Protein AF-A0A9P7AQS9-F1 (afdb_monomer_lite)

Secondary structure (DSSP, 8-state):
-GGGTEEESSSSS-S-EEEHHHHHHHHHHHHHHSTHHHHHHHHHHHHHHTTT------THHHHHHHHHHHHHHHHHHHHHHHHHHTSPPPPSEEEEEETTEEEEEEE----HHHHHH-HHHHS--EE---GGGT-SEEEEEEEESS--EEGGG-PPP--S--SSBPPHHHHHHHHHHHHHHHTSPPPP---SS-HHHHHHHHHHHHHHHHHHHTTTTTTEEE-EEEEEEETTS-EEEEEEE-SSS--HHHHHHHHHHHHHTS-TT--EEEEETTHHHHHHHHHHS--S-HHHHHTEEEE--TTGGGGS-HHHHHHH-TTTSTT-TT---THHHHHHHHHGGGGGT---TTHHHHHHHHHHHTHHHHHHHIIIIIIIHHHHHHHHHHHT-SS-HHHHHHHHHHHHHHHHHHHHHHHHHHTTTTTSS-S--

Radius of gyration: 25.95 Å; chains: 1; bounding box: 73×74×76 Å

Structure (mmCIF, N/CA/C/O backbone):
data_AF-A0A9P7AQS9-F1
#
_entry.id   AF-A0A9P7AQS9-F1
#
loop_
_atom_site.group_PDB
_atom_site.id
_atom_site.type_symbol
_atom_site.label_atom_id
_atom_site.label_alt_id
_atom_site.label_comp_id
_atom_site.label_asym_id
_atom_site.label_entity_id
_atom_site.label_seq_id
_atom_site.pdbx_PDB_ins_code
_atom_site.Cartn_x
_atom_site.Cartn_y
_atom_site.Cartn_z
_atom_site.occupancy
_atom_site.B_iso_or_equiv
_atom_site.auth_seq_id
_atom_site.auth_comp_id
_atom_site.auth_asym_id
_atom_site.auth_atom_id
_atom_site.pdbx_PDB_model_num
ATOM 1 N N . LEU A 1 1 ? 33.368 -12.845 -25.639 1.00 80.81 1 LEU A N 1
ATOM 2 C CA . LEU A 1 1 ? 33.152 -11.453 -25.174 1.00 80.81 1 LEU A CA 1
ATOM 3 C C . LEU A 1 1 ? 32.695 -11.432 -23.718 1.00 80.81 1 LEU A C 1
ATOM 5 O O . LEU A 1 1 ? 33.463 -10.954 -22.897 1.00 80.81 1 LEU A O 1
ATOM 9 N N . LEU A 1 2 ? 31.552 -12.043 -23.376 1.00 81.88 2 LEU A N 1
ATOM 10 C CA . LEU A 1 2 ? 31.029 -12.060 -21.997 1.00 81.88 2 LEU A CA 1
ATOM 11 C C . LEU A 1 2 ? 32.007 -12.631 -20.957 1.00 81.88 2 LEU A C 1
ATOM 13 O O . LEU A 1 2 ? 32.232 -11.998 -19.935 1.00 81.88 2 LEU A O 1
ATOM 17 N N . HIS A 1 3 ? 32.678 -13.754 -21.252 1.00 84.88 3 HIS A N 1
ATOM 18 C CA . HIS A 1 3 ? 33.722 -14.325 -20.377 1.00 84.88 3 HIS A CA 1
ATOM 19 C C . HIS A 1 3 ? 34.890 -13.354 -20.094 1.00 84.88 3 HIS A C 1
ATOM 21 O O . HIS A 1 3 ? 35.622 -13.512 -19.126 1.00 84.88 3 HIS A O 1
ATOM 27 N N . HIS A 1 4 ? 35.074 -12.336 -20.936 1.00 87.31 4 HIS A N 1
ATOM 28 C CA . HIS A 1 4 ? 36.093 -11.299 -20.772 1.00 87.31 4 HIS A CA 1
ATOM 29 C C . HIS A 1 4 ? 35.507 -9.973 -20.255 1.00 87.31 4 HIS A C 1
ATOM 31 O O . HIS A 1 4 ? 36.151 -8.939 -20.393 1.00 87.31 4 HIS A O 1
ATOM 37 N N . GLY A 1 5 ? 34.283 -9.977 -19.711 1.00 85.31 5 GLY A N 1
ATOM 38 C CA . GLY A 1 5 ? 33.628 -8.781 -19.172 1.00 85.31 5 GLY A CA 1
ATOM 39 C C . GLY A 1 5 ? 33.131 -7.799 -20.236 1.00 85.31 5 GLY A C 1
ATOM 40 O O . GLY A 1 5 ? 32.951 -6.622 -19.942 1.00 85.31 5 GLY A O 1
ATOM 41 N N . LEU A 1 6 ? 32.921 -8.250 -21.479 1.00 87.75 6 LEU A N 1
ATOM 42 C CA . LEU A 1 6 ? 32.457 -7.408 -22.586 1.00 87.75 6 LEU A CA 1
ATOM 43 C C . LEU A 1 6 ? 31.077 -7.856 -23.087 1.00 87.75 6 LEU A C 1
ATOM 45 O O . LEU A 1 6 ? 30.892 -9.013 -23.471 1.00 87.75 6 LEU A O 1
ATOM 49 N N . PHE A 1 7 ? 30.133 -6.922 -23.142 1.00 83.81 7 PHE A N 1
ATOM 50 C CA . PHE A 1 7 ? 28.778 -7.104 -23.640 1.00 83.81 7 PHE A CA 1
ATOM 51 C C . PHE A 1 7 ? 28.674 -6.722 -25.127 1.00 83.81 7 PHE A C 1
ATOM 53 O O . PHE A 1 7 ? 28.985 -5.582 -25.481 1.00 83.81 7 PHE A O 1
ATOM 60 N N . PRO A 1 8 ? 28.277 -7.642 -26.020 1.00 83.50 8 PRO A N 1
ATOM 61 C CA . PRO A 1 8 ? 28.173 -7.368 -27.452 1.00 83.50 8 PRO A CA 1
ATOM 62 C C . PRO A 1 8 ? 27.000 -6.433 -27.781 1.00 83.50 8 PRO A C 1
ATOM 64 O O . PRO A 1 8 ? 25.920 -6.577 -27.223 1.00 83.50 8 PRO A O 1
ATOM 67 N N . THR A 1 9 ? 27.161 -5.534 -28.758 1.00 77.06 9 THR A N 1
ATOM 68 C CA . THR A 1 9 ? 26.055 -4.669 -29.227 1.00 77.06 9 THR A CA 1
ATOM 69 C C . THR A 1 9 ? 25.083 -5.362 -30.190 1.00 77.06 9 THR A C 1
ATOM 71 O O . THR A 1 9 ? 24.118 -4.747 -30.629 1.00 77.06 9 THR A O 1
ATOM 74 N N . ALA A 1 10 ? 25.353 -6.614 -30.575 1.00 72.00 10 ALA A N 1
ATOM 75 C CA . ALA A 1 10 ? 24.460 -7.443 -31.382 1.00 72.00 10 ALA A CA 1
ATOM 76 C C . ALA A 1 10 ? 24.680 -8.934 -31.061 1.00 72.00 10 ALA A C 1
ATOM 78 O O . ALA A 1 10 ? 25.831 -9.342 -30.878 1.00 72.00 10 ALA A O 1
ATOM 79 N N . PRO A 1 11 ? 23.621 -9.763 -31.046 1.00 69.00 11 PRO A N 1
ATOM 80 C CA . PRO A 1 11 ? 23.710 -11.154 -30.596 1.00 69.00 11 PRO A CA 1
ATOM 81 C C . PRO A 1 11 ? 24.479 -12.070 -31.559 1.00 69.00 11 PRO A C 1
ATOM 83 O O . PRO A 1 11 ? 25.179 -12.974 -31.115 1.00 69.00 11 PRO A O 1
ATOM 86 N N . LEU A 1 12 ? 24.374 -11.838 -32.873 1.00 73.81 12 LEU A N 1
ATOM 87 C CA . LEU A 1 12 ? 24.945 -12.730 -33.894 1.00 73.81 12 LEU A CA 1
ATOM 88 C C . LEU A 1 12 ? 26.248 -12.206 -34.508 1.00 73.81 12 LEU A C 1
ATOM 90 O O . LEU A 1 12 ? 27.138 -12.987 -34.833 1.00 73.81 12 LEU A O 1
ATOM 94 N N . GLN A 1 13 ? 26.366 -10.889 -34.693 1.00 80.50 13 GLN A N 1
ATOM 95 C CA . GLN A 1 13 ? 27.515 -10.259 -35.354 1.00 80.50 13 GLN A CA 1
ATOM 96 C C . GLN A 1 13 ? 27.882 -8.935 -34.666 1.00 80.50 13 GLN A C 1
ATOM 98 O O . GLN A 1 13 ? 27.595 -7.856 -35.194 1.00 80.50 13 GLN A O 1
ATOM 103 N N . PRO A 1 14 ? 28.485 -8.986 -33.465 1.00 77.81 14 PRO A N 1
ATOM 104 C CA . PRO A 1 14 ? 28.843 -7.781 -32.733 1.00 77.81 14 PRO A CA 1
ATOM 105 C C . PRO A 1 14 ? 29.944 -7.007 -33.455 1.00 77.81 14 PRO A C 1
ATOM 107 O O . PRO A 1 14 ? 31.048 -7.505 -33.657 1.00 77.81 14 PRO A O 1
ATOM 110 N N . ARG A 1 15 ? 29.644 -5.758 -33.818 1.00 78.69 15 ARG A N 1
ATOM 111 C CA . ARG A 1 15 ? 30.630 -4.803 -34.358 1.00 78.69 15 ARG A CA 1
ATOM 112 C C . ARG A 1 15 ? 31.297 -3.974 -33.263 1.00 78.69 15 ARG A C 1
ATOM 114 O O . ARG A 1 15 ? 32.342 -3.378 -33.495 1.00 78.69 15 ARG A O 1
ATOM 121 N N . MET A 1 16 ? 30.688 -3.944 -32.081 1.00 78.38 16 MET A N 1
ATOM 122 C CA . MET A 1 16 ? 31.195 -3.301 -30.878 1.00 78.38 16 MET A CA 1
ATOM 123 C C . MET A 1 16 ? 30.870 -4.165 -29.660 1.00 78.38 16 MET A C 1
ATOM 125 O O . MET A 1 16 ? 29.950 -4.989 -29.682 1.00 78.38 16 MET A O 1
ATOM 129 N N . ALA A 1 17 ? 31.630 -3.960 -28.590 1.00 83.56 17 ALA A N 1
ATOM 130 C CA . ALA A 1 17 ? 31.313 -4.495 -27.279 1.00 83.56 17 ALA A CA 1
ATOM 131 C C . ALA A 1 17 ? 31.601 -3.437 -26.209 1.00 83.56 17 ALA A C 1
ATOM 133 O O . ALA A 1 17 ? 32.558 -2.672 -26.329 1.00 83.56 17 ALA A O 1
ATOM 134 N N . VAL A 1 18 ? 30.761 -3.392 -25.181 1.00 83.69 18 VAL A N 1
ATOM 135 C CA . VAL A 1 18 ? 30.841 -2.443 -24.065 1.00 83.69 18 VAL A CA 1
ATOM 136 C C . VAL A 1 18 ? 31.262 -3.207 -22.816 1.00 83.69 18 VAL A C 1
ATOM 138 O O . VAL A 1 18 ? 30.854 -4.348 -22.637 1.00 83.69 18 VAL A O 1
ATOM 141 N N . SER A 1 19 ? 32.086 -2.620 -21.948 1.00 85.81 19 SER A N 1
ATOM 142 C CA . SER A 1 19 ? 32.407 -3.265 -20.669 1.00 85.81 19 SER A CA 1
ATOM 143 C C . SER A 1 19 ? 31.135 -3.492 -19.842 1.00 85.81 19 SER A C 1
ATOM 145 O O . SER A 1 19 ? 30.326 -2.578 -19.687 1.00 85.81 19 SER A O 1
ATOM 147 N N . VAL A 1 20 ? 30.972 -4.699 -19.299 1.00 83.69 20 VAL A N 1
ATOM 148 C CA . VAL A 1 20 ? 29.884 -5.041 -18.370 1.00 83.69 20 VAL A CA 1
ATOM 149 C C . VAL A 1 20 ? 29.975 -4.187 -17.103 1.00 83.69 20 VAL A C 1
ATOM 151 O O . VAL A 1 20 ? 28.947 -3.738 -16.602 1.00 83.69 20 VAL A O 1
ATOM 154 N N . ASP A 1 21 ? 31.185 -3.869 -16.634 1.00 84.12 21 ASP A N 1
ATOM 155 C CA . ASP A 1 21 ? 31.382 -2.957 -15.501 1.00 84.12 21 ASP A CA 1
ATOM 156 C C . ASP A 1 21 ? 30.931 -1.535 -15.845 1.00 84.12 21 ASP A C 1
ATOM 158 O O . ASP A 1 21 ? 30.333 -0.854 -15.016 1.00 84.12 21 ASP A O 1
ATOM 162 N N . LEU A 1 22 ? 31.161 -1.090 -17.088 1.00 83.75 22 LEU A N 1
ATOM 163 C CA . LEU A 1 22 ? 30.683 0.213 -17.554 1.00 83.75 22 LEU A CA 1
ATOM 164 C C . LEU A 1 22 ? 29.154 0.243 -17.657 1.00 83.75 22 LEU A C 1
ATOM 166 O O . LEU A 1 22 ? 28.555 1.246 -17.284 1.00 83.75 22 LEU A O 1
ATOM 170 N N . LEU A 1 23 ? 28.522 -0.838 -18.124 1.00 80.12 23 LEU A N 1
ATOM 171 C CA . LEU A 1 23 ? 27.060 -0.961 -18.151 1.00 80.12 23 LEU A CA 1
ATOM 172 C C . LEU A 1 23 ? 26.469 -1.019 -16.736 1.00 80.12 23 LEU A C 1
ATOM 174 O O . LEU A 1 23 ? 25.468 -0.363 -16.463 1.00 80.12 23 LEU A O 1
ATOM 178 N N . SER A 1 24 ? 27.128 -1.721 -15.815 1.00 79.12 24 SER A N 1
ATOM 179 C CA . SER A 1 24 ? 26.737 -1.778 -14.403 1.00 79.12 24 SER A CA 1
ATOM 180 C C . SER A 1 24 ? 26.872 -0.411 -13.729 1.00 79.12 24 SER A C 1
ATOM 182 O O . SER A 1 24 ? 25.964 0.028 -13.028 1.00 79.12 24 SER A O 1
ATOM 184 N N . PHE A 1 25 ? 27.970 0.306 -13.989 1.00 80.25 25 PHE A N 1
ATOM 185 C CA . PHE A 1 25 ? 28.166 1.676 -13.517 1.00 80.25 25 PHE A CA 1
ATOM 186 C C . PHE A 1 25 ? 27.143 2.639 -14.124 1.00 80.25 25 PHE A C 1
ATOM 188 O O . PHE A 1 25 ? 26.569 3.448 -13.402 1.00 80.25 25 PHE A O 1
ATOM 195 N N . TYR A 1 26 ? 26.881 2.532 -15.429 1.00 76.94 26 TYR A N 1
ATOM 196 C CA . TYR A 1 26 ? 25.845 3.300 -16.115 1.00 76.94 26 TYR A CA 1
ATOM 197 C C . TYR A 1 26 ? 24.478 3.082 -15.463 1.00 76.94 26 TYR A C 1
ATOM 199 O O . TYR A 1 26 ? 23.782 4.053 -15.177 1.00 76.94 26 TYR A O 1
ATOM 207 N N . ARG A 1 27 ? 24.118 1.830 -15.164 1.00 72.88 27 ARG A N 1
ATOM 208 C CA . ARG A 1 27 ? 22.852 1.491 -14.512 1.00 72.88 27 ARG A CA 1
ATOM 209 C C . ARG A 1 27 ? 22.780 2.047 -13.095 1.00 72.88 27 ARG A C 1
ATOM 211 O O . ARG A 1 27 ? 21.821 2.737 -12.778 1.00 72.88 27 ARG A O 1
ATOM 218 N N . ALA A 1 28 ? 23.822 1.869 -12.286 1.00 74.50 28 ALA A N 1
ATOM 219 C CA . ALA A 1 28 ? 23.890 2.471 -10.955 1.00 74.50 28 ALA A CA 1
ATOM 220 C C . ALA A 1 28 ? 23.786 4.008 -11.016 1.00 74.50 28 ALA A C 1
ATOM 222 O O . ALA A 1 28 ? 23.113 4.632 -10.198 1.00 74.50 28 ALA A O 1
ATOM 223 N N . LEU A 1 29 ? 24.416 4.640 -12.010 1.00 73.62 29 LEU A N 1
ATOM 224 C CA . LEU A 1 29 ? 24.328 6.081 -12.227 1.00 73.62 29 LEU A CA 1
ATOM 225 C C . LEU A 1 29 ? 22.916 6.501 -12.656 1.00 73.62 29 LEU A C 1
ATOM 227 O O . LEU A 1 29 ? 22.421 7.528 -12.184 1.00 73.62 29 LEU A O 1
ATOM 231 N N . PHE A 1 30 ? 22.251 5.710 -13.499 1.00 69.94 30 PHE A N 1
ATOM 232 C CA . PHE A 1 30 ? 20.860 5.924 -13.876 1.00 69.94 30 PHE A CA 1
ATOM 233 C C . PHE A 1 30 ? 19.934 5.828 -12.660 1.00 69.94 30 PHE A C 1
ATOM 235 O O . PHE A 1 30 ? 19.206 6.780 -12.384 1.00 69.94 30 PHE A O 1
ATOM 242 N N . GLU A 1 31 ? 20.029 4.744 -11.893 1.00 66.88 31 GLU A N 1
ATOM 243 C CA . GLU A 1 31 ? 19.246 4.501 -10.675 1.00 66.88 31 GLU A CA 1
ATOM 244 C C . GLU A 1 31 ? 19.431 5.629 -9.646 1.00 66.88 31 GLU A C 1
ATOM 246 O O . GLU A 1 31 ? 18.503 6.005 -8.930 1.00 66.88 31 GLU A O 1
ATOM 251 N N . ARG A 1 32 ? 20.636 6.210 -9.580 1.00 67.69 32 ARG A N 1
ATOM 252 C CA . ARG A 1 32 ? 20.963 7.276 -8.630 1.00 67.69 32 ARG A CA 1
ATOM 253 C C . ARG A 1 32 ? 20.655 8.674 -9.139 1.00 67.69 32 ARG A C 1
ATOM 255 O O . ARG A 1 32 ? 20.404 9.526 -8.301 1.00 67.69 32 ARG A O 1
ATOM 262 N N . SER A 1 33 ? 20.702 8.969 -10.432 1.00 65.31 33 SER A N 1
ATOM 263 C CA . SER A 1 33 ? 20.617 10.362 -10.903 1.00 65.31 33 SER A CA 1
ATOM 264 C C . SER A 1 33 ? 19.530 10.629 -11.930 1.00 65.31 33 SER A C 1
ATOM 266 O O . SER A 1 33 ? 19.052 11.754 -11.953 1.00 65.31 33 SER A O 1
ATOM 268 N N . CYS A 1 34 ? 19.117 9.634 -12.721 1.00 58.53 34 CYS A N 1
ATOM 269 C CA . CYS A 1 34 ? 18.185 9.714 -13.859 1.00 58.53 34 CYS A CA 1
ATOM 270 C C . CYS A 1 34 ? 18.550 10.725 -14.972 1.00 58.53 34 CYS A C 1
ATOM 272 O O . CYS A 1 34 ? 18.363 10.427 -16.147 1.00 58.53 34 CYS A O 1
ATOM 274 N N . ASP A 1 35 ? 19.187 11.845 -14.637 1.00 58.25 35 ASP A N 1
ATOM 275 C CA . ASP A 1 35 ? 19.696 12.886 -15.529 1.00 58.25 35 ASP A CA 1
ATOM 276 C C . ASP A 1 35 ? 20.937 12.444 -16.318 1.00 58.25 35 ASP A C 1
ATOM 278 O O . ASP A 1 35 ? 21.220 12.953 -17.407 1.00 58.25 35 ASP A O 1
ATOM 282 N N . ALA A 1 36 ? 21.699 11.478 -15.795 1.00 60.38 36 ALA A N 1
ATOM 283 C CA . ALA A 1 36 ? 22.953 11.071 -16.413 1.00 60.38 36 ALA A CA 1
ATOM 284 C C . ALA A 1 36 ? 22.784 10.217 -17.675 1.00 60.38 36 ALA A C 1
ATOM 286 O O . ALA A 1 36 ? 23.752 10.109 -18.425 1.00 60.38 36 ALA A O 1
ATOM 287 N N . ILE A 1 37 ? 21.603 9.639 -17.950 1.00 63.16 37 ILE A N 1
ATOM 288 C CA . ILE A 1 37 ? 21.417 8.790 -19.140 1.00 63.16 37 ILE A CA 1
ATOM 289 C C . ILE A 1 37 ? 21.683 9.590 -20.402 1.00 63.16 37 ILE A C 1
ATOM 291 O O . ILE A 1 37 ? 22.558 9.229 -21.180 1.00 63.16 37 ILE A O 1
ATOM 295 N N . ASN A 1 38 ? 20.947 10.683 -20.604 1.00 63.72 38 ASN A N 1
ATOM 296 C CA . ASN A 1 38 ? 21.000 11.412 -21.864 1.00 63.72 38 ASN A CA 1
ATOM 297 C C . ASN A 1 38 ? 22.378 12.037 -22.068 1.00 63.72 38 ASN A C 1
ATOM 299 O O . ASN A 1 38 ? 22.912 12.004 -23.173 1.00 63.72 38 ASN A O 1
ATOM 303 N N . ALA A 1 39 ? 22.993 12.541 -20.997 1.00 66.69 39 ALA A N 1
ATOM 304 C CA . ALA A 1 39 ? 24.336 13.099 -21.050 1.00 66.69 39 ALA A CA 1
ATOM 305 C C . ALA A 1 39 ? 25.398 12.026 -21.340 1.00 66.69 39 ALA A C 1
ATOM 307 O O . ALA A 1 39 ? 26.227 12.223 -22.227 1.00 66.69 39 ALA A O 1
ATOM 308 N N . LEU A 1 40 ? 25.369 10.884 -20.645 1.00 72.56 40 LEU A N 1
ATOM 309 C CA . LEU A 1 40 ? 26.344 9.806 -20.822 1.00 72.56 40 LEU A CA 1
ATOM 310 C C . LEU A 1 40 ? 26.143 9.081 -22.155 1.00 72.56 40 LEU A C 1
ATOM 312 O O . LEU A 1 40 ? 27.105 8.910 -22.897 1.00 72.56 40 LEU A O 1
ATOM 316 N N . ALA A 1 41 ? 24.909 8.728 -22.512 1.00 70.56 41 ALA A N 1
ATOM 317 C CA . ALA A 1 41 ? 24.573 8.126 -23.798 1.00 70.56 41 ALA A CA 1
ATOM 318 C C . ALA A 1 41 ? 24.922 9.067 -24.960 1.00 70.56 41 ALA A C 1
ATOM 320 O O . ALA A 1 41 ? 25.554 8.635 -25.923 1.00 70.56 41 ALA A O 1
ATOM 321 N N . SER A 1 42 ? 24.611 10.366 -24.860 1.00 70.06 42 SER A N 1
ATOM 322 C CA . SER A 1 42 ? 24.992 11.358 -25.877 1.00 70.06 42 SER A CA 1
ATOM 323 C C . SER A 1 42 ? 26.507 11.565 -25.947 1.00 70.06 42 SER A C 1
ATOM 325 O O . SER A 1 42 ? 27.070 11.642 -27.043 1.00 70.06 42 SER A O 1
ATOM 327 N N . ALA A 1 43 ? 27.204 11.583 -24.806 1.00 74.50 43 ALA A N 1
ATOM 328 C CA . ALA A 1 43 ? 28.661 11.667 -24.761 1.00 74.50 43 ALA A CA 1
ATOM 329 C C . ALA A 1 43 ? 29.317 10.431 -25.390 1.00 74.50 43 ALA A C 1
ATOM 331 O O . ALA A 1 43 ? 30.220 10.586 -26.211 1.00 74.50 43 ALA A O 1
ATOM 332 N N . LEU A 1 44 ? 28.835 9.223 -25.078 1.00 75.50 44 LEU A N 1
ATOM 333 C CA . LEU A 1 44 ? 29.299 7.968 -25.675 1.00 75.50 44 LEU A CA 1
ATOM 334 C C . LEU A 1 44 ? 29.013 7.950 -27.178 1.00 75.50 44 LEU A C 1
ATOM 336 O O . LEU A 1 44 ? 29.931 7.742 -27.972 1.00 75.50 44 LEU A O 1
ATOM 340 N N . LYS A 1 45 ? 27.782 8.269 -27.593 1.00 75.12 45 LYS A N 1
ATOM 341 C CA . LYS A 1 45 ? 27.394 8.371 -29.006 1.00 75.12 45 LYS A CA 1
ATOM 342 C C . LYS A 1 45 ? 28.287 9.354 -29.754 1.00 75.12 45 LYS A C 1
ATOM 344 O O . LYS A 1 45 ? 28.816 9.010 -30.808 1.00 75.12 45 LYS A O 1
ATOM 349 N N . THR A 1 46 ? 28.528 10.538 -29.193 1.00 76.12 46 THR A N 1
ATOM 350 C CA . THR A 1 46 ? 29.424 11.553 -29.768 1.00 76.12 46 THR A CA 1
ATOM 351 C C . THR A 1 46 ? 30.866 11.048 -29.846 1.00 76.12 46 THR A C 1
ATOM 353 O O . THR A 1 46 ? 31.521 11.185 -30.880 1.00 76.12 46 THR A O 1
ATOM 356 N N . HIS A 1 47 ? 31.373 10.439 -28.774 1.00 77.44 47 HIS A N 1
ATOM 357 C CA . HIS A 1 47 ? 32.737 9.923 -28.673 1.00 77.44 47 HIS A CA 1
ATOM 358 C C . HIS A 1 47 ? 33.025 8.813 -29.695 1.00 77.44 47 HIS A C 1
ATOM 360 O O . HIS A 1 47 ? 34.097 8.808 -30.308 1.00 77.44 47 HIS A O 1
ATOM 366 N N . TYR A 1 48 ? 32.077 7.897 -29.898 1.00 76.75 48 TYR A N 1
ATOM 367 C CA . TYR A 1 48 ? 32.194 6.793 -30.852 1.00 76.75 48 TYR A CA 1
ATOM 368 C C . TYR A 1 48 ? 31.926 7.233 -32.293 1.00 76.75 48 TYR A C 1
ATOM 370 O O . TYR A 1 48 ? 32.694 6.865 -33.184 1.00 76.75 48 TYR A O 1
ATOM 378 N N . SER A 1 49 ? 30.949 8.119 -32.514 1.00 77.81 49 SER A N 1
ATOM 379 C CA . SER A 1 49 ? 30.677 8.685 -33.844 1.00 77.81 49 SER A CA 1
ATOM 380 C C . SER A 1 49 ? 31.894 9.434 -34.393 1.00 77.81 49 SER A C 1
ATOM 382 O O . SER A 1 49 ? 32.255 9.255 -35.553 1.00 77.81 49 SER A O 1
ATOM 384 N N . ARG A 1 50 ? 32.608 10.194 -33.545 1.00 79.88 50 ARG A N 1
ATOM 385 C CA . ARG A 1 50 ? 33.876 10.863 -33.912 1.00 79.88 50 ARG A CA 1
ATOM 386 C C . ARG A 1 50 ? 34.985 9.901 -34.352 1.00 79.88 50 ARG A C 1
ATOM 388 O O . ARG A 1 50 ? 35.943 10.338 -34.976 1.00 79.88 50 ARG A O 1
ATOM 395 N N . ARG A 1 51 ? 34.878 8.613 -34.022 1.00 79.25 51 ARG A N 1
ATOM 396 C CA . ARG A 1 51 ? 35.839 7.561 -34.386 1.00 79.25 51 ARG A CA 1
ATOM 397 C C . ARG A 1 51 ? 35.333 6.651 -35.511 1.00 79.25 51 ARG A C 1
ATOM 399 O O . ARG A 1 51 ? 35.953 5.630 -35.776 1.00 79.25 51 ARG A O 1
ATOM 406 N N . GLY A 1 52 ? 34.227 7.014 -36.165 1.00 78.50 52 GLY A N 1
ATOM 407 C CA . GLY A 1 52 ? 33.649 6.255 -37.276 1.00 78.50 52 GLY A CA 1
ATOM 408 C C . GLY A 1 52 ? 32.769 5.076 -36.854 1.00 78.50 52 GLY A C 1
ATOM 409 O O . GLY A 1 52 ? 32.345 4.302 -37.709 1.00 78.50 52 GLY A O 1
ATOM 410 N N . PHE A 1 53 ? 32.466 4.935 -35.561 1.00 72.88 53 PHE A N 1
ATOM 411 C CA . PHE A 1 53 ? 31.588 3.882 -35.058 1.00 72.88 53 PHE A CA 1
ATOM 412 C C . PHE A 1 53 ? 30.158 4.406 -34.899 1.00 72.88 53 PHE A C 1
ATOM 414 O O . PHE A 1 53 ? 29.917 5.356 -34.153 1.00 72.88 53 PHE A O 1
ATOM 421 N N . GLN A 1 54 ? 29.201 3.773 -35.580 1.00 67.06 54 GLN A N 1
ATOM 422 C CA . GLN A 1 54 ? 27.777 4.051 -35.392 1.00 67.06 54 GLN A CA 1
ATOM 423 C C . GLN A 1 54 ? 27.222 3.184 -34.260 1.00 67.06 54 GLN A C 1
ATOM 425 O O . GLN A 1 54 ? 27.267 1.957 -34.327 1.00 67.06 54 GLN A O 1
ATOM 430 N N . VAL A 1 55 ? 26.702 3.837 -33.221 1.00 61.62 55 VAL A N 1
ATOM 431 C CA . VAL A 1 55 ? 25.998 3.182 -32.115 1.00 61.62 55 VAL A CA 1
ATOM 432 C C . VAL A 1 55 ? 24.529 3.058 -32.499 1.00 61.62 55 VAL A C 1
ATOM 434 O O . VAL A 1 55 ? 23.862 4.070 -32.705 1.00 61.62 55 VAL A O 1
ATOM 437 N N . THR A 1 56 ? 24.055 1.822 -32.640 1.00 58.16 56 THR A N 1
ATOM 438 C CA . THR A 1 56 ? 22.632 1.493 -32.771 1.00 58.16 56 THR A CA 1
ATOM 439 C C . THR A 1 56 ? 22.028 1.318 -31.386 1.00 58.16 56 THR A C 1
ATOM 441 O O . THR A 1 56 ? 22.660 0.699 -30.525 1.00 58.16 56 THR A O 1
ATOM 444 N N . ASP A 1 57 ? 20.818 1.832 -31.183 1.00 54.44 57 ASP A N 1
ATOM 445 C CA . ASP A 1 57 ? 20.085 1.651 -29.932 1.00 54.44 57 ASP A CA 1
ATOM 446 C C . ASP A 1 57 ? 19.797 0.154 -29.721 1.00 54.44 57 ASP A C 1
ATOM 448 O O . ASP A 1 57 ? 19.398 -0.558 -30.645 1.00 54.44 57 ASP A O 1
ATOM 452 N N . SER A 1 58 ? 20.096 -0.353 -28.526 1.00 52.88 58 SER A N 1
ATOM 453 C CA . SER A 1 58 ? 19.974 -1.773 -28.193 1.00 52.88 58 SER A CA 1
ATOM 454 C C . SER A 1 58 ? 19.568 -1.927 -26.730 1.00 52.88 58 SER A C 1
ATOM 456 O O . SER A 1 58 ? 20.402 -1.791 -25.838 1.00 52.88 58 SER A O 1
ATOM 458 N N . GLU A 1 59 ? 18.313 -2.308 -26.505 1.00 58.44 59 GLU A N 1
ATOM 459 C CA . GLU A 1 59 ? 17.714 -2.585 -25.185 1.00 58.44 59 GLU A CA 1
ATOM 460 C C . GLU A 1 59 ? 18.072 -3.988 -24.637 1.00 58.44 59 GLU A C 1
ATOM 462 O O . GLU A 1 59 ? 17.603 -4.416 -23.587 1.00 58.44 59 GLU A O 1
ATOM 467 N N . TRP A 1 60 ? 18.948 -4.731 -25.324 1.00 62.84 60 TRP A N 1
ATOM 468 C CA . TRP A 1 60 ? 19.247 -6.142 -25.039 1.00 62.84 60 TRP A CA 1
ATOM 469 C C . TRP A 1 60 ? 19.919 -6.406 -23.684 1.00 62.84 60 TRP A C 1
ATOM 471 O O . TRP A 1 60 ? 19.847 -7.528 -23.182 1.00 62.84 60 TRP A O 1
ATOM 481 N N . TYR A 1 61 ? 20.585 -5.409 -23.093 1.00 67.19 61 TYR A N 1
ATOM 482 C CA . TYR A 1 61 ? 21.203 -5.563 -21.772 1.00 67.19 61 TYR A CA 1
ATOM 483 C C . TYR A 1 61 ? 20.149 -5.655 -20.662 1.00 67.19 61 TYR A C 1
ATOM 485 O O . TYR A 1 61 ? 20.245 -6.535 -19.808 1.00 67.19 61 TYR A O 1
ATOM 493 N N . ASP A 1 62 ? 19.113 -4.813 -20.719 1.00 65.31 62 ASP A N 1
ATOM 494 C CA . ASP A 1 62 ? 18.015 -4.841 -19.750 1.00 65.31 62 ASP A CA 1
ATOM 495 C C . ASP A 1 62 ? 17.212 -6.143 -19.871 1.00 65.31 62 ASP A C 1
ATOM 497 O O . ASP A 1 62 ? 16.882 -6.753 -18.856 1.00 65.31 62 ASP A O 1
ATOM 501 N N . ILE A 1 63 ? 16.993 -6.628 -21.102 1.00 67.81 63 ILE A N 1
ATOM 502 C CA . ILE A 1 63 ? 16.365 -7.934 -21.365 1.00 67.81 63 ILE A CA 1
ATOM 503 C C . ILE A 1 63 ? 17.170 -9.068 -20.719 1.00 67.81 63 ILE A C 1
ATOM 505 O O . ILE A 1 63 ? 16.605 -9.895 -20.005 1.00 67.81 63 ILE A O 1
ATOM 509 N N . LEU A 1 64 ? 18.493 -9.108 -20.938 1.00 71.94 64 LEU A N 1
ATOM 510 C CA . LEU A 1 64 ? 19.335 -10.153 -20.350 1.00 71.94 64 LEU A CA 1
ATOM 511 C C . LEU A 1 64 ? 19.296 -10.103 -18.823 1.00 71.94 64 LEU A C 1
ATOM 513 O O . LEU A 1 64 ? 19.279 -11.147 -18.176 1.00 71.94 64 LEU A O 1
ATOM 517 N N . GLN A 1 65 ? 19.301 -8.908 -18.242 1.00 71.19 65 GLN A N 1
ATOM 518 C CA . GLN A 1 65 ? 19.262 -8.780 -16.798 1.00 71.19 65 GLN A CA 1
ATOM 519 C C . GLN A 1 65 ? 17.946 -9.306 -16.214 1.00 71.19 65 GLN A C 1
ATOM 521 O O . GLN A 1 65 ? 17.985 -10.064 -15.246 1.00 71.19 65 GLN A O 1
ATOM 526 N N . VAL A 1 66 ? 16.807 -8.958 -16.821 1.00 70.31 66 VAL A N 1
ATOM 527 C CA . VAL A 1 66 ? 15.496 -9.492 -16.421 1.00 70.31 66 VAL A CA 1
ATOM 528 C C . VAL A 1 66 ? 15.487 -11.022 -16.513 1.00 70.31 66 VAL A C 1
ATOM 530 O O . VAL A 1 66 ? 15.038 -11.685 -15.582 1.00 70.31 66 VAL A O 1
ATOM 533 N N . GLU A 1 67 ? 16.039 -11.591 -17.586 1.00 75.69 67 GLU A N 1
ATOM 534 C CA . GLU A 1 67 ? 16.136 -13.044 -17.769 1.00 75.69 67 GLU A CA 1
ATOM 535 C C . GLU A 1 67 ? 17.022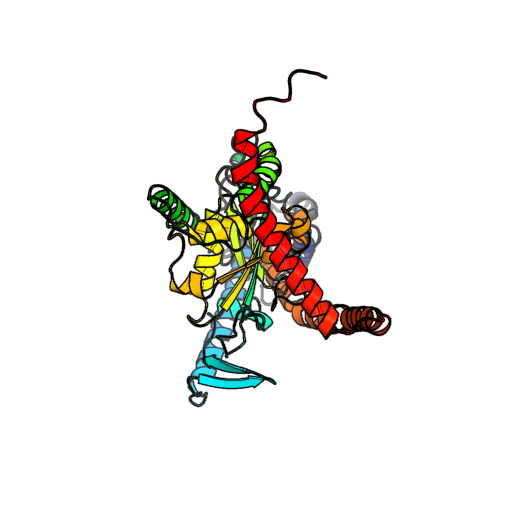 -13.711 -16.699 1.00 75.69 67 GLU A C 1
ATOM 537 O O . GLU A 1 67 ? 16.651 -14.734 -16.125 1.00 75.69 67 GLU A O 1
ATOM 542 N N . ILE A 1 68 ? 18.177 -13.119 -16.369 1.00 78.06 68 ILE A N 1
ATOM 543 C CA . ILE A 1 68 ? 19.058 -13.621 -15.302 1.00 78.06 68 ILE A CA 1
ATOM 544 C C . ILE A 1 68 ? 18.337 -13.590 -13.951 1.00 78.06 68 ILE A C 1
ATOM 546 O O . ILE A 1 68 ? 18.390 -14.571 -13.206 1.00 78.06 68 ILE A O 1
ATOM 550 N N . GLU A 1 69 ? 17.661 -12.487 -13.629 1.00 74.69 69 GLU A N 1
ATOM 551 C CA . GLU A 1 69 ? 16.894 -12.344 -12.389 1.00 74.69 69 GLU A CA 1
ATOM 552 C C . GLU A 1 69 ? 15.792 -13.416 -12.301 1.00 74.69 69 GLU A C 1
ATOM 554 O O . GLU A 1 69 ? 15.694 -14.111 -11.286 1.00 74.69 69 GLU A O 1
ATOM 559 N N . GLN A 1 70 ? 15.050 -13.652 -13.390 1.00 75.31 70 GLN A N 1
ATOM 560 C CA . GLN A 1 70 ? 14.037 -14.712 -13.468 1.00 75.31 70 GLN A CA 1
ATOM 561 C C . GLN A 1 70 ? 14.626 -16.116 -13.275 1.00 75.31 70 GLN A C 1
ATOM 563 O O . GLN A 1 70 ? 14.044 -16.943 -12.562 1.00 75.31 70 GLN A O 1
ATOM 568 N N . GLN A 1 71 ? 15.785 -16.406 -13.869 1.00 81.00 71 GLN A N 1
ATOM 569 C CA . GLN A 1 71 ? 16.451 -17.700 -13.698 1.00 81.00 71 GLN A CA 1
ATOM 570 C C . GLN A 1 71 ? 16.919 -17.912 -12.256 1.00 81.00 71 GLN A C 1
ATOM 572 O O . GLN A 1 71 ? 16.701 -18.988 -11.691 1.00 81.00 71 GLN A O 1
ATOM 577 N N . VAL A 1 72 ? 17.505 -16.889 -11.626 1.00 80.50 72 VAL A N 1
ATOM 578 C CA . VAL A 1 72 ? 17.906 -16.945 -10.212 1.00 80.50 72 VAL A CA 1
ATOM 579 C C . VAL A 1 72 ? 16.691 -17.188 -9.319 1.00 80.50 72 VAL A C 1
ATOM 581 O O . VAL A 1 72 ? 16.729 -18.073 -8.460 1.00 80.50 72 VAL A O 1
ATOM 584 N N . ASP A 1 73 ? 15.593 -16.466 -9.543 1.00 75.56 73 ASP A N 1
ATOM 585 C CA . ASP A 1 73 ? 14.360 -16.651 -8.779 1.00 75.56 73 ASP A CA 1
ATOM 586 C C . ASP A 1 73 ? 13.759 -18.047 -8.963 1.00 75.56 73 ASP A C 1
ATOM 588 O O . ASP A 1 73 ? 13.316 -18.657 -7.985 1.00 75.56 73 ASP A O 1
ATOM 592 N N . THR A 1 74 ? 13.815 -18.597 -10.177 1.00 81.00 74 THR A N 1
ATOM 593 C CA . THR A 1 74 ? 13.368 -19.966 -10.473 1.00 81.00 74 THR A CA 1
ATOM 594 C C . THR A 1 74 ? 14.186 -21.000 -9.695 1.00 81.00 74 THR A C 1
ATOM 596 O O . THR A 1 74 ? 13.622 -21.903 -9.072 1.00 81.00 74 THR A O 1
ATOM 599 N N . VAL A 1 75 ? 15.514 -20.850 -9.653 1.00 84.06 75 VAL A N 1
ATOM 600 C CA . VAL A 1 75 ? 16.411 -21.747 -8.900 1.00 84.06 75 VAL A CA 1
ATOM 601 C C . VAL A 1 75 ? 16.174 -21.643 -7.391 1.00 84.06 75 VAL A C 1
ATOM 603 O O . VAL A 1 75 ? 16.123 -22.661 -6.688 1.00 84.06 75 VAL A O 1
ATOM 606 N N . LEU A 1 76 ? 15.996 -20.425 -6.871 1.00 79.31 76 LEU A N 1
ATOM 607 C CA . LEU A 1 76 ? 15.667 -20.205 -5.463 1.00 79.31 76 LEU A CA 1
ATOM 608 C C . LEU A 1 76 ? 14.319 -20.830 -5.103 1.00 79.31 76 LEU A C 1
ATOM 610 O O . LEU A 1 76 ? 14.194 -21.437 -4.037 1.00 79.31 76 LEU A O 1
ATOM 614 N N . GLN A 1 77 ? 13.325 -20.712 -5.982 1.00 78.25 77 GLN A N 1
ATOM 615 C CA . GLN A 1 77 ? 12.012 -21.300 -5.763 1.00 78.25 77 GLN A CA 1
ATOM 616 C C . GLN A 1 77 ? 12.072 -22.827 -5.752 1.00 78.25 77 GLN A C 1
ATOM 618 O O . GLN A 1 77 ? 11.616 -23.441 -4.790 1.00 78.25 77 GLN A O 1
ATOM 623 N N . HIS A 1 78 ? 12.745 -23.427 -6.734 1.00 82.75 78 HIS A N 1
ATOM 624 C CA . HIS A 1 78 ? 12.964 -24.870 -6.774 1.00 82.75 78 HIS A CA 1
ATOM 625 C C . HIS A 1 78 ? 13.638 -25.382 -5.490 1.00 82.75 78 HIS A C 1
ATOM 627 O O . HIS A 1 78 ? 13.216 -26.374 -4.897 1.00 82.75 78 HIS A O 1
ATOM 633 N N . SER A 1 79 ? 14.645 -24.655 -4.998 1.00 82.31 79 SER A N 1
ATOM 634 C CA . SER A 1 79 ? 15.332 -24.994 -3.748 1.00 82.31 79 SER A CA 1
ATOM 635 C C . SER A 1 79 ? 14.391 -24.947 -2.536 1.00 82.31 79 SER A C 1
ATOM 637 O O . SER A 1 79 ? 14.438 -25.829 -1.677 1.00 82.31 79 SER A O 1
ATOM 639 N N . ARG A 1 80 ? 13.502 -23.945 -2.461 1.00 77.38 80 ARG A N 1
ATOM 640 C CA . ARG A 1 80 ? 12.492 -23.837 -1.392 1.00 77.38 80 ARG A CA 1
ATOM 641 C C . ARG A 1 80 ? 11.488 -24.984 -1.437 1.00 77.38 80 ARG A C 1
ATOM 643 O O . ARG A 1 80 ? 11.134 -25.496 -0.374 1.00 77.38 80 ARG A O 1
ATOM 650 N N . ASP A 1 81 ? 11.060 -25.385 -2.628 1.00 79.62 81 ASP A N 1
ATOM 651 C CA . ASP A 1 81 ? 10.109 -26.480 -2.820 1.00 79.62 81 ASP A CA 1
ATOM 652 C C . ASP A 1 81 ? 10.729 -27.818 -2.389 1.00 79.62 81 ASP A C 1
ATOM 654 O O . ASP A 1 81 ? 10.129 -28.562 -1.611 1.00 79.62 81 ASP A O 1
ATOM 658 N N . CYS A 1 82 ? 11.989 -28.068 -2.761 1.00 83.94 82 CYS A N 1
ATOM 659 C CA . CYS A 1 82 ? 12.757 -29.230 -2.303 1.00 83.94 82 CYS A CA 1
ATOM 660 C C . CYS A 1 82 ? 12.878 -29.293 -0.771 1.00 83.94 82 CYS A C 1
ATOM 662 O O . CYS A 1 82 ? 12.678 -30.351 -0.170 1.00 83.94 82 CYS A O 1
ATOM 664 N N . VAL A 1 83 ? 13.159 -28.162 -0.114 1.00 80.38 83 VAL A N 1
ATOM 665 C CA . VAL A 1 83 ? 13.219 -28.086 1.357 1.00 80.38 83 VAL A CA 1
ATOM 666 C C . VAL A 1 83 ? 11.840 -28.295 1.988 1.00 80.38 83 VAL A C 1
ATOM 668 O O . VAL A 1 83 ? 11.736 -28.909 3.050 1.00 80.38 83 VAL A O 1
ATOM 671 N N . ALA A 1 84 ? 10.770 -27.809 1.353 1.00 74.31 84 ALA A N 1
ATOM 672 C CA . ALA A 1 84 ? 9.412 -27.969 1.860 1.00 74.31 84 ALA A CA 1
ATOM 673 C C . ALA A 1 84 ? 8.979 -29.443 1.913 1.00 74.31 84 ALA A C 1
ATOM 675 O O . ALA A 1 84 ? 8.352 -29.832 2.895 1.00 74.31 84 ALA A O 1
ATOM 676 N N . ILE A 1 85 ? 9.372 -30.255 0.924 1.00 76.12 85 ILE A N 1
ATOM 677 C CA . ILE A 1 85 ? 9.080 -31.701 0.865 1.00 76.12 85 ILE A CA 1
ATOM 678 C C . ILE A 1 85 ? 9.690 -32.460 2.053 1.00 76.12 85 ILE A C 1
ATOM 680 O O . ILE A 1 85 ? 9.084 -33.390 2.576 1.00 76.12 85 ILE A O 1
ATOM 684 N N . HIS A 1 86 ? 10.872 -32.047 2.510 1.00 76.50 86 HIS A N 1
ATOM 685 C CA . HIS A 1 86 ? 11.592 -32.708 3.604 1.00 76.50 86 HIS A CA 1
ATOM 686 C C . HIS A 1 86 ? 11.209 -32.169 4.990 1.00 76.50 86 HIS A C 1
ATOM 688 O O . HIS A 1 86 ? 11.780 -32.582 6.002 1.00 76.50 86 HIS A O 1
ATOM 694 N N . ARG A 1 87 ? 10.263 -31.224 5.062 1.00 70.56 87 ARG A N 1
ATOM 695 C CA . ARG A 1 87 ? 9.837 -30.629 6.326 1.00 70.56 87 ARG A CA 1
ATOM 696 C C . ARG A 1 87 ? 8.797 -31.533 6.999 1.00 70.56 87 ARG A C 1
ATOM 698 O O . ARG A 1 87 ? 7.831 -31.919 6.345 1.00 70.56 87 ARG A O 1
ATOM 705 N N . PRO A 1 88 ? 8.935 -31.837 8.302 1.00 72.38 88 PRO A N 1
ATOM 706 C CA . PRO A 1 88 ? 7.920 -32.602 9.015 1.00 72.38 88 PRO A CA 1
ATOM 707 C C . PRO A 1 88 ? 6.563 -31.879 8.981 1.00 72.38 88 PRO A C 1
ATOM 709 O O . PRO A 1 88 ? 6.538 -30.639 8.983 1.00 72.38 88 PRO A O 1
ATOM 712 N N . PRO A 1 89 ? 5.443 -32.630 8.967 1.00 68.50 89 PRO A N 1
ATOM 713 C CA . PRO A 1 89 ? 4.107 -32.052 8.980 1.00 68.50 89 PRO A CA 1
ATOM 714 C C . PRO A 1 89 ? 3.947 -31.153 10.207 1.00 68.50 89 PRO A C 1
ATOM 716 O O . PRO A 1 89 ? 4.196 -31.561 11.341 1.00 68.50 89 PRO A O 1
ATOM 719 N N . GLN A 1 90 ? 3.577 -29.900 9.959 1.00 68.50 90 GLN A N 1
ATOM 720 C CA . GLN A 1 90 ? 3.289 -28.931 11.009 1.00 68.50 90 GLN A CA 1
ATOM 721 C C . GLN A 1 90 ? 1.840 -29.120 11.469 1.00 68.50 90 GLN A C 1
ATOM 723 O O . GLN A 1 90 ? 0.984 -29.447 10.640 1.00 68.50 90 GLN A O 1
ATOM 728 N N . PRO A 1 91 ? 1.539 -28.919 12.763 1.00 75.44 91 PRO A N 1
ATOM 729 C CA . PRO A 1 91 ? 0.157 -28.888 13.209 1.00 75.44 91 PRO A CA 1
ATOM 730 C C . PRO A 1 91 ? -0.593 -27.778 12.449 1.00 75.44 91 PRO A C 1
ATOM 732 O O . PRO A 1 91 ? -0.036 -26.696 12.248 1.00 75.44 91 PRO A O 1
ATOM 735 N N . PRO A 1 92 ? -1.842 -28.023 12.012 1.00 77.06 92 PRO A N 1
ATOM 736 C CA . PRO A 1 92 ? -2.594 -27.068 11.193 1.00 77.06 92 PRO A CA 1
ATOM 737 C C . PRO A 1 92 ? -2.882 -25.758 11.937 1.00 77.06 92 PRO A C 1
ATOM 739 O O . PRO A 1 92 ? -3.051 -24.707 11.317 1.00 77.06 92 PRO A O 1
ATOM 742 N N . THR A 1 93 ? -2.907 -25.815 13.267 1.00 82.44 93 THR A N 1
ATOM 743 C CA . THR A 1 93 ? -3.164 -24.690 14.156 1.00 82.44 93 THR A CA 1
ATOM 744 C C . THR A 1 93 ? -2.223 -24.711 15.352 1.00 82.44 93 THR A C 1
ATOM 746 O O . THR A 1 93 ? -1.839 -25.768 15.855 1.00 82.44 93 THR A O 1
ATOM 749 N N . VAL A 1 94 ? -1.868 -23.519 15.820 1.00 85.19 94 VAL A N 1
ATOM 750 C CA . VAL A 1 94 ? -1.070 -23.285 17.020 1.00 85.19 94 VAL A CA 1
ATOM 751 C C . VAL A 1 94 ? -1.828 -22.312 17.906 1.00 85.19 94 VAL A C 1
ATOM 753 O O . VAL A 1 94 ? -2.241 -21.242 17.463 1.00 85.19 94 VAL A O 1
ATOM 756 N N . THR A 1 95 ? -1.991 -22.671 19.171 1.00 82.50 95 THR A N 1
ATOM 757 C CA . THR A 1 95 ? -2.591 -21.792 20.171 1.00 82.50 95 THR A CA 1
ATOM 758 C C . THR A 1 95 ? -1.496 -20.972 20.837 1.00 82.50 95 THR A C 1
ATOM 760 O O . THR A 1 95 ? -0.583 -21.532 21.447 1.00 82.50 95 THR A O 1
ATOM 763 N N . ARG A 1 96 ? -1.574 -19.643 20.726 1.00 78.31 96 ARG A N 1
ATOM 764 C CA . ARG A 1 96 ? -0.660 -18.724 21.410 1.00 78.31 96 ARG A CA 1
ATOM 765 C C . ARG A 1 96 ? -1.384 -18.062 22.576 1.00 78.31 96 ARG A C 1
ATOM 767 O O . ARG A 1 96 ? -2.388 -17.389 22.371 1.00 78.31 96 ARG A O 1
ATOM 774 N N . ASN A 1 97 ? -0.862 -18.248 23.785 1.00 74.94 97 ASN A N 1
ATOM 775 C CA . ASN A 1 97 ? -1.394 -17.616 24.990 1.00 74.94 97 ASN A CA 1
ATOM 776 C C . ASN A 1 97 ? -0.563 -16.368 25.304 1.00 74.94 97 ASN A C 1
ATOM 778 O O . ASN A 1 97 ? 0.605 -16.488 25.672 1.00 74.94 97 ASN A O 1
ATOM 782 N N . GLU A 1 98 ? -1.155 -15.183 25.165 1.00 64.81 98 GLU A N 1
ATOM 783 C CA . GLU A 1 98 ? -0.545 -13.914 25.578 1.00 64.81 98 GLU A CA 1
ATOM 784 C C . GLU A 1 98 ? -1.415 -13.269 26.653 1.00 64.81 98 GLU A C 1
ATOM 786 O O . GLU A 1 98 ? -2.545 -12.902 26.354 1.00 64.81 98 GLU A O 1
ATOM 791 N N . SER A 1 99 ? -0.873 -13.213 27.883 1.00 52.34 99 SER A N 1
ATOM 792 C CA . SER A 1 99 ? -1.239 -12.481 29.127 1.00 52.34 99 SER A CA 1
ATOM 793 C C . SER A 1 99 ? -2.711 -12.220 29.520 1.00 52.34 99 SER A C 1
ATOM 795 O O . SER A 1 99 ? -2.948 -11.771 30.635 1.00 52.34 99 SER A O 1
ATOM 797 N N . SER A 1 100 ? -3.704 -12.523 28.686 1.00 54.97 100 SER A N 1
ATOM 798 C CA . SER A 1 100 ? -5.147 -12.403 28.940 1.00 54.97 100 SER A CA 1
ATOM 799 C C . SER A 1 100 ? -6.032 -13.034 27.845 1.00 54.97 100 SER A C 1
ATOM 801 O O . SER A 1 100 ? -7.217 -13.241 28.095 1.00 54.97 100 SER A O 1
ATOM 803 N N . ALA A 1 101 ? -5.495 -13.393 26.666 1.00 62.59 101 ALA A N 1
ATOM 804 C CA . ALA A 1 101 ? -6.261 -14.004 25.574 1.00 62.59 101 ALA A CA 1
ATOM 805 C C . ALA A 1 101 ? -5.507 -15.157 24.888 1.00 62.59 101 ALA A C 1
ATOM 807 O O . ALA A 1 101 ? -4.278 -15.160 24.773 1.00 62.59 101 ALA A O 1
ATOM 808 N N . SER A 1 102 ? -6.269 -16.152 24.429 1.00 74.50 102 SER A N 1
ATOM 809 C CA . SER A 1 102 ? -5.767 -17.260 23.620 1.00 74.50 102 SER A CA 1
ATOM 810 C C . SER A 1 102 ? -6.086 -16.985 22.154 1.00 74.50 102 SER A C 1
ATOM 812 O O . SER A 1 102 ? -7.254 -16.842 21.794 1.00 74.50 102 SER A O 1
ATOM 814 N N . THR A 1 103 ? -5.055 -16.899 21.318 1.00 82.12 103 THR A N 1
ATOM 815 C CA . THR A 1 103 ? -5.200 -16.644 19.883 1.00 82.12 103 THR A CA 1
ATOM 816 C C . THR A 1 103 ? -4.871 -17.915 19.111 1.00 82.12 103 THR A C 1
ATOM 818 O O . THR A 1 103 ? -3.795 -18.498 19.272 1.00 82.12 103 THR A O 1
ATOM 821 N N . ILE A 1 104 ? -5.806 -18.351 18.266 1.00 86.06 104 ILE A N 1
ATOM 822 C CA . ILE A 1 104 ? -5.603 -19.475 17.352 1.00 86.06 104 ILE A CA 1
ATOM 823 C C . ILE A 1 104 ? -4.924 -18.936 16.097 1.00 86.06 104 ILE A C 1
ATOM 825 O O . ILE A 1 104 ? -5.462 -18.066 15.420 1.00 86.06 104 ILE A O 1
ATOM 829 N N . LEU A 1 105 ? -3.743 -19.463 15.796 1.00 90.31 105 LEU A N 1
ATOM 830 C CA . LEU A 1 105 ? -3.001 -19.158 14.582 1.00 90.31 105 LEU A CA 1
ATOM 831 C C . LEU A 1 105 ? -2.986 -20.379 13.672 1.00 90.31 105 LEU A C 1
ATOM 833 O O . LEU A 1 105 ? -2.878 -21.509 14.141 1.00 90.31 105 LEU A O 1
ATOM 837 N N . HIS A 1 106 ? -3.053 -20.149 12.371 1.00 90.06 106 HIS A N 1
ATOM 838 C CA . HIS A 1 106 ? -3.084 -21.178 11.345 1.00 90.06 106 HIS A CA 1
ATOM 839 C C . HIS A 1 106 ? -1.740 -21.273 10.641 1.00 90.06 106 HIS A C 1
ATOM 841 O O . HIS A 1 106 ? -1.159 -20.251 10.262 1.00 90.06 106 HIS A O 1
ATOM 847 N N . PHE A 1 107 ? -1.258 -22.501 10.446 1.00 89.19 107 PHE A N 1
ATOM 848 C CA . PHE A 1 107 ? -0.052 -22.725 9.667 1.00 89.19 107 PHE A CA 1
ATOM 849 C C . PHE A 1 107 ? -0.358 -22.559 8.177 1.00 89.19 107 PHE A C 1
ATOM 851 O O . PHE A 1 107 ? -1.097 -23.349 7.592 1.00 89.19 107 PHE A O 1
ATOM 858 N N . ALA A 1 108 ? 0.221 -21.539 7.554 1.00 89.94 108 ALA A N 1
ATOM 859 C CA . ALA A 1 108 ? 0.066 -21.266 6.130 1.00 89.94 108 ALA A CA 1
ATOM 860 C C . ALA A 1 108 ? 1.281 -20.498 5.595 1.00 89.94 108 ALA A C 1
ATOM 862 O O . ALA A 1 108 ? 2.210 -20.195 6.340 1.00 89.94 108 ALA A O 1
ATOM 863 N N . ARG A 1 109 ? 1.318 -20.206 4.293 1.00 91.06 109 ARG A N 1
ATOM 864 C CA . ARG A 1 109 ? 2.369 -19.384 3.677 1.00 91.06 109 ARG A CA 1
ATOM 865 C C . ARG A 1 109 ? 1.762 -18.458 2.638 1.00 91.06 109 ARG A C 1
ATOM 867 O O . ARG A 1 109 ? 0.876 -18.876 1.898 1.00 91.06 109 ARG A O 1
ATOM 874 N N . CYS A 1 110 ? 2.276 -17.236 2.557 1.00 94.44 110 CYS A N 1
ATOM 875 C CA . CYS A 1 110 ? 2.014 -16.368 1.415 1.00 94.44 110 CYS A CA 1
ATOM 876 C C . CYS A 1 110 ? 2.616 -16.944 0.128 1.00 94.44 110 CYS A C 1
ATOM 878 O O . CYS A 1 110 ? 3.550 -17.753 0.164 1.00 94.44 110 CYS A O 1
ATOM 880 N N . ALA A 1 111 ? 2.130 -16.455 -1.013 1.00 93.19 111 ALA A N 1
ATOM 881 C CA . ALA A 1 111 ? 2.747 -16.728 -2.301 1.00 93.19 111 ALA A CA 1
ATOM 882 C C . ALA A 1 111 ? 4.238 -16.321 -2.290 1.00 93.19 111 ALA A C 1
ATOM 884 O O . ALA A 1 111 ? 4.582 -15.269 -1.730 1.00 93.19 111 ALA A O 1
ATOM 885 N N . PRO A 1 112 ? 5.133 -17.097 -2.935 1.00 89.19 112 PRO A N 1
ATOM 886 C CA . PRO A 1 112 ? 6.572 -16.845 -2.884 1.00 89.19 112 PRO A CA 1
ATOM 887 C C . PRO A 1 112 ? 6.992 -15.444 -3.331 1.00 89.19 112 PRO A C 1
ATOM 889 O O . PRO A 1 112 ? 7.909 -14.874 -2.742 1.00 89.19 112 PRO A O 1
ATOM 892 N N . LEU A 1 113 ? 6.274 -14.868 -4.299 1.00 90.31 113 LEU A N 1
ATOM 893 C CA . LEU A 1 113 ? 6.487 -13.507 -4.794 1.00 90.31 113 LEU A CA 1
ATOM 894 C C . LEU A 1 113 ? 6.479 -12.467 -3.661 1.00 90.31 113 LEU A C 1
ATOM 896 O O . LEU A 1 113 ? 7.348 -11.598 -3.593 1.00 90.31 113 LEU A O 1
ATOM 900 N N . LEU A 1 114 ? 5.527 -12.563 -2.729 1.00 95.00 114 LEU A N 1
ATOM 901 C CA . LEU A 1 114 ? 5.433 -11.628 -1.607 1.00 95.00 114 LEU A CA 1
ATOM 902 C C . LEU A 1 114 ? 6.604 -11.806 -0.635 1.00 95.00 114 LEU A C 1
ATOM 904 O O . LEU A 1 114 ? 7.216 -10.823 -0.215 1.00 95.00 114 LEU A O 1
ATOM 908 N N . ALA A 1 115 ? 6.965 -13.053 -0.320 1.00 92.06 115 ALA A N 1
ATOM 909 C CA . ALA A 1 115 ? 8.112 -13.361 0.536 1.00 92.06 115 ALA A CA 1
ATOM 910 C C . ALA A 1 115 ? 9.447 -12.931 -0.096 1.00 92.06 115 ALA A C 1
ATOM 912 O O . ALA A 1 115 ? 10.352 -12.491 0.615 1.00 92.06 115 ALA A O 1
ATOM 913 N N . GLN A 1 116 ? 9.563 -13.006 -1.425 1.00 88.75 116 GLN A N 1
ATOM 914 C CA . GLN A 1 116 ? 10.703 -12.483 -2.174 1.00 88.75 116 GLN A CA 1
ATOM 915 C C . GLN A 1 116 ? 10.802 -10.965 -2.083 1.00 88.75 116 GLN A C 1
ATOM 917 O O . GLN A 1 116 ? 11.920 -10.469 -1.966 1.00 88.75 116 GLN A O 1
ATOM 922 N N . ARG A 1 117 ? 9.680 -10.239 -2.090 1.00 92.44 117 ARG A N 1
ATOM 923 C CA . ARG A 1 117 ? 9.668 -8.776 -1.945 1.00 92.44 117 ARG A CA 1
ATOM 924 C C . ARG A 1 117 ? 9.970 -8.338 -0.519 1.00 92.44 117 ARG A C 1
ATOM 926 O O . ARG A 1 117 ? 10.909 -7.586 -0.293 1.00 92.44 117 ARG A O 1
ATOM 933 N N . CYS A 1 118 ? 9.214 -8.835 0.457 1.00 95.44 118 CYS A N 1
ATOM 934 C CA . CYS A 1 118 ? 9.401 -8.485 1.862 1.00 95.44 118 CYS A CA 1
ATOM 935 C C . CYS A 1 118 ? 9.344 -9.734 2.757 1.00 95.44 118 CYS A C 1
ATOM 937 O O . CYS A 1 118 ? 8.268 -10.113 3.234 1.00 95.44 118 CYS A O 1
ATOM 939 N N . PRO A 1 119 ? 10.495 -10.359 3.063 1.00 93.44 119 PRO A N 1
ATOM 940 C CA . PRO A 1 119 ? 10.524 -11.549 3.911 1.00 93.44 119 PRO A CA 1
ATOM 941 C C . PRO A 1 119 ? 10.045 -11.266 5.343 1.00 93.44 119 PRO A C 1
ATOM 943 O O . PRO A 1 119 ? 9.489 -12.155 5.979 1.00 93.44 119 PRO A O 1
ATOM 946 N N . ALA A 1 120 ? 10.186 -10.032 5.840 1.00 94.44 120 ALA A N 1
ATOM 947 C CA . ALA A 1 120 ? 9.703 -9.655 7.171 1.00 94.44 120 ALA A CA 1
ATOM 948 C C . ALA A 1 120 ? 8.167 -9.620 7.276 1.00 94.44 120 ALA A C 1
ATOM 950 O O . ALA A 1 120 ? 7.627 -9.928 8.333 1.00 94.44 120 ALA A O 1
ATOM 951 N N . CYS A 1 121 ? 7.457 -9.261 6.201 1.00 95.31 121 CYS A N 1
ATOM 952 C CA . CYS A 1 121 ? 5.990 -9.285 6.178 1.00 95.31 121 CYS A CA 1
ATOM 953 C C . CYS A 1 121 ? 5.433 -10.666 5.831 1.00 95.31 121 CYS A C 1
ATOM 955 O O . CYS A 1 121 ? 4.429 -11.080 6.398 1.00 95.31 121 CYS A O 1
ATOM 957 N N . PHE A 1 122 ? 6.060 -11.359 4.878 1.00 96.50 122 PHE A N 1
ATOM 958 C CA . PHE A 1 122 ? 5.428 -12.489 4.190 1.00 96.50 122 PHE A CA 1
ATOM 959 C C . PHE A 1 122 ? 6.199 -13.808 4.317 1.00 96.50 122 PHE A C 1
ATOM 961 O O . PHE A 1 122 ? 5.758 -14.824 3.790 1.00 96.50 122 PHE A O 1
ATOM 968 N N . GLY A 1 123 ? 7.346 -13.812 5.005 1.00 92.12 123 GLY A N 1
ATOM 969 C CA . GLY A 1 123 ? 8.122 -15.022 5.298 1.00 92.12 123 GLY A CA 1
ATOM 970 C C . GLY A 1 123 ? 7.645 -15.787 6.538 1.00 92.12 123 GLY A C 1
ATOM 971 O O . GLY A 1 123 ? 8.176 -16.858 6.836 1.00 92.12 123 GLY A O 1
ATOM 972 N N . GLY A 1 124 ? 6.667 -15.241 7.268 1.00 90.81 124 GLY A N 1
ATOM 973 C CA . GLY A 1 124 ? 6.019 -15.906 8.395 1.00 90.81 124 GLY A CA 1
ATOM 974 C C . GLY A 1 124 ? 5.255 -17.164 7.974 1.00 90.81 124 GLY A C 1
ATOM 975 O O . GLY A 1 124 ? 4.987 -17.393 6.799 1.00 90.81 124 GLY A O 1
ATOM 976 N N . THR A 1 125 ? 4.921 -18.006 8.954 1.00 91.06 125 THR A N 1
ATOM 977 C CA . THR A 1 125 ? 4.151 -19.242 8.709 1.00 91.06 125 THR A CA 1
ATOM 978 C C . THR A 1 125 ? 2.882 -19.357 9.542 1.00 91.06 125 THR A C 1
ATOM 980 O O . THR A 1 125 ? 2.176 -20.350 9.437 1.00 91.06 125 THR A O 1
ATOM 983 N N . LEU A 1 126 ? 2.592 -18.358 10.372 1.00 92.38 126 LEU A N 1
ATOM 984 C CA . LEU A 1 126 ? 1.448 -18.335 11.273 1.00 92.38 126 LEU A CA 1
ATOM 985 C C . LEU A 1 126 ? 0.603 -17.106 10.954 1.00 92.38 126 LEU A C 1
ATOM 987 O O . LEU A 1 126 ? 1.144 -16.001 10.936 1.00 92.38 126 LEU A O 1
ATOM 991 N N . TYR A 1 127 ? -0.687 -17.322 10.716 1.00 94.75 127 TYR A N 1
ATOM 992 C CA . TYR A 1 127 ? -1.655 -16.298 10.311 1.00 94.75 127 TYR A CA 1
ATOM 993 C C . TYR A 1 127 ? -2.948 -16.417 11.119 1.00 94.75 127 TYR A C 1
ATOM 995 O O . TYR A 1 127 ? -3.193 -17.447 11.747 1.00 94.75 127 TYR A O 1
ATOM 1003 N N . GLY A 1 128 ? -3.787 -15.388 11.093 1.00 93.75 128 GLY A N 1
ATOM 1004 C CA . GLY A 1 128 ? -5.011 -15.304 11.885 1.00 93.75 128 GLY A CA 1
ATOM 1005 C C . GLY A 1 128 ? -4.867 -14.437 13.127 1.00 93.75 128 GLY A C 1
ATOM 1006 O O . GLY A 1 128 ? -5.691 -14.546 14.034 1.00 93.75 128 GLY A O 1
ATOM 1007 N N . ARG A 1 129 ? -3.840 -13.575 13.212 1.00 94.12 129 ARG A N 1
ATOM 1008 C CA . ARG A 1 129 ? -3.765 -12.628 14.327 1.00 94.12 129 ARG A CA 1
ATOM 1009 C C . ARG A 1 129 ? -4.971 -11.680 14.266 1.00 94.12 129 ARG A C 1
ATOM 1011 O O . ARG A 1 129 ? -5.190 -11.062 13.224 1.00 94.12 129 ARG A O 1
ATOM 1018 N N . PRO A 1 130 ? -5.726 -11.496 15.360 1.00 93.12 130 PRO A N 1
ATOM 1019 C CA . PRO A 1 130 ? -6.805 -10.520 15.408 1.00 93.12 130 PRO A CA 1
ATOM 1020 C C . PRO A 1 130 ? -6.323 -9.112 15.041 1.00 93.12 130 PRO A C 1
ATOM 1022 O O . PRO A 1 130 ? -5.202 -8.710 15.364 1.00 93.12 130 PRO A O 1
ATOM 1025 N N . ILE A 1 131 ? -7.169 -8.345 14.352 1.00 91.62 131 ILE A N 1
ATOM 1026 C CA . ILE A 1 131 ? -6.783 -7.024 13.836 1.00 91.62 131 ILE A CA 1
ATOM 1027 C C . ILE A 1 131 ? -6.490 -6.038 14.980 1.00 91.62 131 ILE A C 1
ATOM 1029 O O . ILE A 1 131 ? -5.572 -5.227 14.892 1.00 91.62 131 ILE A O 1
ATOM 1033 N N . ASP A 1 132 ? -7.239 -6.112 16.079 1.00 89.75 132 ASP A N 1
ATOM 1034 C CA . ASP A 1 132 ? -6.990 -5.345 17.307 1.00 89.75 132 ASP A CA 1
ATOM 1035 C C . ASP A 1 132 ? -5.703 -5.763 18.040 1.00 89.75 132 ASP A C 1
ATOM 1037 O O . ASP A 1 132 ? -5.089 -4.943 18.711 1.00 89.75 132 ASP A O 1
ATOM 1041 N N . GLN A 1 133 ? -5.214 -6.983 17.833 1.00 91.25 133 GLN A N 1
ATOM 1042 C CA . GLN A 1 133 ? -3.891 -7.426 18.291 1.00 91.25 133 GLN A CA 1
ATOM 1043 C C . GLN A 1 133 ? -2.771 -7.093 17.288 1.00 91.25 133 GLN A C 1
ATOM 1045 O O . GLN A 1 133 ? -1.633 -7.534 17.440 1.00 91.25 133 GLN A O 1
ATOM 1050 N N . GLY A 1 134 ? -3.079 -6.291 16.268 1.00 91.25 134 GLY A N 1
ATOM 1051 C CA . GLY A 1 134 ? -2.115 -5.750 15.316 1.00 91.25 134 GLY A CA 1
ATOM 1052 C C . GLY A 1 134 ? -1.948 -6.533 14.029 1.00 91.25 134 GLY A C 1
ATOM 1053 O O . GLY A 1 134 ? -0.939 -6.334 13.363 1.00 91.25 134 GLY A O 1
ATOM 1054 N N . ALA A 1 135 ? -2.924 -7.388 13.700 1.00 94.94 135 ALA A N 1
ATOM 1055 C CA . ALA A 1 135 ? -3.048 -8.098 12.429 1.00 94.94 135 ALA A CA 1
ATOM 1056 C C . ALA A 1 135 ? -1.800 -8.901 12.001 1.00 94.94 135 ALA A C 1
ATOM 1058 O O . ALA A 1 135 ? -0.753 -8.917 12.660 1.00 94.94 135 ALA A O 1
ATOM 1059 N N . ASP A 1 136 ? -1.911 -9.621 10.889 1.00 96.25 136 ASP A N 1
ATOM 1060 C CA . ASP A 1 136 ? -0.757 -10.297 10.298 1.00 96.25 136 ASP A CA 1
ATOM 1061 C C . ASP A 1 136 ? 0.042 -9.329 9.417 1.00 96.25 136 ASP A C 1
ATOM 1063 O O . ASP A 1 136 ? 1.275 -9.302 9.459 1.00 96.25 136 ASP A O 1
ATOM 1067 N N . ILE A 1 137 ? -0.658 -8.518 8.617 1.00 97.06 137 ILE A N 1
ATOM 1068 C CA . ILE A 1 137 ? -0.058 -7.735 7.534 1.00 97.06 137 ILE A CA 1
ATOM 1069 C C . ILE A 1 137 ? -0.586 -6.305 7.549 1.00 97.06 137 ILE A C 1
ATOM 1071 O O . ILE A 1 137 ? -1.786 -6.062 7.612 1.00 97.06 137 ILE A O 1
ATOM 1075 N N . HIS A 1 138 ? 0.326 -5.342 7.442 1.00 97.00 138 HIS A N 1
ATOM 1076 C CA . HIS A 1 138 ? -0.004 -3.931 7.261 1.00 97.00 138 HIS A CA 1
ATOM 1077 C C . HIS A 1 138 ? 0.512 -3.473 5.897 1.00 97.00 138 HIS A C 1
ATOM 1079 O O . HIS A 1 138 ? 1.694 -3.671 5.579 1.00 97.00 138 HIS A O 1
ATOM 1085 N N . VAL A 1 139 ? -0.366 -2.850 5.120 1.00 97.62 139 VAL A N 1
ATOM 1086 C CA . VAL A 1 139 ? -0.070 -2.273 3.807 1.00 97.62 139 VAL A CA 1
ATOM 1087 C C . VAL A 1 139 ? -0.572 -0.840 3.732 1.00 97.62 139 VAL A C 1
ATOM 1089 O O . VAL A 1 139 ? -1.467 -0.453 4.480 1.00 97.62 139 VAL A O 1
ATOM 1092 N N . ALA A 1 140 ? 0.012 -0.054 2.838 1.00 96.81 140 ALA A N 1
ATOM 1093 C CA . ALA A 1 140 ? -0.447 1.290 2.530 1.00 96.81 140 ALA A CA 1
ATOM 1094 C C . ALA A 1 140 ? -0.688 1.430 1.030 1.00 96.81 140 ALA A C 1
ATOM 1096 O O . ALA A 1 140 ? 0.041 0.830 0.238 1.00 96.81 140 ALA A O 1
ATOM 1097 N N . THR A 1 141 ? -1.703 2.202 0.656 1.00 95.56 141 THR A N 1
ATOM 1098 C CA . THR A 1 141 ? -2.017 2.523 -0.739 1.00 95.56 141 THR A CA 1
ATOM 1099 C C . THR A 1 141 ? -2.166 4.023 -0.899 1.00 95.56 141 THR A C 1
ATOM 1101 O O . THR A 1 141 ? -2.717 4.672 -0.016 1.00 95.56 141 THR A O 1
ATOM 1104 N N . ASP A 1 142 ? -1.653 4.551 -2.005 1.00 93.44 142 ASP A N 1
ATOM 1105 C CA . ASP A 1 142 ? -1.748 5.970 -2.354 1.00 93.44 142 ASP A CA 1
ATOM 1106 C C . ASP A 1 142 ? -1.434 6.180 -3.851 1.00 93.44 142 ASP A C 1
ATOM 1108 O O . ASP A 1 142 ? -0.772 5.339 -4.481 1.00 93.44 142 ASP A O 1
ATOM 1112 N N . GLY A 1 143 ? -1.972 7.260 -4.424 1.00 90.75 143 GLY A N 1
ATOM 1113 C CA . GLY A 1 143 ? -1.895 7.619 -5.835 1.00 90.75 143 GLY A CA 1
ATOM 1114 C C . GLY A 1 143 ? -0.998 8.830 -6.100 1.00 90.75 143 GLY A C 1
ATOM 1115 O O . GLY A 1 143 ? -1.163 9.902 -5.532 1.00 90.75 143 GLY A O 1
ATOM 1116 N N . ASN A 1 144 ? -0.075 8.707 -7.056 1.00 88.75 144 ASN A N 1
ATOM 1117 C CA . ASN A 1 144 ? 0.795 9.804 -7.474 1.00 88.75 144 ASN A CA 1
ATOM 1118 C C . ASN A 1 144 ? 0.535 10.240 -8.921 1.00 88.75 144 ASN A C 1
ATOM 1120 O O . ASN A 1 144 ? 0.813 9.512 -9.876 1.00 88.75 144 ASN A O 1
ATOM 1124 N N . PHE A 1 145 ? 0.081 11.485 -9.077 1.00 85.94 145 PHE A N 1
ATOM 1125 C CA . PHE A 1 145 ? -0.299 12.112 -10.352 1.00 85.94 145 PHE A CA 1
ATOM 1126 C C . PHE A 1 145 ? 0.827 12.874 -11.072 1.00 85.94 145 PHE A C 1
ATOM 1128 O O . PHE A 1 145 ? 0.585 13.548 -12.082 1.00 85.94 145 PHE A O 1
ATOM 1135 N N . HIS A 1 146 ? 2.057 12.826 -10.555 1.00 82.12 146 HIS A N 1
ATOM 1136 C CA . HIS A 1 146 ? 3.228 13.408 -11.221 1.00 82.12 146 HIS A CA 1
ATOM 1137 C C . HIS A 1 146 ? 3.866 12.433 -12.209 1.00 82.12 146 HIS A C 1
ATOM 1139 O O . HIS A 1 146 ? 4.424 12.854 -13.220 1.00 82.12 146 HIS A O 1
ATOM 1145 N N . HIS A 1 147 ? 3.740 11.130 -11.958 1.00 80.75 147 HIS A N 1
ATOM 1146 C CA . HIS A 1 147 ? 4.142 10.107 -12.911 1.00 80.75 147 HIS A CA 1
ATOM 1147 C C . HIS A 1 147 ? 3.105 10.033 -14.020 1.00 80.75 147 HIS A C 1
ATOM 1149 O O . HIS A 1 147 ? 2.070 9.409 -13.831 1.00 80.75 147 HIS A O 1
ATOM 1155 N N . ARG A 1 148 ? 3.374 10.630 -15.178 1.00 82.88 148 ARG A N 1
ATOM 1156 C CA . ARG A 1 148 ? 2.459 10.606 -16.327 1.00 82.88 148 ARG A CA 1
ATOM 1157 C C . ARG A 1 148 ? 3.121 9.953 -17.527 1.00 82.88 148 ARG A C 1
ATOM 1159 O O . ARG A 1 148 ? 4.339 10.037 -17.665 1.00 82.88 148 ARG A O 1
ATOM 1166 N N . HIS A 1 149 ? 2.325 9.331 -18.384 1.00 83.06 149 HIS A N 1
ATOM 1167 C CA . HIS A 1 149 ? 2.779 8.825 -19.674 1.00 83.06 149 HIS A CA 1
ATOM 1168 C C . HIS A 1 149 ? 2.206 9.702 -20.782 1.00 83.06 149 HIS A C 1
ATOM 1170 O O . HIS A 1 149 ? 1.013 10.007 -20.792 1.00 83.06 149 HIS A O 1
ATOM 1176 N N . ARG A 1 150 ? 3.077 10.224 -21.652 1.00 81.31 150 ARG A N 1
ATOM 1177 C CA . ARG A 1 150 ? 2.647 11.069 -22.767 1.00 81.31 150 ARG A CA 1
ATOM 1178 C C . ARG A 1 150 ? 2.140 10.173 -23.876 1.00 81.31 150 ARG A C 1
ATOM 1180 O O . ARG A 1 150 ? 2.895 9.369 -24.408 1.00 81.31 150 ARG A O 1
ATOM 1187 N N . ARG A 1 151 ? 0.925 10.439 -24.350 1.00 81.69 151 ARG A N 1
ATOM 1188 C CA . ARG A 1 151 ? 0.339 9.709 -25.481 1.00 81.69 151 ARG A CA 1
ATOM 1189 C C . ARG A 1 151 ? 1.226 9.749 -26.736 1.00 81.69 151 ARG A C 1
ATOM 1191 O O . ARG A 1 151 ? 1.218 8.820 -27.532 1.00 81.69 151 ARG A O 1
ATOM 1198 N N . SER A 1 152 ? 1.987 10.830 -26.926 1.00 80.94 152 SER A N 1
ATOM 1199 C CA . SER A 1 152 ? 2.896 10.998 -28.067 1.00 80.94 152 SER A CA 1
ATOM 1200 C C . SER A 1 152 ? 4.186 10.177 -27.983 1.00 80.94 152 SER A C 1
ATOM 1202 O O . SER A 1 152 ? 4.876 10.088 -28.993 1.00 80.94 152 SER A O 1
ATOM 1204 N N . ALA A 1 153 ? 4.545 9.646 -26.809 1.00 76.88 153 ALA A N 1
ATOM 1205 C CA . ALA A 1 153 ? 5.751 8.832 -26.637 1.00 76.88 153 ALA A CA 1
ATOM 1206 C C . ALA A 1 153 ? 5.601 7.444 -27.288 1.00 76.88 153 ALA A C 1
ATOM 1208 O O . ALA A 1 153 ? 6.587 6.877 -27.753 1.00 76.88 153 ALA A O 1
ATOM 1209 N N . GLY A 1 154 ? 4.359 6.958 -27.415 1.00 75.88 154 GLY A N 1
ATOM 1210 C CA . GLY A 1 154 ? 4.054 5.628 -27.938 1.00 75.88 154 GLY A CA 1
ATOM 1211 C C . GLY A 1 154 ? 4.374 4.519 -26.935 1.00 75.88 154 GLY A C 1
ATOM 1212 O O . GLY A 1 154 ? 4.876 4.773 -25.845 1.00 75.88 154 GLY A O 1
ATOM 1213 N N . ASP A 1 155 ? 4.070 3.280 -27.313 1.00 72.38 155 ASP A N 1
ATOM 1214 C CA . ASP A 1 155 ? 4.365 2.116 -26.481 1.00 72.38 155 ASP A CA 1
ATOM 1215 C C . ASP A 1 155 ? 5.782 1.600 -26.750 1.00 72.38 155 ASP A C 1
ATOM 1217 O O . ASP A 1 155 ? 6.222 1.487 -27.900 1.00 72.38 155 ASP A O 1
ATOM 1221 N N . CYS A 1 156 ? 6.487 1.230 -25.683 1.00 69.38 156 CYS A N 1
ATOM 1222 C CA . CYS A 1 156 ? 7.724 0.467 -25.798 1.00 69.38 156 CYS A CA 1
ATOM 1223 C C . CYS A 1 156 ? 7.417 -0.929 -26.386 1.00 69.38 156 CYS A C 1
ATOM 1225 O O . CYS A 1 156 ? 6.392 -1.524 -26.027 1.00 69.38 156 CYS A O 1
ATOM 1227 N N . PRO A 1 157 ? 8.271 -1.484 -27.271 1.00 69.69 157 PRO A N 1
ATOM 1228 C CA . PRO A 1 157 ? 8.127 -2.861 -27.731 1.00 69.69 157 PRO A CA 1
ATOM 1229 C C . PRO A 1 157 ? 7.974 -3.832 -26.558 1.00 69.69 157 PRO A C 1
ATOM 1231 O O . PRO A 1 157 ? 8.666 -3.723 -25.551 1.00 69.69 157 PRO A O 1
ATOM 1234 N N . HIS A 1 158 ? 7.080 -4.811 -26.674 1.00 71.44 158 HIS A N 1
ATOM 1235 C CA . HIS A 1 158 ? 6.931 -5.813 -25.624 1.00 71.44 158 HIS A CA 1
ATOM 1236 C C . HIS A 1 158 ? 8.190 -6.690 -25.554 1.00 71.44 158 HIS A C 1
ATOM 1238 O O . HIS A 1 158 ? 8.449 -7.476 -26.466 1.00 71.44 158 HIS A O 1
ATOM 1244 N N . PHE A 1 159 ? 8.967 -6.551 -24.477 1.00 71.06 159 PHE A N 1
ATOM 1245 C CA . PHE A 1 159 ? 10.200 -7.317 -24.266 1.00 71.06 159 PHE A CA 1
ATOM 1246 C C . PHE A 1 159 ? 10.216 -8.128 -22.963 1.00 71.06 159 PHE A C 1
ATOM 1248 O O . PHE A 1 159 ? 11.099 -8.964 -22.789 1.00 71.06 159 PHE A O 1
ATOM 1255 N N . TYR A 1 160 ? 9.261 -7.900 -22.054 1.00 72.19 160 TYR A N 1
ATOM 1256 C CA . TYR A 1 160 ? 9.081 -8.682 -20.831 1.00 72.19 160 TYR A CA 1
ATOM 1257 C C . TYR A 1 160 ? 7.708 -8.419 -20.190 1.00 72.19 160 TYR A C 1
ATOM 1259 O O . TYR A 1 160 ? 7.024 -7.453 -20.534 1.00 72.19 160 TYR A O 1
ATOM 1267 N N . GLU A 1 161 ? 7.340 -9.256 -19.219 1.00 75.12 161 GLU A N 1
ATOM 1268 C CA . GLU A 1 161 ? 6.127 -9.106 -18.411 1.00 75.12 161 GLU A CA 1
ATOM 1269 C C . GLU A 1 161 ? 6.423 -8.367 -17.090 1.00 75.12 161 GLU A C 1
ATOM 1271 O O . GLU A 1 161 ? 7.160 -8.889 -16.242 1.00 75.12 161 GLU A O 1
ATOM 1276 N N . PRO A 1 162 ? 5.861 -7.161 -16.867 1.00 79.81 162 PRO A N 1
ATOM 1277 C CA . PRO A 1 162 ? 6.045 -6.423 -15.623 1.00 79.81 162 PRO A CA 1
ATOM 1278 C C . PRO A 1 162 ? 5.445 -7.171 -14.427 1.00 79.81 162 PRO A C 1
ATOM 1280 O O . PRO A 1 162 ? 4.235 -7.328 -14.311 1.00 79.81 162 PRO A O 1
ATOM 1283 N N . THR A 1 163 ? 6.278 -7.572 -13.469 1.00 83.56 163 THR A N 1
ATOM 1284 C CA . THR A 1 163 ? 5.821 -8.337 -12.290 1.00 83.56 163 THR A CA 1
ATOM 1285 C C . THR A 1 163 ? 5.179 -7.469 -11.205 1.00 83.56 163 THR A C 1
ATOM 1287 O O . THR A 1 163 ? 4.516 -7.974 -10.296 1.00 83.56 163 THR A O 1
ATOM 1290 N N . TYR A 1 164 ? 5.408 -6.156 -11.255 1.00 90.25 164 TYR A N 1
ATOM 1291 C CA . TYR A 1 164 ? 4.942 -5.182 -10.267 1.00 90.25 164 TYR A CA 1
ATOM 1292 C C . TYR A 1 164 ? 3.635 -4.490 -10.658 1.00 90.25 164 TYR A C 1
ATOM 1294 O O . TYR A 1 164 ? 2.918 -4.043 -9.768 1.00 90.25 164 TYR A O 1
ATOM 1302 N N . PHE A 1 165 ? 3.310 -4.395 -11.947 1.00 92.94 165 PHE A N 1
ATOM 1303 C CA . PHE A 1 165 ? 2.104 -3.709 -12.408 1.00 92.94 165 PHE A CA 1
ATOM 1304 C C . PHE A 1 165 ? 0.955 -4.691 -12.611 1.00 92.94 165 PHE A C 1
ATOM 1306 O O . PHE A 1 165 ? 1.116 -5.733 -13.240 1.00 92.94 165 PHE A O 1
ATOM 1313 N N . LEU A 1 166 ? -0.227 -4.336 -12.113 1.00 95.25 166 LEU A N 1
ATOM 1314 C CA . LEU A 1 166 ? -1.453 -5.035 -12.472 1.00 95.25 166 LEU A CA 1
ATOM 1315 C C . LEU A 1 166 ? -1.846 -4.687 -13.905 1.00 95.25 166 LEU A C 1
ATOM 1317 O O . LEU A 1 166 ? -1.708 -3.543 -14.343 1.00 95.25 166 LEU A O 1
ATOM 1321 N N . SER A 1 167 ? -2.383 -5.670 -14.626 1.00 93.69 167 SER A N 1
ATOM 1322 C CA . SER A 1 167 ? -2.847 -5.439 -15.989 1.00 93.69 167 SER A CA 1
ATOM 1323 C C . SER A 1 167 ? -4.038 -4.480 -16.004 1.00 93.69 167 SER A C 1
ATOM 1325 O O . SER A 1 167 ? -4.935 -4.544 -15.155 1.00 93.69 167 SER A O 1
ATOM 1327 N N . LYS A 1 168 ? -4.095 -3.627 -17.031 1.00 92.75 168 LYS A N 1
ATOM 1328 C CA . LYS A 1 168 ? -5.233 -2.726 -17.261 1.00 92.75 168 LYS A CA 1
ATOM 1329 C C . LYS A 1 168 ? -6.559 -3.493 -17.293 1.00 92.75 168 LYS A C 1
ATOM 1331 O O . LYS A 1 168 ? -7.543 -3.068 -16.696 1.00 92.75 168 LYS A O 1
ATOM 1336 N N . GLN A 1 169 ? -6.572 -4.667 -17.930 1.00 95.69 169 GLN A N 1
ATOM 1337 C CA . GLN A 1 169 ? -7.756 -5.523 -18.017 1.00 95.69 169 GLN A CA 1
ATOM 1338 C C . GLN A 1 169 ? -8.293 -5.918 -16.635 1.00 95.69 169 GLN A C 1
ATOM 1340 O O . GLN A 1 169 ? -9.511 -5.899 -16.433 1.00 95.69 169 GLN A O 1
ATOM 1345 N N . PHE A 1 170 ? -7.404 -6.264 -15.698 1.00 97.06 170 PHE A N 1
ATOM 1346 C CA . PHE A 1 170 ? -7.777 -6.619 -14.333 1.00 97.06 170 PHE A CA 1
ATOM 1347 C C . PHE A 1 170 ? -8.364 -5.411 -13.593 1.00 97.06 170 PHE A C 1
ATOM 1349 O O . PHE A 1 170 ? -9.479 -5.490 -13.078 1.00 97.06 170 PHE A O 1
ATOM 1356 N N . VAL A 1 171 ? -7.679 -4.264 -13.627 1.00 97.06 171 VAL A N 1
ATOM 1357 C CA . VAL A 1 171 ? -8.139 -3.022 -12.975 1.00 97.06 171 VAL A CA 1
ATOM 1358 C C . VAL A 1 171 ? -9.488 -2.553 -13.539 1.00 97.06 171 VAL A C 1
ATOM 1360 O O . VAL A 1 171 ? -10.392 -2.184 -12.787 1.00 97.06 171 VAL A O 1
ATOM 1363 N N . ASP A 1 172 ? -9.679 -2.630 -14.856 1.00 96.19 172 ASP A N 1
ATOM 1364 C CA . ASP A 1 172 ? -10.946 -2.272 -15.498 1.00 96.19 172 ASP A CA 1
ATOM 1365 C C . ASP A 1 172 ? -12.076 -3.250 -15.153 1.00 96.19 172 ASP A C 1
ATOM 1367 O O . ASP A 1 172 ? -13.238 -2.848 -15.063 1.00 96.19 172 ASP A O 1
ATOM 1371 N N . ALA A 1 173 ? -11.771 -4.538 -14.961 1.00 97.44 173 ALA A N 1
ATOM 1372 C CA . ALA A 1 173 ? -12.759 -5.514 -14.505 1.00 97.44 173 ALA A CA 1
ATOM 1373 C C . ALA A 1 173 ? -13.252 -5.187 -13.090 1.00 97.44 173 ALA A C 1
ATOM 1375 O O . ALA A 1 173 ? -14.460 -5.233 -12.844 1.00 97.44 173 ALA A O 1
ATOM 1376 N N . VAL A 1 174 ? -12.343 -4.776 -12.201 1.00 97.12 174 VAL A N 1
ATOM 1377 C CA . VAL A 1 174 ? -12.685 -4.271 -10.864 1.00 97.12 174 VAL A CA 1
ATOM 1378 C C . VAL A 1 174 ? -13.553 -3.017 -10.960 1.00 97.12 174 VAL A C 1
ATOM 1380 O O . VAL A 1 174 ? -14.598 -2.954 -10.313 1.00 97.12 174 VAL A O 1
ATOM 1383 N N . GLY A 1 175 ? -13.191 -2.058 -11.820 1.00 95.75 175 GLY A N 1
ATOM 1384 C CA . GLY A 1 175 ? -13.989 -0.850 -12.060 1.00 95.75 175 GLY A CA 1
ATOM 1385 C C . GLY A 1 175 ? -15.421 -1.166 -12.502 1.00 95.75 175 GLY A C 1
ATOM 1386 O O . GLY A 1 175 ? -16.380 -0.753 -11.853 1.00 95.75 175 GLY A O 1
ATOM 1387 N N . ARG A 1 176 ? -15.579 -2.013 -13.530 1.00 96.44 176 ARG A N 1
ATOM 1388 C CA . ARG A 1 176 ? -16.904 -2.460 -14.001 1.00 96.44 176 ARG A CA 1
ATOM 1389 C C . ARG A 1 176 ? -17.714 -3.155 -12.907 1.00 96.44 176 ARG A C 1
ATOM 1391 O O . ARG A 1 176 ? -18.933 -2.990 -12.851 1.00 96.44 176 ARG A O 1
ATOM 1398 N N . ARG A 1 177 ? -17.061 -3.940 -12.041 1.00 96.25 177 ARG A N 1
ATOM 1399 C CA . ARG A 1 177 ? -17.721 -4.611 -10.914 1.00 96.25 177 ARG A CA 1
ATOM 1400 C C . ARG A 1 177 ? -18.222 -3.602 -9.881 1.00 96.25 177 ARG A C 1
ATOM 1402 O O . ARG A 1 177 ? -19.372 -3.711 -9.461 1.00 96.25 177 ARG A O 1
ATOM 1409 N N . ILE A 1 178 ? -17.404 -2.613 -9.518 1.00 95.50 178 ILE A N 1
ATOM 1410 C CA . ILE A 1 178 ? -17.790 -1.527 -8.604 1.00 95.50 178 ILE A CA 1
ATOM 1411 C C . ILE A 1 178 ? -18.993 -0.760 -9.164 1.00 95.50 178 ILE A C 1
ATOM 1413 O O . ILE A 1 178 ? -19.992 -0.597 -8.462 1.00 95.50 178 ILE A O 1
ATOM 1417 N N . ASP A 1 179 ? -18.944 -0.362 -10.436 1.00 94.94 179 ASP A N 1
ATOM 1418 C CA . ASP A 1 179 ? -20.043 0.355 -11.091 1.00 94.94 179 ASP A CA 1
ATOM 1419 C C . ASP A 1 179 ? -21.331 -0.474 -11.121 1.00 94.94 179 ASP A C 1
ATOM 1421 O O . ASP A 1 179 ? -22.426 0.044 -10.899 1.00 94.94 179 ASP A O 1
ATOM 1425 N N . GLY A 1 180 ? -21.217 -1.783 -11.365 1.00 95.81 180 GLY A N 1
ATOM 1426 C CA . GLY A 1 180 ? -22.343 -2.712 -11.310 1.00 95.81 180 GLY A CA 1
ATOM 1427 C C . GLY A 1 180 ? -22.975 -2.807 -9.918 1.00 95.81 180 GLY A C 1
ATOM 1428 O O . GLY A 1 180 ? -24.200 -2.839 -9.808 1.00 95.81 180 GLY A O 1
ATOM 1429 N N . GLN A 1 181 ? -22.163 -2.811 -8.857 1.00 94.12 181 GLN A N 1
ATOM 1430 C CA . GLN A 1 181 ? -22.649 -2.867 -7.474 1.00 94.12 181 GLN A CA 1
ATOM 1431 C C . GLN A 1 181 ? -23.303 -1.558 -7.034 1.00 94.12 181 GLN A C 1
ATOM 1433 O O . GLN A 1 181 ? -24.347 -1.588 -6.390 1.00 94.12 181 GLN A O 1
ATOM 1438 N N . ARG A 1 182 ? -22.757 -0.408 -7.442 1.00 92.62 182 ARG A N 1
ATOM 1439 C CA . ARG A 1 182 ? -23.312 0.916 -7.109 1.00 92.62 182 ARG A CA 1
ATOM 1440 C C . ARG A 1 182 ? -24.666 1.206 -7.763 1.00 92.62 182 ARG A C 1
ATOM 1442 O O . ARG A 1 182 ? -25.369 2.108 -7.326 1.00 92.62 182 ARG A O 1
ATOM 1449 N N . LYS A 1 183 ? -25.062 0.435 -8.784 1.00 93.69 183 LYS A N 1
ATOM 1450 C CA . LYS A 1 183 ? -26.420 0.476 -9.364 1.00 93.69 183 LYS A CA 1
ATOM 1451 C C . LYS A 1 183 ? -27.471 -0.216 -8.491 1.00 93.69 183 LYS A C 1
ATOM 1453 O O . LYS A 1 183 ? -28.663 -0.046 -8.733 1.00 93.69 183 LYS A O 1
ATOM 1458 N N . ARG A 1 184 ? -27.052 -1.037 -7.526 1.00 92.81 184 ARG A N 1
ATOM 1459 C CA . ARG A 1 184 ? -27.946 -1.714 -6.579 1.00 92.81 184 ARG A CA 1
ATOM 1460 C C . ARG A 1 184 ? -28.233 -0.790 -5.391 1.00 92.81 184 ARG A C 1
ATOM 1462 O O . ARG A 1 184 ? -27.404 0.067 -5.086 1.00 92.81 184 ARG A O 1
ATOM 1469 N N . PRO A 1 185 ? -29.379 -0.950 -4.705 1.00 92.81 185 PRO A N 1
ATOM 1470 C CA . PRO A 1 185 ? -29.637 -0.189 -3.490 1.00 92.81 185 PRO A CA 1
ATOM 1471 C C . PRO A 1 185 ? -28.548 -0.481 -2.443 1.00 92.81 185 PRO A C 1
ATOM 1473 O O . PRO A 1 185 ? -28.167 -1.647 -2.283 1.00 92.81 185 PRO A O 1
ATOM 1476 N N . PRO A 1 186 ? -28.035 0.546 -1.740 1.00 92.69 186 PRO A N 1
ATOM 1477 C CA . PRO A 1 186 ? -27.025 0.351 -0.711 1.00 92.69 186 PRO A CA 1
ATOM 1478 C C . PRO A 1 186 ? -27.590 -0.508 0.422 1.00 92.69 186 PRO A C 1
ATOM 1480 O O . PRO A 1 186 ? -28.754 -0.369 0.810 1.00 92.69 186 PRO A O 1
ATOM 1483 N N . LYS A 1 187 ? -26.755 -1.395 0.966 1.00 91.88 187 LYS A N 1
ATOM 1484 C CA . LYS A 1 187 ? -27.099 -2.157 2.168 1.00 91.88 187 LYS A CA 1
ATOM 1485 C C . LYS A 1 187 ? -27.254 -1.210 3.352 1.00 91.88 187 LYS A C 1
ATOM 1487 O O . LYS A 1 187 ? -26.547 -0.209 3.453 1.00 91.88 187 LYS A O 1
ATOM 1492 N N . GLN A 1 188 ? -28.142 -1.567 4.275 1.00 87.00 188 GLN A N 1
ATOM 1493 C CA . GLN A 1 188 ? -28.175 -0.915 5.576 1.00 87.00 188 GLN A CA 1
ATOM 1494 C C . GLN A 1 188 ? -26.862 -1.224 6.302 1.00 87.00 188 GLN A C 1
ATOM 1496 O O . GLN A 1 188 ? -26.540 -2.390 6.535 1.00 87.00 188 GLN A O 1
ATOM 1501 N N . HIS A 1 189 ? -26.103 -0.185 6.638 1.00 84.50 189 HIS A N 1
ATOM 1502 C CA . HIS A 1 189 ? -24.853 -0.304 7.376 1.00 84.50 189 HIS A CA 1
ATOM 1503 C C . HIS A 1 189 ? -24.961 0.426 8.713 1.00 84.50 189 HIS A C 1
ATOM 1505 O O . HIS A 1 189 ? -25.650 1.436 8.840 1.00 84.50 189 HIS A O 1
ATOM 1511 N N . THR A 1 190 ? -24.234 -0.075 9.705 1.00 78.44 190 THR A N 1
ATOM 1512 C CA . THR A 1 190 ? -24.014 0.628 10.969 1.00 78.44 190 THR A CA 1
ATOM 1513 C C . THR A 1 190 ? -22.560 1.065 10.987 1.00 78.44 190 THR A C 1
ATOM 1515 O O . THR A 1 190 ? -21.661 0.225 11.029 1.00 78.44 190 THR A O 1
ATOM 1518 N N . SER A 1 191 ? -22.319 2.371 10.904 1.00 82.12 191 SER A N 1
ATOM 1519 C CA . SER A 1 191 ? -20.975 2.943 10.985 1.00 82.12 191 SER A CA 1
ATOM 1520 C C . SER A 1 191 ? -20.686 3.424 12.405 1.00 82.12 191 SER A C 1
ATOM 1522 O O . SER A 1 191 ? -21.562 3.968 13.074 1.00 82.12 191 SER A O 1
ATOM 1524 N N . LEU A 1 192 ? -19.443 3.247 12.857 1.00 85.75 192 LEU A N 1
ATOM 1525 C CA . LEU A 1 192 ? -18.955 3.864 14.095 1.00 85.75 192 LEU A CA 1
ATOM 1526 C C . LEU A 1 192 ? -18.780 5.380 13.941 1.00 85.75 192 LEU A C 1
ATOM 1528 O O . LEU A 1 192 ? -18.840 6.109 14.925 1.00 85.75 192 LEU A O 1
ATOM 1532 N N . VAL A 1 193 ? -18.548 5.839 12.709 1.00 90.12 193 VAL A N 1
ATOM 1533 C CA . VAL A 1 193 ? -18.420 7.255 12.359 1.00 90.12 193 VAL A CA 1
ATOM 1534 C C . VAL A 1 193 ? -19.736 7.728 11.734 1.00 90.12 193 VAL A C 1
ATOM 1536 O O . VAL A 1 193 ? -20.212 7.057 10.815 1.00 90.12 193 VAL A O 1
ATOM 1539 N N . PRO A 1 194 ? -20.307 8.867 12.163 1.00 89.56 194 PRO A N 1
ATOM 1540 C CA . PRO A 1 194 ? -21.472 9.468 11.512 1.00 89.56 194 PRO A CA 1
ATOM 1541 C C . PRO A 1 194 ? -21.255 9.657 10.005 1.00 89.56 194 PRO A C 1
ATOM 1543 O O . PRO A 1 194 ? -20.172 10.080 9.585 1.00 89.56 194 PRO A O 1
ATOM 1546 N N . ASP A 1 195 ? -22.271 9.356 9.195 1.00 89.50 195 ASP A N 1
ATOM 1547 C CA . ASP A 1 195 ? -22.157 9.389 7.732 1.00 89.50 195 ASP A CA 1
ATOM 1548 C C . ASP A 1 195 ? -21.802 10.801 7.233 1.00 89.50 195 ASP A C 1
ATOM 1550 O O . ASP A 1 195 ? -20.970 10.925 6.337 1.00 89.50 195 ASP A O 1
ATOM 1554 N N . GLU A 1 196 ? -22.296 11.852 7.896 1.00 90.25 196 GLU A N 1
ATOM 1555 C CA . GLU A 1 196 ? -22.013 13.253 7.567 1.00 90.25 196 GLU A CA 1
ATOM 1556 C C . GLU A 1 196 ? -20.537 13.615 7.764 1.00 90.25 196 GLU A C 1
ATOM 1558 O O . GLU A 1 196 ? -19.980 14.424 7.022 1.00 90.25 196 GLU A O 1
ATOM 1563 N N . ALA A 1 197 ? -19.879 13.013 8.760 1.00 91.12 197 ALA A N 1
ATOM 1564 C CA . ALA A 1 197 ? -18.450 13.220 8.968 1.00 91.12 197 ALA A CA 1
ATOM 1565 C C . ALA A 1 197 ? -17.633 12.562 7.846 1.00 91.12 197 ALA A C 1
ATOM 1567 O O . ALA A 1 197 ? -16.628 13.121 7.411 1.00 91.12 197 ALA A O 1
ATOM 1568 N N . ILE A 1 198 ? -18.072 11.402 7.343 1.00 92.31 198 ILE A N 1
ATOM 1569 C CA . ILE A 1 198 ? -17.428 10.760 6.191 1.00 92.31 198 ILE A CA 1
ATOM 1570 C C . ILE A 1 198 ? -17.721 11.528 4.895 1.00 92.31 198 ILE A C 1
ATOM 1572 O O . ILE A 1 198 ? -16.810 11.679 4.087 1.00 92.31 198 ILE A O 1
ATOM 1576 N N . ASP A 1 199 ? -18.926 12.078 4.716 1.00 91.88 199 ASP A N 1
ATOM 1577 C CA . ASP A 1 199 ? -19.254 12.938 3.566 1.00 91.88 199 ASP A CA 1
ATOM 1578 C C . ASP A 1 199 ? -18.360 14.182 3.521 1.00 91.88 199 ASP A C 1
ATOM 1580 O O . ASP A 1 199 ? -17.863 14.564 2.465 1.00 91.88 199 ASP A O 1
ATOM 1584 N N . GLN A 1 200 ? -18.099 14.809 4.671 1.00 91.06 200 GLN A N 1
ATOM 1585 C CA . GLN A 1 200 ? -17.163 15.933 4.766 1.00 91.06 200 GLN A CA 1
ATOM 1586 C C . GLN A 1 200 ? -15.726 15.520 4.418 1.00 91.06 200 GLN A C 1
ATOM 1588 O O . GLN A 1 200 ? -15.050 16.250 3.694 1.00 91.06 200 GLN A O 1
ATOM 1593 N N . CYS A 1 201 ? -15.280 14.337 4.862 1.00 91.75 201 CYS A N 1
ATOM 1594 C CA . CYS A 1 201 ? -13.972 13.795 4.476 1.00 91.75 201 CYS A CA 1
ATOM 1595 C C . CYS A 1 201 ? -13.869 13.571 2.958 1.00 91.75 201 CYS A C 1
ATOM 1597 O O . CYS A 1 201 ? -12.866 13.943 2.353 1.00 91.75 201 CYS A O 1
ATOM 1599 N N . GLU A 1 202 ? -14.899 12.983 2.344 1.00 90.31 202 GLU A N 1
ATOM 1600 C CA . GLU A 1 202 ? -14.953 12.718 0.900 1.00 90.31 202 GLU A CA 1
ATOM 1601 C C . GLU A 1 202 ? -14.912 14.025 0.097 1.00 90.31 202 GLU A C 1
ATOM 1603 O O . GLU A 1 202 ? -14.048 14.192 -0.762 1.00 90.31 202 GLU A O 1
ATOM 1608 N N . ASN A 1 203 ? -15.746 15.004 0.458 1.00 87.12 203 ASN A N 1
ATOM 1609 C CA . ASN A 1 203 ? -15.781 16.314 -0.196 1.00 87.12 203 ASN A CA 1
ATOM 1610 C C . ASN A 1 203 ? -14.452 17.079 -0.079 1.00 87.12 203 ASN A C 1
ATOM 1612 O O . ASN A 1 203 ? -14.018 17.723 -1.036 1.00 87.12 203 ASN A O 1
ATOM 1616 N N . ALA A 1 204 ? -13.799 17.032 1.089 1.00 83.31 204 ALA A N 1
ATOM 1617 C CA . ALA A 1 204 ? -12.507 17.687 1.297 1.00 83.31 204 ALA A CA 1
ATOM 1618 C C . ALA A 1 204 ? -11.420 17.091 0.389 1.00 83.31 204 ALA A C 1
ATOM 1620 O O . ALA A 1 204 ? -10.628 17.833 -0.199 1.00 83.31 204 ALA A O 1
ATOM 1621 N N . TYR A 1 205 ? -11.421 15.767 0.229 1.00 79.00 205 TYR A N 1
ATOM 1622 C CA . TYR A 1 205 ? -10.497 15.072 -0.659 1.00 79.00 205 TYR A CA 1
ATOM 1623 C C . TYR A 1 205 ? -10.791 15.356 -2.140 1.00 79.00 205 TYR A C 1
ATOM 1625 O O . TYR A 1 205 ? -9.889 15.750 -2.881 1.00 79.00 205 TYR A O 1
ATOM 1633 N N . GLU A 1 206 ? -12.053 15.264 -2.572 1.00 77.69 206 GLU A N 1
ATOM 1634 C CA . GLU A 1 206 ? -12.448 15.591 -3.949 1.00 77.69 206 GLU A CA 1
ATOM 1635 C C . GLU A 1 206 ? -12.089 17.035 -4.328 1.00 77.69 206 GLU A C 1
ATOM 1637 O O . GLU A 1 206 ? -11.642 17.300 -5.446 1.00 77.69 206 GLU A O 1
ATOM 1642 N N . ALA A 1 207 ? -12.230 17.981 -3.396 1.00 66.69 207 ALA A N 1
ATOM 1643 C CA . ALA A 1 207 ? -11.841 19.370 -3.616 1.00 66.69 207 ALA A CA 1
ATOM 1644 C C . ALA A 1 207 ? -10.321 19.546 -3.802 1.00 66.69 207 ALA A C 1
ATOM 1646 O O . ALA A 1 207 ? -9.895 20.438 -4.549 1.00 66.69 207 ALA A O 1
ATOM 1647 N N . ALA A 1 208 ? -9.511 18.713 -3.140 1.00 62.59 208 ALA A N 1
ATOM 1648 C CA . ALA A 1 208 ? -8.056 18.722 -3.247 1.00 62.59 208 ALA A CA 1
ATOM 1649 C C . ALA A 1 208 ? -7.554 18.061 -4.546 1.00 62.59 208 ALA A C 1
ATOM 1651 O O . ALA A 1 208 ? -6.611 18.575 -5.161 1.00 62.59 208 ALA A O 1
ATOM 1652 N N . ASP A 1 209 ? -8.197 16.974 -4.991 1.00 63.53 209 ASP A N 1
ATOM 1653 C CA . ASP A 1 209 ? -7.770 16.191 -6.162 1.00 63.53 209 ASP A CA 1
ATOM 1654 C C . ASP A 1 209 ? -8.422 16.661 -7.484 1.00 63.53 209 ASP A C 1
ATOM 1656 O O . ASP A 1 209 ? -7.760 16.835 -8.515 1.00 63.53 209 ASP A O 1
ATOM 1660 N N . GLY A 1 210 ? -9.713 17.009 -7.461 1.00 52.78 210 GLY A N 1
ATOM 1661 C CA . GLY A 1 210 ? -10.522 17.301 -8.652 1.00 52.78 210 GLY A CA 1
ATOM 1662 C C . GLY A 1 210 ? -10.089 18.528 -9.467 1.00 52.78 210 GLY A C 1
ATOM 1663 O O . GLY A 1 210 ? -10.352 18.603 -10.671 1.00 52.78 210 GLY A O 1
ATOM 1664 N N . LYS A 1 211 ? -9.370 19.487 -8.863 1.00 49.41 211 LYS A N 1
ATOM 1665 C CA . LYS A 1 211 ? -8.829 20.658 -9.585 1.00 49.41 211 LYS A CA 1
ATOM 1666 C C . LYS A 1 211 ? -7.622 20.324 -10.474 1.00 49.41 211 LYS A C 1
ATOM 1668 O O . LYS A 1 211 ? -7.323 21.103 -11.376 1.00 49.41 211 LYS A O 1
ATOM 1673 N N . LYS A 1 212 ? -6.931 19.196 -10.257 1.00 52.59 212 LYS A N 1
ATOM 1674 C CA . LYS A 1 212 ? -5.667 18.863 -10.948 1.00 52.59 212 LYS A CA 1
ATOM 1675 C C . LYS A 1 212 ? -5.839 18.062 -12.250 1.00 52.59 212 LYS A C 1
ATOM 1677 O O . LYS A 1 212 ? -4.924 18.065 -13.073 1.00 52.59 212 LYS A O 1
ATOM 1682 N N . GLN A 1 213 ? -6.976 17.394 -12.465 1.00 54.78 213 GLN A N 1
ATOM 1683 C CA . GLN A 1 213 ? -7.090 16.328 -13.479 1.00 54.78 213 GLN A CA 1
ATOM 1684 C C . GLN A 1 213 ? -7.735 16.719 -14.817 1.00 54.78 213 GLN A C 1
ATOM 1686 O O . GLN A 1 213 ? -7.339 16.170 -15.845 1.00 54.78 213 GLN A O 1
ATOM 1691 N N . LYS A 1 214 ? -8.684 17.670 -14.860 1.00 50.88 214 LYS A N 1
ATOM 1692 C CA . LYS A 1 214 ? -9.428 17.979 -16.105 1.00 50.88 214 LYS A CA 1
ATOM 1693 C C . LYS A 1 214 ? -8.547 18.456 -17.269 1.00 50.88 214 LYS A C 1
ATOM 1695 O O . LYS A 1 214 ? -8.915 18.242 -18.414 1.00 50.88 214 LYS A O 1
ATOM 1700 N N . THR A 1 215 ? -7.389 19.053 -16.995 1.00 50.03 215 THR A N 1
ATOM 1701 C CA . THR A 1 215 ? -6.494 19.607 -18.029 1.00 50.03 215 THR A CA 1
ATOM 1702 C C . THR A 1 215 ? -5.444 18.599 -18.530 1.00 50.03 215 THR A C 1
ATOM 1704 O O . THR A 1 215 ? -4.760 18.866 -19.510 1.00 50.03 215 THR A O 1
ATOM 1707 N N . ALA A 1 216 ? -5.269 17.445 -17.872 1.00 59.75 216 ALA A N 1
ATOM 1708 C CA . ALA A 1 216 ? -4.169 16.518 -18.174 1.00 59.75 216 ALA A CA 1
ATOM 1709 C C . ALA A 1 216 ? -4.513 15.446 -19.232 1.00 59.75 216 ALA A C 1
ATOM 1711 O O . ALA A 1 216 ? -3.628 14.987 -19.948 1.00 59.75 216 ALA A O 1
ATOM 1712 N N . MET A 1 217 ? -5.776 15.042 -19.370 1.00 63.94 217 MET A N 1
ATOM 1713 C CA . MET A 1 217 ? -6.131 13.847 -20.158 1.00 63.94 217 MET A CA 1
ATOM 1714 C C . MET A 1 217 ? -5.975 13.984 -21.682 1.00 63.94 217 MET A C 1
ATOM 1716 O O . MET A 1 217 ? -5.893 12.975 -22.381 1.00 63.94 217 MET A O 1
ATOM 1720 N N . ASP A 1 218 ? -5.879 15.207 -22.208 1.00 69.62 218 ASP A N 1
ATOM 1721 C CA . ASP A 1 218 ? -5.701 15.425 -23.651 1.00 69.62 218 ASP A CA 1
ATOM 1722 C C . ASP A 1 218 ? -4.284 15.057 -24.125 1.00 69.62 218 ASP A C 1
ATOM 1724 O O . ASP A 1 218 ? -4.083 14.688 -25.281 1.00 69.62 218 ASP A O 1
ATOM 1728 N N . SER A 1 219 ? -3.289 15.135 -23.233 1.00 78.06 219 SER A N 1
ATOM 1729 C CA . SER A 1 219 ? -1.868 14.918 -23.561 1.00 78.06 219 SER A CA 1
ATOM 1730 C C . SER A 1 219 ? -1.291 13.617 -22.998 1.00 78.06 219 SER A C 1
ATOM 1732 O O . SER A 1 219 ? -0.265 13.137 -23.487 1.00 78.06 219 SER A O 1
ATOM 1734 N N . PHE A 1 220 ? -1.933 13.047 -21.978 1.00 81.44 220 PHE A N 1
ATOM 1735 C CA . PHE A 1 220 ? -1.447 11.876 -21.256 1.00 81.44 220 PHE A CA 1
ATOM 1736 C C . PHE A 1 220 ? -2.493 10.755 -21.304 1.00 81.44 220 PHE A C 1
ATOM 1738 O O . PHE A 1 220 ? -3.681 11.003 -21.102 1.00 81.44 220 PHE A O 1
ATOM 1745 N N . ASP A 1 221 ? -2.064 9.535 -21.608 1.00 84.50 221 ASP A N 1
ATOM 1746 C CA . ASP A 1 221 ? -2.877 8.314 -21.522 1.00 84.50 221 ASP A CA 1
ATOM 1747 C C . ASP A 1 221 ? -2.836 7.710 -20.110 1.00 84.50 221 ASP A C 1
ATOM 1749 O O . ASP A 1 221 ? -3.882 7.314 -19.605 1.00 84.50 221 ASP A O 1
ATOM 1753 N N . ASP A 1 222 ? -1.688 7.779 -19.428 1.00 86.44 222 ASP A N 1
ATOM 1754 C CA . ASP A 1 222 ? -1.599 7.590 -17.979 1.00 86.44 222 ASP A CA 1
ATOM 1755 C C . ASP A 1 222 ? -1.395 8.930 -17.264 1.00 86.44 222 ASP A C 1
ATOM 1757 O O . ASP A 1 222 ? -0.420 9.653 -17.484 1.00 86.44 222 ASP A O 1
ATOM 1761 N N . THR A 1 223 ? -2.283 9.240 -16.327 1.00 86.75 223 THR A N 1
ATOM 1762 C CA . THR A 1 223 ? -2.261 10.468 -15.516 1.00 86.75 223 THR A CA 1
ATOM 1763 C C . THR A 1 223 ? -1.596 10.303 -14.149 1.00 86.75 223 THR A C 1
ATOM 1765 O O . THR A 1 223 ? -1.338 11.304 -13.479 1.00 86.75 223 THR A O 1
ATOM 1768 N N . GLY A 1 224 ? -1.300 9.068 -13.741 1.00 89.06 224 GLY A N 1
ATOM 1769 C CA . GLY A 1 224 ? -0.714 8.765 -12.437 1.00 89.06 224 GLY A CA 1
ATOM 1770 C C . GLY A 1 224 ? -0.363 7.290 -12.243 1.00 89.06 224 GLY A C 1
ATOM 1771 O O . GLY A 1 224 ? -0.556 6.467 -13.144 1.00 89.06 224 GLY A O 1
ATOM 1772 N N . ILE A 1 225 ? 0.164 6.959 -11.066 1.00 90.88 225 ILE A N 1
ATOM 1773 C CA . ILE A 1 225 ? 0.410 5.588 -10.597 1.00 90.88 225 ILE A CA 1
ATOM 1774 C C . ILE A 1 225 ? -0.210 5.434 -9.212 1.00 90.88 225 ILE A C 1
ATOM 1776 O O . ILE A 1 225 ? 0.094 6.220 -8.324 1.00 90.88 225 ILE A O 1
ATOM 1780 N N . MET A 1 226 ? -1.011 4.393 -9.013 1.00 94.50 226 MET A N 1
ATOM 1781 C CA . MET A 1 226 ? -1.403 3.924 -7.686 1.00 94.50 226 MET A CA 1
ATOM 1782 C C . MET A 1 226 ? -0.398 2.871 -7.216 1.00 94.50 226 MET A C 1
ATOM 1784 O O . MET A 1 226 ? -0.095 1.949 -7.976 1.00 94.50 226 MET A O 1
ATOM 1788 N N . ALA A 1 227 ? 0.095 2.972 -5.984 1.00 95.38 227 ALA A N 1
ATOM 1789 C CA . ALA A 1 227 ? 0.964 1.967 -5.373 1.00 95.38 227 ALA A CA 1
ATOM 1790 C C . ALA A 1 227 ? 0.294 1.273 -4.191 1.00 95.38 227 ALA A C 1
ATOM 1792 O O . ALA A 1 227 ? -0.479 1.880 -3.459 1.00 95.38 227 ALA A O 1
ATOM 1793 N N . LEU A 1 228 ? 0.676 0.016 -3.971 1.00 97.69 228 LEU A N 1
ATOM 1794 C CA . LEU A 1 228 ? 0.499 -0.711 -2.722 1.00 97.69 228 LEU A CA 1
ATOM 1795 C C . LEU A 1 228 ? 1.875 -1.094 -2.186 1.00 97.69 228 LEU A C 1
ATOM 1797 O O . LEU A 1 228 ? 2.642 -1.778 -2.866 1.00 97.69 228 LEU A O 1
ATOM 1801 N N . ILE A 1 229 ? 2.171 -0.698 -0.956 1.00 96.88 229 ILE A N 1
ATOM 1802 C CA . ILE A 1 229 ? 3.439 -0.979 -0.279 1.00 96.88 229 ILE A CA 1
ATOM 1803 C C . ILE A 1 229 ? 3.194 -1.731 1.029 1.00 96.88 229 ILE A C 1
ATOM 1805 O O . ILE A 1 229 ? 2.114 -1.643 1.615 1.00 96.88 229 ILE A O 1
ATOM 1809 N N . CYS A 1 230 ? 4.195 -2.452 1.531 1.00 96.12 230 CYS A N 1
ATOM 1810 C CA . CYS A 1 230 ? 4.129 -3.014 2.880 1.00 96.12 230 CYS A CA 1
ATOM 1811 C C . CYS A 1 230 ? 4.551 -1.988 3.944 1.00 96.12 230 CYS A C 1
ATOM 1813 O O . CYS A 1 230 ? 5.136 -0.950 3.646 1.00 96.12 230 CYS A O 1
ATOM 1815 N N . ARG A 1 231 ? 4.338 -2.312 5.223 1.00 93.06 231 ARG A N 1
ATOM 1816 C CA . ARG A 1 231 ? 4.783 -1.492 6.372 1.00 93.06 231 ARG A CA 1
ATOM 1817 C C . ARG A 1 231 ? 6.287 -1.204 6.468 1.00 93.06 231 ARG A C 1
ATOM 1819 O O . ARG A 1 231 ? 6.674 -0.410 7.317 1.00 93.06 231 ARG A O 1
ATOM 1826 N N . HIS A 1 232 ? 7.112 -1.905 5.692 1.00 93.44 232 HIS A N 1
ATOM 1827 C CA . HIS A 1 232 ? 8.561 -1.687 5.597 1.00 93.44 232 HIS A CA 1
ATOM 1828 C C . HIS A 1 232 ? 8.922 -0.819 4.384 1.00 93.44 232 HIS A C 1
ATOM 1830 O O . HIS A 1 232 ? 10.059 -0.836 3.927 1.00 93.44 232 HIS A O 1
ATOM 1836 N N . ASP A 1 233 ? 7.934 -0.120 3.827 1.00 92.69 233 ASP A N 1
ATOM 1837 C CA . ASP A 1 233 ? 8.015 0.768 2.668 1.00 92.69 233 ASP A CA 1
ATOM 1838 C C . ASP A 1 233 ? 8.268 0.060 1.325 1.00 92.69 233 ASP A C 1
ATOM 1840 O O . ASP A 1 233 ? 8.245 0.694 0.274 1.00 92.69 233 ASP A O 1
ATOM 1844 N N . ILE A 1 234 ? 8.467 -1.261 1.329 1.00 94.38 234 ILE A N 1
ATOM 1845 C CA . ILE A 1 234 ? 8.779 -2.027 0.119 1.00 94.38 234 ILE A CA 1
ATOM 1846 C C . ILE A 1 234 ? 7.536 -2.096 -0.783 1.00 94.38 234 ILE A C 1
ATOM 1848 O O . ILE A 1 234 ? 6.480 -2.554 -0.322 1.00 94.38 234 ILE A O 1
ATOM 1852 N N . PRO A 1 235 ? 7.645 -1.708 -2.069 1.00 95.19 235 PRO A N 1
ATOM 1853 C CA . PRO A 1 235 ? 6.541 -1.801 -3.008 1.00 95.19 235 PRO A CA 1
ATOM 1854 C C . PRO A 1 235 ? 6.127 -3.249 -3.257 1.00 95.19 235 PRO A C 1
ATOM 1856 O O . PRO A 1 235 ? 6.960 -4.151 -3.377 1.00 95.19 235 PRO A O 1
ATOM 1859 N N . LEU A 1 236 ? 4.817 -3.461 -3.349 1.00 96.44 236 LEU A N 1
ATOM 1860 C CA . LEU A 1 236 ? 4.207 -4.744 -3.668 1.00 96.44 236 LEU A CA 1
ATOM 1861 C C . LEU A 1 236 ? 3.629 -4.704 -5.072 1.00 96.44 236 LEU A C 1
ATOM 1863 O O . LEU A 1 236 ? 4.061 -5.475 -5.915 1.00 96.44 236 LEU A O 1
ATOM 1867 N N . PHE A 1 237 ? 2.697 -3.797 -5.342 1.00 97.19 237 PHE A N 1
ATOM 1868 C CA . PHE A 1 237 ? 2.022 -3.729 -6.634 1.00 97.19 237 PHE A CA 1
ATOM 1869 C C . PHE A 1 237 ? 1.761 -2.284 -7.035 1.00 97.19 237 PHE A C 1
ATOM 1871 O O . PHE A 1 237 ? 1.665 -1.407 -6.179 1.00 97.19 237 PHE A O 1
ATOM 1878 N N . PHE A 1 238 ? 1.611 -2.061 -8.333 1.00 95.56 238 PHE A N 1
ATOM 1879 C CA . PHE A 1 238 ? 1.251 -0.780 -8.917 1.00 95.56 238 PHE A CA 1
ATOM 1880 C C . PHE A 1 238 ? 0.107 -0.945 -9.913 1.00 95.56 238 PHE A C 1
ATOM 1882 O O . PHE A 1 238 ? -0.085 -2.013 -10.493 1.00 95.56 238 PHE A O 1
ATOM 1889 N N . ALA A 1 239 ? -0.637 0.128 -10.139 1.00 94.94 239 ALA A N 1
ATOM 1890 C CA . ALA A 1 239 ? -1.609 0.232 -11.215 1.00 94.94 239 ALA A CA 1
ATOM 1891 C C . ALA A 1 239 ? -1.479 1.602 -11.884 1.00 94.94 239 ALA A C 1
ATOM 1893 O O . ALA A 1 239 ? -1.315 2.617 -11.206 1.00 94.94 239 ALA A O 1
ATOM 1894 N N . ASN A 1 240 ? -1.563 1.639 -13.211 1.00 92.25 240 ASN A N 1
ATOM 1895 C CA . ASN A 1 240 ? -1.620 2.902 -13.940 1.00 92.25 240 ASN A CA 1
ATOM 1896 C C . ASN A 1 240 ? -2.967 3.585 -13.702 1.00 92.25 240 ASN A C 1
ATOM 1898 O O . ASN A 1 240 ? -4.006 2.934 -13.792 1.00 92.25 240 ASN A O 1
ATOM 1902 N N . ILE A 1 241 ? -2.940 4.888 -13.419 1.00 91.12 241 ILE A N 1
ATOM 1903 C CA . ILE A 1 241 ? -4.139 5.721 -13.318 1.00 91.12 241 ILE A CA 1
ATOM 1904 C C . ILE A 1 241 ? -4.426 6.314 -14.699 1.00 91.12 241 ILE A C 1
ATOM 1906 O O . ILE A 1 241 ? -3.804 7.294 -15.109 1.00 91.12 241 ILE A O 1
ATOM 1910 N N . ASP A 1 242 ? -5.368 5.708 -15.411 1.00 88.44 242 ASP A N 1
ATOM 1911 C CA . ASP A 1 242 ? -5.694 5.974 -16.821 1.00 88.44 242 ASP A CA 1
ATOM 1912 C C . ASP A 1 242 ? -7.054 6.668 -17.020 1.00 88.44 242 ASP A C 1
ATOM 1914 O O . ASP A 1 242 ? -7.527 6.891 -18.135 1.00 88.44 242 ASP A O 1
ATOM 1918 N N . SER A 1 243 ? -7.710 7.010 -15.915 1.00 84.38 243 SER A N 1
ATOM 1919 C CA . SER A 1 243 ? -9.039 7.606 -15.877 1.00 84.38 243 SER A CA 1
ATOM 1920 C C . SER A 1 243 ? -9.032 8.851 -14.992 1.00 84.38 243 SER A C 1
ATOM 1922 O O . SER A 1 243 ? -8.200 8.931 -14.089 1.00 84.38 243 SER A O 1
ATOM 1924 N N . PRO A 1 244 ? -9.976 9.792 -15.173 1.00 77.31 244 PRO A N 1
ATOM 1925 C CA . PRO A 1 244 ? -10.074 10.928 -14.272 1.00 77.31 244 PRO A CA 1
ATOM 1926 C C . PRO A 1 244 ? -10.408 10.442 -12.857 1.00 77.31 244 PRO A C 1
ATOM 1928 O O . PRO A 1 244 ? -11.247 9.549 -12.684 1.00 77.31 244 PRO A O 1
ATOM 1931 N N . GLY A 1 245 ? -9.771 11.050 -11.865 1.00 69.75 245 GLY A N 1
ATOM 1932 C CA . GLY A 1 245 ? -9.908 10.740 -10.445 1.00 69.75 245 GLY A CA 1
ATOM 1933 C C . GLY A 1 245 ? -8.937 9.673 -9.963 1.00 69.75 245 GLY A C 1
ATOM 1934 O O . GLY A 1 245 ? -8.660 8.699 -10.671 1.00 69.75 245 GLY A O 1
ATOM 1935 N N . GLU A 1 246 ? -8.542 9.774 -8.693 1.00 74.44 246 GLU A N 1
ATOM 1936 C CA . GLU A 1 246 ? -8.148 8.596 -7.924 1.00 74.44 246 GLU A CA 1
ATOM 1937 C C . GLU A 1 246 ? -9.382 7.717 -7.657 1.00 74.44 246 GLU A C 1
ATOM 1939 O O . GLU A 1 246 ? -10.001 7.726 -6.595 1.00 74.44 246 GLU A O 1
ATOM 1944 N N . GLN A 1 247 ? -9.824 6.982 -8.675 1.00 83.94 247 GLN A N 1
ATOM 1945 C CA . GLN A 1 247 ? -10.984 6.109 -8.528 1.00 83.94 247 GLN A CA 1
ATOM 1946 C C . GLN A 1 247 ? -10.672 4.956 -7.565 1.00 83.94 247 GLN A C 1
ATOM 1948 O O . GLN A 1 247 ? -9.632 4.305 -7.675 1.00 83.94 247 GLN A O 1
ATOM 1953 N N . GLN A 1 248 ? -11.642 4.592 -6.717 1.00 91.31 248 GLN A N 1
ATOM 1954 C CA . GLN A 1 248 ? -11.525 3.457 -5.785 1.00 91.31 248 GLN A CA 1
ATOM 1955 C C . GLN A 1 248 ? -11.109 2.138 -6.472 1.00 91.31 248 GLN A C 1
ATOM 1957 O O . GLN A 1 248 ? -10.539 1.268 -5.815 1.00 91.31 248 GLN A O 1
ATOM 1962 N N . LYS A 1 249 ? -11.354 1.982 -7.788 1.00 94.75 249 LYS A N 1
ATOM 1963 C CA . LYS A 1 249 ? -10.972 0.787 -8.563 1.00 94.75 249 LYS A CA 1
ATOM 1964 C C . LYS A 1 249 ? -9.486 0.444 -8.431 1.00 94.75 249 LYS A C 1
ATOM 1966 O O . LYS A 1 249 ? -9.160 -0.737 -8.383 1.00 94.75 249 LYS A O 1
ATOM 1971 N N . TYR A 1 250 ? -8.604 1.441 -8.337 1.00 96.25 250 TYR A N 1
ATOM 1972 C CA . TYR A 1 250 ? -7.161 1.212 -8.283 1.00 96.25 250 TYR A CA 1
ATOM 1973 C C . TYR A 1 250 ? -6.744 0.580 -6.952 1.00 96.25 250 TYR A C 1
ATOM 1975 O O . TYR A 1 250 ? -6.151 -0.498 -6.949 1.00 96.25 250 TYR A O 1
ATOM 1983 N N . SER A 1 251 ? -7.124 1.183 -5.821 1.00 96.06 251 SER A N 1
ATOM 1984 C CA . SER A 1 251 ? -6.840 0.630 -4.490 1.00 96.06 251 SER A CA 1
ATOM 1985 C C . SER A 1 251 ? -7.519 -0.724 -4.290 1.00 96.06 251 SER A C 1
ATOM 1987 O O . SER A 1 251 ? -6.897 -1.659 -3.793 1.00 96.06 251 SER A O 1
ATOM 1989 N N . VAL A 1 252 ? -8.778 -0.870 -4.727 1.00 97.75 252 VAL A N 1
ATOM 1990 C CA . VAL A 1 252 ? -9.511 -2.143 -4.630 1.00 97.75 252 VAL A CA 1
ATOM 1991 C C . VAL A 1 252 ? -8.823 -3.239 -5.440 1.00 97.75 252 VAL A C 1
ATOM 1993 O O . VAL A 1 252 ? -8.680 -4.343 -4.925 1.00 97.75 252 VAL A O 1
ATOM 1996 N N . ALA A 1 253 ? -8.354 -2.952 -6.658 1.00 98.12 253 ALA A N 1
ATOM 1997 C CA . ALA A 1 253 ? -7.647 -3.934 -7.477 1.00 98.12 253 ALA A CA 1
ATOM 1998 C C . ALA A 1 253 ? -6.340 -4.396 -6.816 1.00 98.12 253 ALA A C 1
ATOM 2000 O O . ALA A 1 253 ? -6.051 -5.591 -6.788 1.00 98.12 253 ALA A O 1
ATOM 2001 N N . LEU A 1 254 ? -5.570 -3.472 -6.236 1.00 98.38 254 LEU A N 1
ATOM 2002 C CA . LEU A 1 254 ? -4.329 -3.805 -5.534 1.00 98.38 254 LEU A CA 1
ATOM 2003 C C . LEU A 1 254 ? -4.582 -4.668 -4.293 1.00 98.38 254 LEU A C 1
ATOM 2005 O O . LEU A 1 254 ? -3.873 -5.649 -4.072 1.00 98.38 254 LEU A O 1
ATOM 2009 N N . ILE A 1 255 ? -5.610 -4.331 -3.510 1.00 98.19 255 ILE A N 1
ATOM 2010 C CA . ILE A 1 255 ? -6.014 -5.099 -2.327 1.00 98.19 255 ILE A CA 1
ATOM 2011 C C . ILE A 1 255 ? -6.521 -6.484 -2.741 1.00 98.19 255 ILE A C 1
ATOM 2013 O O . ILE A 1 255 ? -6.058 -7.485 -2.205 1.00 98.19 255 ILE A O 1
ATOM 2017 N N . GLU A 1 256 ? -7.424 -6.570 -3.720 1.00 97.62 256 GLU A N 1
ATOM 2018 C CA . GLU A 1 256 ? -7.950 -7.842 -4.228 1.00 97.62 256 GLU A CA 1
ATOM 2019 C C . GLU A 1 256 ? -6.820 -8.751 -4.711 1.00 97.62 256 GLU A C 1
ATOM 2021 O O . GLU A 1 256 ? -6.751 -9.907 -4.299 1.00 97.62 256 GLU A O 1
ATOM 2026 N N . HIS A 1 257 ? -5.887 -8.216 -5.505 1.00 98.06 257 HIS A N 1
ATOM 2027 C CA . HIS A 1 257 ? -4.733 -8.975 -5.968 1.00 98.06 257 HIS A CA 1
ATOM 2028 C C . HIS A 1 257 ? -3.846 -9.441 -4.807 1.00 98.06 257 HIS A C 1
ATOM 2030 O O . HIS A 1 257 ? -3.451 -10.607 -4.784 1.00 98.06 257 HIS A O 1
ATOM 2036 N N . LEU A 1 258 ? -3.590 -8.588 -3.806 1.00 98.44 258 LEU A N 1
ATOM 2037 C CA . LEU A 1 258 ? -2.866 -8.991 -2.600 1.00 98.44 258 LEU A CA 1
ATOM 2038 C C . LEU A 1 258 ? -3.539 -10.198 -1.933 1.00 98.44 258 LEU A C 1
ATOM 2040 O O . LEU A 1 258 ? -2.857 -11.181 -1.664 1.00 98.44 258 LEU A O 1
ATOM 2044 N N . PHE A 1 259 ? -4.856 -10.164 -1.712 1.00 97.94 259 PHE A N 1
ATOM 2045 C CA . PHE A 1 259 ? -5.577 -11.262 -1.058 1.00 97.94 259 PHE A CA 1
ATOM 2046 C C . PHE A 1 259 ? -5.531 -12.579 -1.847 1.00 97.94 259 PHE A C 1
ATOM 2048 O O . PHE A 1 259 ? -5.527 -13.637 -1.224 1.00 97.94 259 PHE A O 1
ATOM 2055 N N . THR A 1 260 ? -5.385 -12.554 -3.180 1.00 97.12 260 THR A N 1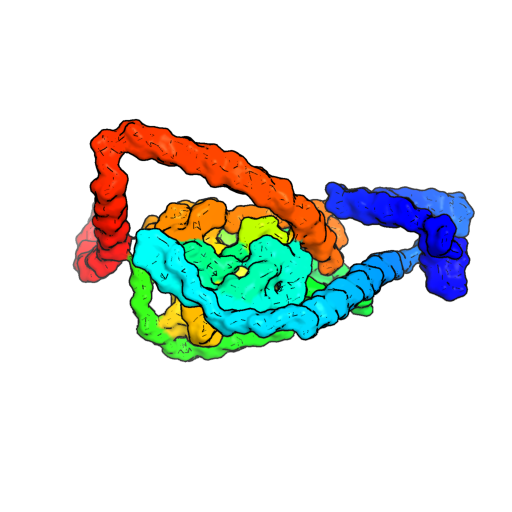
ATOM 2056 C CA . THR A 1 260 ? -5.156 -13.791 -3.963 1.00 97.12 260 THR A CA 1
ATOM 2057 C C . THR A 1 260 ? -3.826 -14.485 -3.650 1.00 97.12 260 THR A C 1
ATOM 2059 O O . THR A 1 260 ? -3.641 -15.658 -3.969 1.00 97.12 260 THR A O 1
ATOM 2062 N N . LEU A 1 261 ? -2.893 -13.767 -3.021 1.00 97.31 261 LEU A N 1
ATOM 2063 C CA . LEU A 1 261 ? -1.542 -14.222 -2.699 1.00 97.31 261 LEU A CA 1
ATOM 2064 C C . LEU A 1 261 ? -1.343 -14.469 -1.196 1.00 97.31 261 LEU A C 1
ATOM 2066 O O . LEU A 1 261 ? -0.238 -14.831 -0.772 1.00 97.31 261 LEU A O 1
ATOM 2070 N N . LEU A 1 262 ? -2.387 -14.261 -0.391 1.00 97.25 262 LEU A N 1
ATOM 2071 C CA . LEU A 1 262 ? -2.376 -14.466 1.051 1.00 97.25 262 LEU A CA 1
ATOM 2072 C C . LEU A 1 262 ? -3.132 -15.744 1.441 1.00 97.25 262 LEU A C 1
ATOM 2074 O O . LEU A 1 262 ? -4.063 -16.156 0.751 1.00 97.25 262 LEU A O 1
ATOM 2078 N N . PRO A 1 263 ? -2.778 -16.366 2.578 1.00 94.94 263 PRO A N 1
ATOM 2079 C CA . PRO A 1 263 ? -3.637 -17.355 3.216 1.00 94.94 263 PRO A CA 1
ATOM 2080 C C . PRO A 1 263 ? -5.014 -16.777 3.548 1.00 94.94 263 PRO A C 1
ATOM 2082 O O . PRO A 1 263 ? -5.113 -15.627 3.970 1.00 94.94 263 PRO A O 1
ATOM 2085 N N . SER A 1 264 ? -6.065 -17.593 3.475 1.00 92.81 264 SER A N 1
ATOM 2086 C CA . SER A 1 264 ? -7.442 -17.156 3.758 1.00 92.81 264 SER A CA 1
ATOM 2087 C C . SER A 1 264 ? -7.670 -16.687 5.200 1.00 92.81 264 SER A C 1
ATOM 2089 O O . SER A 1 264 ? -8.654 -16.015 5.472 1.00 92.81 264 SER A O 1
ATOM 2091 N N . GLN A 1 265 ? -6.795 -17.060 6.140 1.00 93.44 265 GLN A N 1
ATOM 2092 C CA . GLN A 1 265 ? -6.859 -16.616 7.538 1.00 93.44 265 GLN A CA 1
ATOM 2093 C C . GLN A 1 265 ? -6.066 -15.327 7.791 1.00 93.44 265 GLN A C 1
ATOM 2095 O O . GLN A 1 265 ? -6.117 -14.805 8.900 1.00 93.44 265 GLN A O 1
ATOM 2100 N N . ALA A 1 266 ? -5.298 -14.838 6.812 1.00 96.50 266 ALA A N 1
ATOM 2101 C CA . ALA A 1 266 ? -4.441 -13.678 7.002 1.00 96.50 266 ALA A CA 1
ATOM 2102 C C . ALA A 1 266 ? -5.275 -12.409 7.194 1.00 96.50 266 ALA A C 1
ATOM 2104 O O . ALA A 1 266 ? -6.096 -12.055 6.348 1.00 96.50 266 ALA A O 1
ATOM 2105 N N . THR A 1 267 ? -5.026 -11.695 8.286 1.00 97.56 267 THR A N 1
ATOM 2106 C CA . THR A 1 267 ? -5.659 -10.403 8.545 1.00 97.56 267 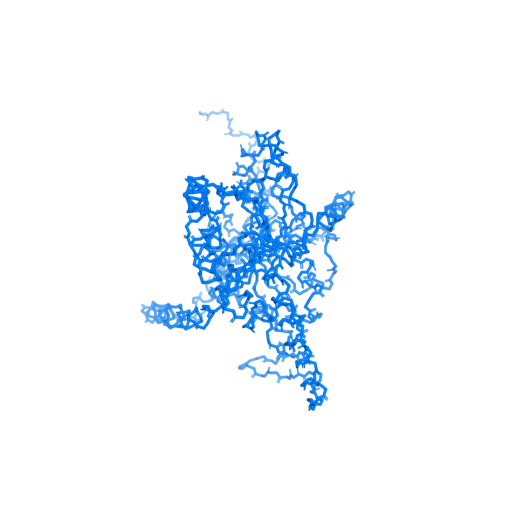THR A CA 1
ATOM 2107 C C . THR A 1 267 ? -4.795 -9.254 8.038 1.00 97.56 267 THR A C 1
ATOM 2109 O O . THR A 1 267 ? -3.565 -9.256 8.168 1.00 97.56 267 THR A O 1
ATOM 2112 N N . VAL A 1 268 ? -5.443 -8.248 7.449 1.00 97.88 268 VAL A N 1
ATOM 2113 C CA . VAL A 1 268 ? -4.779 -7.136 6.770 1.00 97.88 268 VAL A CA 1
ATOM 2114 C C . VAL A 1 268 ? -5.317 -5.798 7.266 1.00 97.88 268 VAL A C 1
ATOM 2116 O O . VAL A 1 268 ? -6.521 -5.547 7.275 1.00 97.88 268 VAL A O 1
ATOM 2119 N N . VAL A 1 269 ? -4.406 -4.896 7.624 1.00 97.62 269 VAL A N 1
ATOM 2120 C CA . VAL A 1 269 ? -4.703 -3.473 7.808 1.00 97.62 269 VAL A CA 1
ATOM 2121 C C . VAL A 1 269 ? -4.215 -2.716 6.582 1.00 97.62 269 VAL A C 1
ATOM 2123 O O . VAL A 1 269 ? -3.027 -2.763 6.263 1.00 97.62 269 VAL A O 1
ATOM 2126 N N . THR A 1 270 ? -5.120 -2.006 5.913 1.00 97.31 270 THR A N 1
ATOM 2127 C CA . THR A 1 270 ? -4.784 -1.116 4.797 1.00 97.31 270 THR A CA 1
ATOM 2128 C C . THR A 1 270 ? -4.883 0.333 5.245 1.00 97.31 270 THR A C 1
ATOM 2130 O O . THR A 1 270 ? -5.951 0.798 5.642 1.00 97.31 270 THR A O 1
ATOM 2133 N N . LEU A 1 271 ? -3.765 1.046 5.184 1.00 96.50 271 LEU A N 1
ATOM 2134 C CA . LEU A 1 271 ? -3.716 2.480 5.412 1.00 96.50 271 LEU A CA 1
ATOM 2135 C C . LEU A 1 271 ? -3.893 3.205 4.077 1.00 96.50 271 LEU A C 1
ATOM 2137 O O . LEU A 1 271 ? -3.186 2.920 3.112 1.00 96.50 271 LEU A O 1
ATOM 2141 N N . TYR A 1 272 ? -4.862 4.107 4.021 1.00 94.62 272 TYR A N 1
ATOM 2142 C CA . TYR A 1 272 ? -5.221 4.827 2.807 1.00 94.62 272 TYR A CA 1
ATOM 2143 C C . TYR A 1 272 ? -5.772 6.200 3.167 1.00 94.62 272 TYR A C 1
ATOM 2145 O O . TYR A 1 272 ? -6.579 6.290 4.088 1.00 94.62 272 TYR A O 1
ATOM 2153 N N . ASP A 1 273 ? -5.395 7.246 2.438 1.00 92.00 273 ASP A N 1
ATOM 2154 C CA . ASP A 1 273 ? -5.851 8.616 2.690 1.00 92.00 273 ASP A CA 1
ATOM 2155 C C . ASP A 1 273 ? -7.373 8.709 2.775 1.00 92.00 273 ASP A C 1
ATOM 2157 O O . ASP A 1 273 ? -7.904 9.190 3.767 1.00 92.00 273 ASP A O 1
ATOM 2161 N N . VAL A 1 274 ? -8.099 8.103 1.834 1.00 90.94 274 VAL A N 1
ATOM 2162 C CA . VAL A 1 274 ? -9.568 7.999 1.902 1.00 90.94 274 VAL A CA 1
ATOM 2163 C C . VAL A 1 274 ? -10.044 6.619 2.358 1.00 90.94 274 VAL A C 1
ATOM 2165 O O . VAL A 1 274 ? -11.117 6.141 1.982 1.00 90.94 274 VAL A O 1
ATOM 2168 N N . GLY A 1 275 ? -9.270 5.969 3.232 1.00 94.00 275 GLY A N 1
ATOM 2169 C CA . GLY A 1 275 ? -9.586 4.657 3.798 1.00 94.00 275 GLY A CA 1
ATOM 2170 C C . GLY A 1 275 ? -10.936 4.612 4.516 1.00 94.00 275 GLY A C 1
ATOM 2171 O O . GLY A 1 275 ? -11.633 3.601 4.446 1.00 94.00 275 GLY A O 1
ATOM 2172 N N . CYS A 1 276 ? -11.358 5.713 5.141 1.00 95.00 276 CYS A N 1
ATOM 2173 C CA . CYS A 1 276 ? -12.673 5.817 5.775 1.00 95.00 276 CYS A CA 1
ATOM 2174 C C . CYS A 1 276 ? -13.828 5.799 4.752 1.0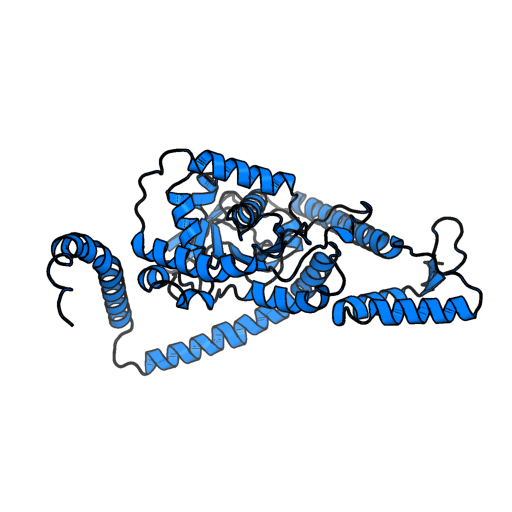0 95.00 276 CYS A C 1
ATOM 2176 O O . CYS A 1 276 ? -14.839 5.124 4.960 1.00 95.00 276 CYS A O 1
ATOM 2178 N N . VAL A 1 277 ? -13.646 6.459 3.604 1.00 94.56 277 VAL A N 1
ATOM 2179 C CA . VAL A 1 277 ? -14.607 6.466 2.492 1.00 94.56 277 VAL A CA 1
ATOM 2180 C C . VAL A 1 277 ? -14.688 5.076 1.864 1.00 94.56 277 VAL A C 1
ATOM 2182 O O . VAL A 1 277 ? -15.784 4.563 1.631 1.00 94.56 277 VAL A O 1
ATOM 2185 N N . LEU A 1 278 ? -13.543 4.417 1.648 1.00 94.69 278 LEU A N 1
ATOM 2186 C CA . LEU A 1 278 ? -13.511 3.064 1.093 1.00 94.69 278 LEU A CA 1
ATOM 2187 C C . LEU A 1 278 ? -14.116 2.027 2.056 1.00 94.69 278 LEU A C 1
ATOM 2189 O O . LEU A 1 278 ? -14.878 1.166 1.617 1.00 94.69 278 LEU A O 1
ATOM 2193 N N . ALA A 1 279 ? -13.870 2.144 3.364 1.00 95.19 279 ALA A N 1
ATOM 2194 C CA . ALA A 1 279 ? -14.510 1.302 4.376 1.00 95.19 279 ALA A CA 1
ATOM 2195 C C . ALA A 1 279 ? -16.041 1.433 4.350 1.00 95.19 279 ALA A C 1
ATOM 2197 O O . ALA A 1 279 ? -16.752 0.427 4.362 1.00 95.19 279 ALA A O 1
ATOM 2198 N N . ARG A 1 280 ? -16.554 2.667 4.245 1.00 94.25 280 ARG A N 1
ATOM 2199 C CA . ARG A 1 280 ? -17.990 2.936 4.081 1.00 94.25 280 ARG A CA 1
ATOM 2200 C C . ARG A 1 280 ? -18.538 2.380 2.764 1.00 94.25 280 ARG A C 1
ATOM 2202 O O . ARG A 1 280 ? -19.641 1.848 2.722 1.00 94.25 280 ARG A O 1
ATOM 2209 N N . SER A 1 281 ? -17.770 2.476 1.683 1.00 94.25 281 SER A N 1
ATOM 2210 C CA . SER A 1 281 ? -18.135 1.912 0.377 1.00 94.25 281 SER A CA 1
ATOM 2211 C C . SER A 1 281 ? -18.323 0.390 0.462 1.00 94.25 281 SER A C 1
ATOM 2213 O O . SER A 1 281 ? -19.322 -0.139 -0.023 1.00 94.25 281 SER A O 1
ATOM 2215 N N . LEU A 1 282 ? -17.422 -0.310 1.160 1.00 95.06 282 LEU A N 1
ATOM 2216 C CA . LEU A 1 282 ? -17.484 -1.764 1.361 1.00 95.06 282 LEU A CA 1
ATOM 2217 C C . LEU A 1 282 ? -18.606 -2.215 2.303 1.00 95.06 282 LEU A C 1
ATOM 2219 O O . LEU A 1 282 ? -19.102 -3.330 2.163 1.00 95.06 282 LEU A O 1
ATOM 2223 N N . SER A 1 283 ? -19.029 -1.372 3.249 1.00 93.75 283 SER A N 1
ATOM 2224 C CA . SER A 1 283 ? -20.185 -1.684 4.099 1.00 93.75 283 SER A CA 1
ATOM 2225 C C . SER A 1 283 ? -21.514 -1.503 3.358 1.00 93.75 283 SER A C 1
ATOM 2227 O O . SER A 1 283 ? -22.465 -2.245 3.611 1.00 93.75 283 SER A O 1
ATOM 2229 N N . LYS A 1 284 ? -21.572 -0.563 2.405 1.00 93.56 284 LYS A N 1
ATOM 2230 C CA . LYS A 1 284 ? -22.755 -0.291 1.573 1.00 93.56 284 LYS A CA 1
ATOM 2231 C C . LYS A 1 284 ? -22.881 -1.242 0.378 1.00 93.56 284 LYS A C 1
ATOM 2233 O O . LYS A 1 284 ? -24.003 -1.578 -0.005 1.00 93.56 284 LYS A O 1
ATOM 2238 N N . PHE A 1 285 ? -21.766 -1.693 -0.202 1.00 95.19 285 PHE A N 1
ATOM 2239 C CA . PHE A 1 285 ? -21.740 -2.429 -1.471 1.00 95.19 285 PHE A CA 1
ATOM 2240 C C . PHE A 1 285 ? -20.820 -3.657 -1.440 1.00 95.19 285 PHE A C 1
ATOM 2242 O O . PHE A 1 285 ? -19.748 -3.645 -0.844 1.00 95.19 285 PHE A O 1
ATOM 2249 N N . GLU A 1 286 ? -21.193 -4.711 -2.172 1.00 94.38 286 GLU A N 1
ATOM 2250 C CA . GLU A 1 286 ? -20.401 -5.948 -2.315 1.00 94.38 286 GLU A CA 1
ATOM 2251 C C . GLU A 1 286 ? -19.255 -5.782 -3.329 1.00 94.38 286 GLU A C 1
ATOM 2253 O O . GLU A 1 286 ? -19.229 -6.419 -4.383 1.00 94.38 286 GLU A O 1
ATOM 2258 N N . ILE A 1 287 ? -18.330 -4.864 -3.043 1.00 95.44 287 ILE A N 1
ATOM 2259 C CA . ILE A 1 287 ? -17.194 -4.542 -3.923 1.00 95.44 287 ILE A CA 1
ATOM 2260 C C . ILE A 1 287 ? -16.095 -5.613 -3.849 1.00 95.44 287 ILE A C 1
ATOM 2262 O O . ILE A 1 287 ? -15.513 -5.965 -4.884 1.00 95.44 287 ILE A O 1
ATOM 2266 N N . LEU A 1 288 ? -15.835 -6.124 -2.640 1.00 95.94 288 LEU A N 1
ATOM 2267 C CA . LEU A 1 288 ? -14.912 -7.223 -2.355 1.00 95.94 288 LEU A CA 1
ATOM 2268 C C . LEU A 1 288 ? -15.672 -8.441 -1.801 1.00 95.94 288 LEU A C 1
ATOM 2270 O O . LEU A 1 288 ? -16.746 -8.272 -1.214 1.00 95.94 288 LEU A O 1
ATOM 2274 N N . PRO A 1 289 ? -15.117 -9.657 -1.956 1.00 94.19 289 PRO A N 1
ATOM 2275 C CA . PRO A 1 289 ? -15.669 -10.870 -1.358 1.00 94.19 289 PRO A CA 1
ATOM 2276 C C . PRO A 1 289 ? -15.832 -10.771 0.177 1.00 94.19 289 PRO A C 1
ATOM 2278 O O . PRO A 1 289 ? -14.986 -10.159 0.837 1.00 94.19 289 PRO A O 1
ATOM 2281 N N . PRO A 1 290 ? -16.891 -11.355 0.778 1.00 93.62 290 PRO A N 1
ATOM 2282 C CA . PRO A 1 290 ? -17.142 -11.253 2.221 1.00 93.62 290 PRO A CA 1
ATOM 2283 C C . PRO A 1 290 ? -16.019 -11.801 3.113 1.00 93.62 290 PRO A C 1
ATOM 2285 O O . PRO A 1 290 ? -15.758 -11.248 4.179 1.00 93.62 290 PRO A O 1
ATOM 2288 N N . ASP A 1 291 ? -15.346 -12.862 2.676 1.00 93.00 291 ASP A N 1
ATOM 2289 C CA . ASP A 1 291 ? -14.180 -13.451 3.336 1.00 93.00 291 ASP A CA 1
ATOM 2290 C C . ASP A 1 291 ? -13.013 -12.456 3.398 1.00 93.00 291 ASP A C 1
ATOM 2292 O O . ASP A 1 291 ? -12.455 -12.239 4.473 1.00 93.00 291 ASP A O 1
ATOM 2296 N N . VAL A 1 292 ? -12.736 -11.743 2.301 1.00 95.50 292 VAL A N 1
ATOM 2297 C CA . VAL A 1 292 ? -11.733 -10.665 2.267 1.00 95.50 292 VAL A CA 1
ATOM 2298 C C . VAL A 1 292 ? -12.111 -9.525 3.213 1.00 95.50 292 VAL A C 1
ATOM 2300 O O . VAL A 1 292 ? -11.287 -9.082 4.012 1.00 95.50 292 VAL A O 1
ATOM 2303 N N . VAL A 1 293 ? -13.365 -9.060 3.161 1.00 95.31 293 VAL A N 1
ATOM 2304 C CA . VAL A 1 293 ? -13.837 -7.947 4.004 1.00 95.31 293 VAL A CA 1
ATOM 2305 C C . VAL A 1 293 ? -13.748 -8.296 5.493 1.00 95.31 293 VAL A C 1
ATOM 2307 O O . VAL A 1 293 ? -13.382 -7.440 6.29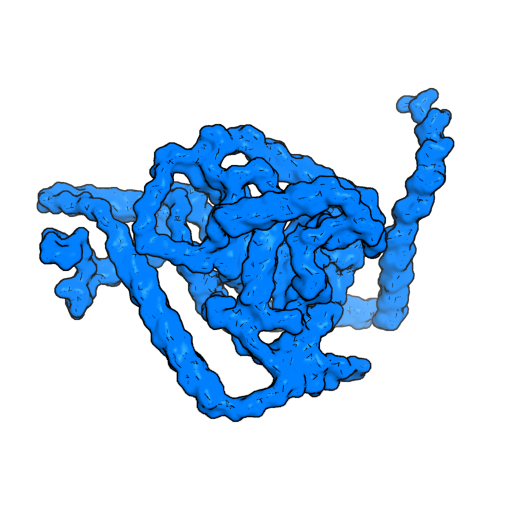3 1.00 95.31 293 VAL A O 1
ATOM 2310 N N . SER A 1 294 ? -14.012 -9.551 5.873 1.00 94.56 294 SER A N 1
ATOM 2311 C CA . SER A 1 294 ? -13.938 -10.000 7.272 1.00 94.56 294 SER A CA 1
ATOM 2312 C C . SER A 1 294 ? -12.526 -9.941 7.871 1.00 94.56 294 SER A C 1
ATOM 2314 O O . SER A 1 294 ? -12.367 -9.784 9.082 1.00 94.56 294 SER A O 1
ATOM 2316 N N . CYS A 1 295 ? -11.502 -10.008 7.019 1.00 95.88 295 CYS A N 1
ATOM 2317 C CA . CYS A 1 295 ? -10.094 -9.980 7.398 1.00 95.88 295 CYS A CA 1
ATOM 2318 C C . CYS A 1 295 ? -9.441 -8.604 7.196 1.00 95.88 295 CYS A C 1
ATOM 2320 O O . CYS A 1 295 ? -8.254 -8.454 7.485 1.00 95.88 295 CYS A O 1
ATOM 2322 N N . LEU A 1 296 ? -10.182 -7.605 6.708 1.00 96.62 296 LEU A N 1
ATOM 2323 C CA . LEU A 1 296 ? -9.656 -6.310 6.282 1.00 96.62 296 LEU A CA 1
ATOM 2324 C C . LEU A 1 296 ? -10.124 -5.171 7.197 1.00 96.62 296 LEU A C 1
ATOM 2326 O O . LEU A 1 296 ? -11.313 -5.004 7.460 1.00 96.62 296 LEU A O 1
ATOM 2330 N N . ARG A 1 297 ? -9.191 -4.317 7.626 1.00 96.06 297 ARG A N 1
ATOM 2331 C CA . ARG A 1 297 ? -9.497 -3.038 8.288 1.00 96.06 297 ARG A CA 1
ATOM 2332 C C . ARG A 1 297 ? -8.821 -1.885 7.566 1.00 96.06 297 ARG A C 1
ATOM 2334 O O . ARG A 1 297 ? -7.648 -1.977 7.216 1.00 96.06 297 ARG A O 1
ATOM 2341 N N . PHE A 1 298 ? -9.544 -0.779 7.424 1.00 96.12 298 PHE A N 1
ATOM 2342 C CA . PHE A 1 298 ? -8.980 0.474 6.937 1.00 96.12 298 PHE A CA 1
ATOM 2343 C C . PHE A 1 298 ? -8.631 1.423 8.076 1.00 96.12 298 PHE A C 1
ATOM 2345 O O . PHE A 1 298 ? -9.400 1.589 9.028 1.00 96.12 298 PHE A O 1
ATOM 2352 N N . ALA A 1 299 ? -7.501 2.095 7.917 1.00 95.75 299 ALA A N 1
ATOM 2353 C CA . ALA A 1 299 ? -7.121 3.284 8.664 1.00 95.75 299 ALA A CA 1
ATOM 2354 C C . ALA A 1 299 ? -6.732 4.388 7.673 1.00 95.75 299 ALA A C 1
ATOM 2356 O O . ALA A 1 299 ? -6.417 4.103 6.516 1.00 95.75 299 ALA A O 1
ATOM 2357 N N . THR A 1 300 ? -6.757 5.640 8.116 1.00 94.50 300 THR A N 1
ATOM 2358 C CA . THR A 1 300 ? -6.155 6.740 7.360 1.00 94.50 300 THR A CA 1
ATOM 2359 C C . THR A 1 300 ? -4.636 6.679 7.482 1.00 94.50 300 THR A C 1
ATOM 2361 O O . THR A 1 300 ? -4.093 5.956 8.324 1.00 94.50 300 THR A O 1
ATOM 2364 N N . THR A 1 301 ? -3.920 7.447 6.670 1.00 91.44 301 THR A N 1
ATOM 2365 C CA . THR A 1 301 ? -2.478 7.615 6.871 1.00 91.44 301 THR A CA 1
ATOM 2366 C C . THR A 1 301 ? -2.212 8.598 8.015 1.00 91.44 301 THR A C 1
ATOM 2368 O O . THR A 1 301 ? -3.060 9.436 8.329 1.00 91.44 301 THR A O 1
ATOM 2371 N N . ALA A 1 302 ? -1.078 8.482 8.718 1.00 90.69 302 ALA A N 1
ATOM 2372 C CA . ALA A 1 302 ? -0.857 9.261 9.944 1.00 90.69 302 ALA A CA 1
ATOM 2373 C C . ALA A 1 302 ? -0.786 10.776 9.689 1.00 90.69 302 ALA A C 1
ATOM 2375 O O . ALA A 1 302 ? -1.297 11.549 10.497 1.00 90.69 302 ALA A O 1
ATOM 2376 N N . MET A 1 303 ? -0.185 11.186 8.569 1.00 87.56 303 MET A N 1
ATOM 2377 C CA . MET A 1 303 ? -0.077 12.594 8.176 1.00 87.56 303 MET A CA 1
ATOM 2378 C C . MET A 1 303 ? -1.419 13.148 7.693 1.00 87.56 303 MET A C 1
ATOM 2380 O O . MET A 1 303 ? -1.812 14.237 8.112 1.00 87.56 303 MET A O 1
ATOM 2384 N N . HIS A 1 304 ? -2.159 12.390 6.876 1.00 87.69 304 HIS A N 1
ATOM 2385 C CA . HIS A 1 304 ? -3.436 12.858 6.334 1.00 87.69 304 HIS A CA 1
ATOM 2386 C C . HIS A 1 304 ? -4.597 12.731 7.320 1.00 87.69 304 HIS A C 1
ATOM 2388 O O . HIS A 1 304 ? -5.579 13.452 7.170 1.00 87.69 304 HIS A O 1
ATOM 2394 N N . ALA A 1 305 ? -4.471 11.922 8.381 1.00 91.75 305 ALA A N 1
ATOM 2395 C CA . ALA A 1 305 ? -5.497 11.763 9.414 1.00 91.75 305 ALA A CA 1
ATOM 2396 C C . ALA A 1 305 ? -6.012 13.106 9.958 1.00 91.75 305 ALA A C 1
ATOM 2398 O O . ALA A 1 305 ? -7.210 13.257 10.172 1.00 91.75 305 ALA A O 1
ATOM 2399 N N . TYR A 1 306 ? -5.135 14.097 10.139 1.00 90.94 306 TYR A N 1
ATOM 2400 C CA . TYR A 1 306 ? -5.511 15.414 10.661 1.00 90.94 306 TYR A CA 1
ATOM 2401 C C . TYR A 1 306 ? -6.392 16.239 9.712 1.00 90.94 306 TYR A C 1
ATOM 2403 O O . TYR A 1 306 ? -7.049 17.171 10.165 1.00 90.94 306 TYR A O 1
ATOM 2411 N N . GLY A 1 307 ? -6.426 15.894 8.421 1.00 89.94 307 GLY A N 1
ATOM 2412 C CA . GLY A 1 307 ? -7.333 16.483 7.435 1.00 89.94 307 GLY A CA 1
ATOM 2413 C C . GLY A 1 307 ? -8.754 15.914 7.480 1.00 89.94 307 GLY A C 1
ATOM 2414 O O . GLY A 1 307 ? -9.641 16.457 6.829 1.00 89.94 307 GLY A O 1
ATOM 2415 N N . HIS A 1 308 ? -8.989 14.842 8.242 1.00 92.94 308 HIS A N 1
ATOM 2416 C CA . HIS A 1 308 ? -10.317 14.256 8.405 1.00 92.94 308 HIS A CA 1
ATOM 2417 C C . HIS A 1 308 ? -11.088 14.893 9.555 1.00 92.94 308 HIS A C 1
ATOM 2419 O O . HIS A 1 308 ? -10.514 15.375 10.533 1.00 92.94 308 HIS A O 1
ATOM 2425 N N . GLU A 1 309 ? -12.413 14.778 9.494 1.00 93.88 309 GLU A N 1
ATOM 2426 C CA . GLU A 1 309 ? -13.287 15.138 10.604 1.00 93.88 309 GLU A CA 1
ATOM 2427 C C . GLU A 1 309 ? -12.896 14.408 11.891 1.00 93.88 309 GLU A C 1
ATOM 2429 O O . GLU A 1 309 ? -12.543 13.227 11.881 1.00 93.88 309 GLU A O 1
ATOM 2434 N N . TRP A 1 310 ? -13.027 15.093 13.026 1.00 93.31 310 TRP A N 1
ATOM 2435 C CA . TRP A 1 310 ? -12.603 14.559 14.321 1.00 93.31 310 TRP A CA 1
ATOM 2436 C C . TRP A 1 310 ? -13.214 13.183 14.639 1.00 93.31 310 TRP A C 1
ATOM 2438 O O . TRP A 1 310 ? -12.507 12.268 15.055 1.00 93.31 310 TRP A O 1
ATOM 2448 N N . ALA A 1 311 ? -14.508 12.987 14.363 1.00 92.94 311 ALA A N 1
ATOM 2449 C CA . ALA A 1 311 ? -15.168 11.693 14.558 1.00 92.94 311 ALA A CA 1
ATOM 2450 C C . ALA A 1 311 ? -14.553 10.576 13.690 1.00 92.94 311 ALA A C 1
ATOM 2452 O O . ALA A 1 311 ? -14.438 9.438 14.140 1.00 92.94 311 ALA A O 1
ATOM 2453 N N . CYS A 1 312 ? -14.111 10.903 12.470 1.00 94.50 312 CYS A N 1
ATOM 2454 C CA . CYS A 1 312 ? -13.384 9.976 11.607 1.00 94.50 312 CYS A CA 1
ATOM 2455 C C . CYS A 1 312 ? -12.001 9.658 12.187 1.00 94.50 312 CYS A C 1
ATOM 2457 O O . CYS A 1 312 ? -11.614 8.490 12.228 1.00 94.50 312 CYS A O 1
ATOM 2459 N N . GLN A 1 313 ? -11.282 10.658 12.708 1.00 94.75 313 GLN A N 1
ATOM 2460 C CA . GLN A 1 313 ? -9.982 10.449 13.353 1.00 94.75 313 GLN A CA 1
ATOM 2461 C C . GLN A 1 313 ? -10.078 9.478 14.534 1.00 94.75 313 GLN A C 1
ATOM 2463 O O . GLN A 1 313 ? -9.273 8.556 14.633 1.00 94.75 313 GLN A O 1
ATOM 2468 N N . LEU A 1 314 ? -11.104 9.606 15.377 1.00 93.50 314 LEU A N 1
ATOM 2469 C CA . LEU A 1 314 ? -11.304 8.711 16.522 1.00 93.50 314 LEU A CA 1
ATOM 2470 C C . LEU A 1 314 ? -11.433 7.227 16.141 1.00 93.50 314 LEU A C 1
ATOM 2472 O O . LEU A 1 314 ? -11.218 6.369 16.998 1.00 93.50 314 LEU A O 1
ATOM 2476 N N . VAL A 1 315 ? -11.810 6.909 14.900 1.00 93.31 315 VAL A N 1
ATOM 2477 C CA . VAL A 1 315 ? -12.021 5.529 14.431 1.00 93.31 315 VAL A CA 1
ATOM 2478 C C . VAL A 1 315 ? -10.929 5.066 13.474 1.00 93.31 315 VAL A C 1
ATOM 2480 O O . VAL A 1 315 ? -10.523 3.912 13.559 1.00 93.31 315 VAL A O 1
ATOM 2483 N N . HIS A 1 316 ? -10.453 5.939 12.586 1.00 94.69 316 HIS A N 1
ATOM 2484 C CA . HIS A 1 316 ? -9.540 5.576 11.503 1.00 94.69 316 HIS A CA 1
ATOM 2485 C C . HIS A 1 316 ? -8.129 6.156 11.643 1.00 94.69 316 HIS A C 1
ATOM 2487 O O . HIS A 1 316 ? -7.251 5.716 10.905 1.00 94.69 316 HIS A O 1
ATOM 2493 N N . ASN A 1 317 ? -7.854 7.081 12.575 1.00 94.62 317 ASN A N 1
ATOM 2494 C CA . ASN A 1 317 ? -6.487 7.568 12.778 1.00 94.62 317 ASN A CA 1
ATOM 2495 C C . ASN A 1 317 ? -5.611 6.415 13.303 1.00 94.62 317 ASN A C 1
ATOM 2497 O O . ASN A 1 317 ? -5.908 5.860 14.369 1.00 94.62 317 ASN A O 1
ATOM 2501 N N . PRO A 1 318 ? -4.506 6.064 12.624 1.00 93.38 318 PRO A N 1
ATOM 2502 C CA . PRO A 1 318 ? -3.695 4.908 12.986 1.00 93.38 318 PRO A CA 1
ATOM 2503 C C . PRO A 1 318 ? -3.053 5.033 14.374 1.00 93.38 318 PRO A C 1
ATOM 2505 O O . PRO A 1 318 ? -2.776 4.019 15.008 1.00 93.38 318 PRO A O 1
ATOM 2508 N N . ARG A 1 319 ? -2.874 6.258 14.889 1.00 91.75 319 ARG A N 1
ATOM 2509 C CA . ARG A 1 319 ? -2.374 6.522 16.249 1.00 91.75 319 ARG A CA 1
ATOM 2510 C C . ARG A 1 319 ? -3.427 6.312 17.339 1.00 91.75 319 ARG A C 1
ATOM 2512 O O . ARG A 1 319 ? -3.064 6.167 18.499 1.00 91.75 319 ARG A O 1
ATOM 2519 N N . MET A 1 320 ? -4.709 6.288 16.976 1.00 91.56 320 MET A N 1
ATOM 2520 C CA . MET A 1 320 ? -5.838 6.039 17.886 1.00 91.56 320 MET A CA 1
ATOM 2521 C C . MET A 1 320 ? -6.428 4.628 17.723 1.00 91.56 320 MET A C 1
ATOM 2523 O O . MET A 1 320 ? -7.216 4.172 18.561 1.00 91.56 320 MET A O 1
ATOM 2527 N N . CYS A 1 321 ? -6.051 3.928 16.650 1.00 90.69 321 CYS A N 1
ATOM 2528 C CA . CYS A 1 321 ? -6.459 2.559 16.371 1.00 90.69 321 CYS A CA 1
ATOM 2529 C C . CYS A 1 321 ? -5.640 1.556 17.186 1.00 90.69 321 CYS A C 1
ATOM 2531 O O . CYS A 1 321 ? -4.415 1.478 17.079 1.00 90.69 321 CYS A O 1
ATOM 2533 N N . ILE A 1 322 ? -6.339 0.714 17.942 1.00 89.19 322 ILE A N 1
ATOM 2534 C CA . ILE A 1 322 ? -5.720 -0.399 18.660 1.00 89.19 322 ILE A CA 1
ATOM 2535 C C . ILE A 1 322 ? -5.149 -1.398 17.637 1.00 89.19 322 ILE A C 1
ATOM 2537 O O . ILE A 1 322 ? -5.788 -1.700 16.624 1.00 89.19 322 ILE A O 1
ATOM 2541 N N . GLY A 1 323 ? -3.929 -1.873 17.898 1.00 89.31 323 GLY A N 1
ATOM 2542 C CA . GLY A 1 323 ? -3.207 -2.843 17.070 1.00 89.31 323 GLY A CA 1
ATOM 2543 C C . GLY A 1 323 ? -2.246 -2.232 16.044 1.00 89.31 323 GLY A C 1
ATOM 2544 O O . GLY A 1 323 ? -1.278 -2.877 15.652 1.00 89.31 323 GLY A O 1
ATOM 2545 N N . LEU A 1 324 ? -2.421 -0.971 15.638 1.00 90.94 324 LEU A N 1
ATOM 2546 C CA . LEU A 1 324 ? -1.613 -0.405 14.545 1.00 90.94 324 LEU A CA 1
ATOM 2547 C C . LEU A 1 324 ? -0.198 0.015 14.977 1.00 90.94 324 LEU A C 1
ATOM 2549 O O . LEU A 1 324 ? 0.711 0.102 14.139 1.00 90.94 324 LEU A O 1
ATOM 2553 N N . GLY A 1 325 ? 0.014 0.214 16.281 1.00 88.50 325 GLY A N 1
ATOM 2554 C CA . GLY A 1 325 ? 1.308 0.553 16.868 1.00 88.50 325 GLY A CA 1
ATOM 2555 C C . GLY A 1 325 ? 1.913 1.805 16.230 1.00 88.50 325 GLY A C 1
ATOM 2556 O O . GLY A 1 325 ? 1.300 2.867 16.204 1.00 88.50 325 GLY A O 1
ATOM 2557 N N . LEU A 1 326 ? 3.129 1.678 15.695 1.00 88.00 326 LEU A N 1
ATOM 2558 C CA . LEU A 1 326 ? 3.820 2.765 14.995 1.00 88.00 326 LEU A CA 1
ATOM 2559 C C . LEU A 1 326 ? 3.613 2.718 13.473 1.00 88.00 326 LEU A C 1
ATOM 2561 O O . LEU A 1 326 ? 4.466 3.207 12.747 1.00 88.00 326 LEU A O 1
ATOM 2565 N N . SER A 1 327 ? 2.568 2.086 12.947 1.00 89.25 327 SER A N 1
ATOM 2566 C CA . SER A 1 327 ? 2.347 2.077 11.493 1.00 89.25 327 SER A CA 1
ATOM 2567 C C . SER A 1 327 ? 1.808 3.437 11.056 1.00 89.25 327 SER A C 1
ATOM 2569 O O . SER A 1 327 ? 0.731 3.829 11.489 1.00 89.25 327 SER A O 1
ATOM 2571 N N . ASP A 1 328 ? 2.572 4.168 10.243 1.00 85.38 328 ASP A N 1
ATOM 2572 C CA . ASP A 1 328 ? 2.241 5.539 9.827 1.00 85.38 328 ASP A CA 1
ATOM 2573 C C . ASP A 1 328 ? 1.867 5.666 8.347 1.00 85.38 328 ASP A C 1
ATOM 2575 O O . ASP A 1 328 ? 1.236 6.655 7.975 1.00 85.38 328 ASP A O 1
ATOM 2579 N N . SER A 1 329 ? 2.189 4.656 7.526 1.00 80.06 329 SER A N 1
ATOM 2580 C CA . SER A 1 329 ? 1.950 4.597 6.069 1.00 80.06 329 SER A CA 1
ATOM 2581 C C . SER A 1 329 ? 2.542 5.734 5.240 1.00 80.06 329 SER A C 1
ATOM 2583 O O . SER A 1 329 ? 2.262 5.841 4.055 1.00 80.06 329 SER A O 1
ATOM 2585 N N . GLU A 1 330 ? 3.458 6.509 5.810 1.00 83.62 330 GLU A N 1
ATOM 2586 C CA . GLU A 1 330 ? 4.237 7.509 5.067 1.00 83.62 330 GLU A CA 1
ATOM 2587 C C . GLU A 1 330 ? 5.251 6.867 4.100 1.00 83.62 330 GLU A C 1
ATOM 2589 O O . GLU A 1 330 ? 5.985 7.559 3.395 1.00 83.62 330 GLU A O 1
ATOM 2594 N N . GLY A 1 331 ? 5.332 5.534 4.070 1.00 86.19 331 GLY A N 1
ATOM 2595 C CA . GLY A 1 331 ? 6.189 4.801 3.148 1.00 86.19 331 GLY A CA 1
ATOM 2596 C C . GLY A 1 331 ? 5.905 5.123 1.684 1.00 86.19 331 GLY A C 1
ATOM 2597 O O . GLY A 1 331 ? 6.839 5.106 0.885 1.00 86.19 331 GLY A O 1
ATOM 2598 N N . THR A 1 332 ? 4.658 5.459 1.328 1.00 89.12 332 THR A N 1
ATOM 2599 C CA . THR A 1 332 ? 4.306 5.728 -0.071 1.00 89.12 332 THR A CA 1
ATOM 2600 C C . THR A 1 332 ? 4.919 7.048 -0.520 1.00 89.12 332 THR A C 1
ATOM 2602 O O . THR A 1 332 ? 5.536 7.101 -1.574 1.00 89.12 332 THR A O 1
ATOM 2605 N N . GLU A 1 333 ? 4.942 8.059 0.350 1.00 89.44 333 GLU A N 1
ATOM 2606 C CA . GLU A 1 333 ? 5.653 9.319 0.101 1.00 89.44 333 GLU A CA 1
ATOM 2607 C C . GLU A 1 333 ? 7.172 9.130 -0.004 1.00 89.44 333 GLU A C 1
ATOM 2609 O O . GLU A 1 333 ? 7.837 9.738 -0.847 1.00 89.44 333 GLU A O 1
ATOM 2614 N N . ARG A 1 334 ? 7.755 8.239 0.812 1.00 88.44 334 ARG A N 1
ATOM 2615 C CA . ARG A 1 334 ? 9.183 7.882 0.702 1.00 88.44 334 ARG A CA 1
ATOM 2616 C C . ARG A 1 334 ? 9.473 7.174 -0.622 1.00 88.44 334 ARG A C 1
ATOM 2618 O O . ARG A 1 334 ? 10.505 7.442 -1.241 1.00 88.44 334 ARG A O 1
ATOM 2625 N N . LEU A 1 335 ? 8.571 6.298 -1.065 1.00 89.69 335 LEU A N 1
ATOM 2626 C CA . LEU A 1 335 ? 8.646 5.648 -2.371 1.00 89.69 335 LEU A CA 1
ATOM 2627 C C . LEU A 1 335 ? 8.569 6.690 -3.492 1.00 89.69 335 LEU A C 1
ATOM 2629 O O . LEU A 1 335 ? 9.432 6.703 -4.367 1.00 89.69 335 LEU A O 1
ATOM 2633 N N . TRP A 1 336 ? 7.614 7.618 -3.424 1.00 88.56 336 TRP A N 1
ATOM 2634 C CA . TRP A 1 336 ? 7.486 8.717 -4.378 1.00 88.56 336 TRP A CA 1
ATOM 2635 C C . TRP A 1 336 ? 8.724 9.589 -4.429 1.00 88.56 336 TRP A C 1
ATOM 2637 O O . TRP A 1 336 ? 9.202 9.881 -5.519 1.00 88.56 336 TRP A O 1
ATOM 2647 N N . SER A 1 337 ? 9.313 9.923 -3.282 1.00 85.56 337 SER A N 1
ATOM 2648 C CA . SER A 1 337 ? 10.574 10.662 -3.218 1.00 85.56 337 SER A CA 1
ATOM 2649 C C . SER A 1 337 ? 11.706 9.950 -3.973 1.00 85.56 337 SER A C 1
ATOM 2651 O O . SER A 1 337 ? 12.450 10.602 -4.709 1.00 85.56 337 SER A O 1
ATOM 2653 N N . ARG A 1 338 ? 11.803 8.614 -3.874 1.00 82.94 338 ARG A N 1
ATOM 2654 C CA . ARG A 1 338 ? 12.757 7.821 -4.675 1.00 82.94 338 ARG A CA 1
ATOM 2655 C C . ARG A 1 338 ? 12.409 7.833 -6.164 1.00 82.94 338 ARG A C 1
ATOM 2657 O O . ARG A 1 338 ? 13.307 7.846 -7.001 1.00 82.94 338 ARG A O 1
ATOM 2664 N N . PHE A 1 339 ? 11.121 7.864 -6.491 1.00 80.56 339 PHE A N 1
ATOM 2665 C CA . PHE A 1 339 ? 10.634 7.869 -7.865 1.00 80.56 339 PHE A CA 1
ATOM 2666 C C . PHE A 1 339 ? 10.704 9.253 -8.534 1.00 80.56 339 PHE A C 1
ATOM 2668 O O . PHE A 1 339 ? 10.689 9.306 -9.759 1.00 80.56 339 PHE A O 1
ATOM 2675 N N . VAL A 1 340 ? 10.844 10.366 -7.795 1.00 78.75 340 VAL A N 1
ATOM 2676 C CA . VAL A 1 340 ? 10.866 11.736 -8.362 1.00 78.75 340 VAL A CA 1
ATOM 2677 C C . VAL A 1 340 ? 11.847 11.867 -9.528 1.00 78.75 340 VAL A C 1
ATOM 2679 O O . VAL A 1 340 ? 11.519 12.475 -10.546 1.00 78.75 340 VAL A O 1
ATOM 2682 N N . ARG A 1 341 ? 13.034 11.259 -9.416 1.00 69.81 341 ARG A N 1
ATOM 2683 C CA . ARG A 1 341 ? 14.062 11.320 -10.467 1.00 69.81 341 ARG A CA 1
ATOM 2684 C C . ARG A 1 341 ? 13.610 10.654 -11.778 1.00 69.81 341 ARG A C 1
ATOM 2686 O O . ARG A 1 341 ? 14.050 11.042 -12.852 1.00 69.81 341 ARG A O 1
ATOM 2693 N N . LEU A 1 342 ? 12.664 9.719 -11.707 1.00 69.12 342 LEU A N 1
ATOM 2694 C CA . LEU A 1 342 ? 12.126 8.972 -12.847 1.00 69.12 342 LEU A CA 1
ATOM 2695 C C . LEU A 1 342 ? 11.030 9.720 -13.608 1.00 69.12 342 LEU A C 1
ATOM 2697 O O . LEU A 1 342 ? 10.650 9.291 -14.693 1.00 69.12 342 LEU A O 1
ATOM 2701 N N . ILE A 1 343 ? 10.512 10.830 -13.073 1.00 69.00 343 ILE A N 1
ATOM 2702 C CA . ILE A 1 343 ? 9.458 11.612 -13.739 1.00 69.00 343 ILE A CA 1
ATOM 2703 C C . ILE A 1 343 ? 9.950 12.143 -15.097 1.00 69.00 343 ILE A C 1
ATOM 2705 O O . ILE A 1 343 ? 9.174 12.202 -16.047 1.00 69.00 343 ILE A O 1
ATOM 2709 N N . GLY A 1 344 ? 11.235 12.499 -15.204 1.00 58.62 344 GLY A N 1
ATOM 2710 C CA . GLY A 1 344 ? 11.818 13.092 -16.412 1.00 58.62 344 GLY A CA 1
ATOM 2711 C C . GLY A 1 344 ? 12.228 12.108 -17.514 1.00 58.62 344 GLY A C 1
ATOM 2712 O O . GLY A 1 344 ? 12.453 12.551 -18.635 1.00 58.62 344 GLY A O 1
ATOM 2713 N N . VAL A 1 345 ? 12.339 10.806 -17.221 1.00 56.81 345 VAL A N 1
ATOM 2714 C CA . VAL A 1 345 ? 12.907 9.806 -18.154 1.00 56.81 345 VAL A CA 1
ATOM 2715 C C . VAL A 1 345 ? 11.833 9.013 -18.915 1.00 56.81 345 VAL A C 1
ATOM 2717 O O . VAL A 1 345 ? 12.165 8.253 -19.814 1.00 56.81 345 VAL A O 1
ATOM 2720 N N . GLU A 1 346 ? 10.547 9.251 -18.633 1.00 53.47 346 GLU A N 1
ATOM 2721 C CA . GLU A 1 346 ? 9.420 8.440 -19.124 1.00 53.47 346 GLU A CA 1
ATOM 2722 C C . GLU A 1 346 ? 9.540 6.957 -18.672 1.00 53.47 346 GLU A C 1
ATOM 2724 O O . GLU A 1 346 ? 10.603 6.438 -18.329 1.00 53.47 346 GLU A O 1
ATOM 2729 N N . ARG A 1 347 ? 8.401 6.297 -18.449 1.00 58.47 347 ARG A N 1
ATOM 2730 C CA . ARG A 1 347 ? 8.302 5.136 -17.544 1.00 58.47 347 ARG A CA 1
ATOM 2731 C C . ARG A 1 347 ? 8.992 3.883 -18.101 1.00 58.47 347 ARG A C 1
ATOM 2733 O O . ARG A 1 347 ? 8.461 3.251 -19.004 1.00 58.47 347 ARG A O 1
ATOM 2740 N N . SER A 1 348 ? 10.074 3.429 -17.463 1.00 61.53 348 SER A N 1
ATOM 2741 C CA . SER A 1 348 ? 10.515 2.033 -17.585 1.00 61.53 348 SER A CA 1
ATOM 2742 C C . SER A 1 348 ? 9.917 1.194 -16.457 1.00 61.53 348 SER A C 1
ATOM 2744 O O . SER A 1 348 ? 10.111 1.470 -15.269 1.00 61.53 348 SER A O 1
ATOM 2746 N N . SER A 1 349 ? 9.168 0.158 -16.824 1.00 61.66 349 SER A N 1
ATOM 2747 C CA . SER A 1 349 ? 8.460 -0.723 -15.890 1.00 61.66 349 SER A CA 1
ATOM 2748 C C . SER A 1 349 ? 9.401 -1.595 -15.036 1.00 61.66 349 SER A C 1
ATOM 2750 O O . SER A 1 349 ? 8.933 -2.238 -14.096 1.00 61.66 349 SER A O 1
ATOM 2752 N N . SER A 1 350 ? 10.711 -1.612 -15.334 1.00 63.09 350 SER A N 1
ATOM 2753 C CA . SER A 1 350 ? 11.717 -2.417 -14.624 1.00 63.09 350 SER A CA 1
ATOM 2754 C C . SER A 1 350 ? 12.245 -1.719 -13.369 1.00 63.09 350 SER A C 1
ATOM 2756 O O . SER A 1 350 ? 12.766 -2.359 -12.455 1.00 63.09 350 SER A O 1
ATOM 2758 N N . VAL A 1 351 ? 12.069 -0.399 -13.277 1.00 68.69 351 VAL A N 1
ATOM 2759 C CA . VAL A 1 351 ? 12.606 0.413 -12.181 1.00 68.69 351 VAL A CA 1
ATOM 2760 C C . VAL A 1 351 ? 11.993 0.086 -10.810 1.00 68.69 351 VAL A C 1
ATOM 2762 O O . VAL A 1 351 ? 12.744 0.030 -9.831 1.00 68.69 351 VAL A O 1
ATOM 2765 N N . PRO A 1 352 ? 10.681 -0.201 -10.679 1.00 77.25 352 PRO A N 1
ATOM 2766 C CA . PRO A 1 352 ? 10.123 -0.656 -9.409 1.00 77.25 352 PRO A CA 1
ATOM 2767 C C . PRO A 1 352 ? 10.796 -1.913 -8.844 1.00 77.25 352 PRO A C 1
ATOM 2769 O O . PRO A 1 352 ? 10.921 -2.025 -7.624 1.00 77.25 352 PRO A O 1
ATOM 2772 N N . THR A 1 353 ? 11.279 -2.822 -9.700 1.00 76.44 353 THR A N 1
ATOM 2773 C CA . THR A 1 353 ? 12.034 -4.015 -9.280 1.00 76.44 353 THR A CA 1
ATOM 2774 C C . THR A 1 353 ? 13.345 -3.632 -8.603 1.00 76.44 353 THR A C 1
ATOM 2776 O O . THR A 1 353 ? 13.679 -4.170 -7.545 1.00 76.44 353 THR A O 1
ATOM 2779 N N . VAL A 1 354 ? 14.066 -2.661 -9.169 1.00 75.38 354 VAL A N 1
ATOM 2780 C CA . VAL A 1 354 ? 15.327 -2.164 -8.608 1.00 75.38 354 VAL A CA 1
ATOM 2781 C C . VAL A 1 354 ? 15.093 -1.491 -7.260 1.00 75.38 354 VAL A C 1
ATOM 2783 O O . VAL A 1 354 ? 15.732 -1.852 -6.272 1.00 75.38 354 VAL A O 1
ATOM 2786 N N . ILE A 1 355 ? 14.144 -0.552 -7.191 1.00 81.75 355 ILE A N 1
ATOM 2787 C CA . ILE A 1 355 ? 13.860 0.185 -5.952 1.00 81.75 355 ILE A CA 1
ATOM 2788 C C . ILE A 1 355 ? 13.360 -0.771 -4.866 1.00 81.75 355 ILE A C 1
ATOM 2790 O O . ILE A 1 355 ? 13.826 -0.711 -3.730 1.00 81.75 355 ILE A O 1
ATOM 2794 N N . GLY A 1 356 ? 12.477 -1.710 -5.215 1.00 85.50 356 GLY A N 1
ATOM 2795 C CA . GLY A 1 356 ? 12.031 -2.750 -4.292 1.00 85.50 356 GLY A CA 1
ATOM 2796 C C . GLY A 1 356 ? 13.181 -3.616 -3.771 1.00 85.50 356 GLY A C 1
ATOM 2797 O O . GLY A 1 356 ? 13.220 -3.924 -2.579 1.00 85.50 356 GLY A O 1
ATOM 2798 N N . SER A 1 357 ? 14.142 -3.960 -4.631 1.00 82.81 357 SER A N 1
ATOM 2799 C CA . SER A 1 357 ? 15.324 -4.747 -4.257 1.00 82.81 357 SER A CA 1
ATOM 2800 C C . SER A 1 357 ? 16.275 -3.983 -3.336 1.00 82.81 357 SER A C 1
ATOM 2802 O O . SER A 1 357 ? 16.744 -4.555 -2.353 1.00 82.81 357 SER A O 1
ATOM 2804 N N . GLU A 1 358 ? 16.513 -2.693 -3.590 1.00 84.00 358 GLU A N 1
ATOM 2805 C CA . GLU A 1 358 ? 17.305 -1.827 -2.704 1.00 84.00 358 GLU A CA 1
ATOM 2806 C C . GLU A 1 358 ? 16.643 -1.712 -1.322 1.00 84.00 358 GLU A C 1
ATOM 2808 O O . GLU A 1 358 ? 17.274 -1.965 -0.299 1.00 84.00 358 GLU A O 1
ATOM 2813 N N . MET A 1 359 ? 15.337 -1.430 -1.278 1.00 88.75 359 MET A N 1
ATOM 2814 C CA . MET A 1 359 ? 14.594 -1.314 -0.016 1.00 88.75 359 MET A CA 1
ATOM 2815 C C . MET A 1 359 ? 14.555 -2.635 0.764 1.00 88.75 359 MET A C 1
ATOM 2817 O O . MET A 1 359 ? 14.599 -2.640 1.994 1.00 88.75 359 MET A O 1
ATOM 2821 N N . LYS A 1 360 ? 14.510 -3.771 0.061 1.00 90.38 360 LYS A N 1
ATOM 2822 C CA . LYS A 1 360 ? 14.649 -5.100 0.664 1.00 90.38 360 LYS A CA 1
ATOM 2823 C C . LYS A 1 360 ? 16.055 -5.338 1.216 1.00 90.38 360 LYS A C 1
ATOM 2825 O O . LYS A 1 360 ? 16.169 -5.934 2.286 1.00 90.38 360 LYS A O 1
ATOM 2830 N N . ALA A 1 361 ? 17.107 -4.916 0.516 1.00 86.62 361 ALA A N 1
ATOM 2831 C CA . ALA A 1 361 ? 18.481 -5.036 1.005 1.00 86.62 361 ALA A CA 1
ATOM 2832 C C . ALA A 1 361 ? 18.686 -4.223 2.297 1.00 86.62 361 ALA A C 1
ATOM 2834 O O . ALA A 1 361 ? 19.293 -4.719 3.246 1.00 86.62 361 ALA A O 1
ATOM 2835 N N . ASP A 1 362 ? 18.065 -3.043 2.377 1.00 88.81 362 ASP A N 1
ATOM 2836 C CA . ASP A 1 362 ? 18.099 -2.154 3.545 1.00 88.81 362 ASP A CA 1
ATOM 2837 C C . ASP A 1 362 ? 17.162 -2.592 4.693 1.00 88.81 362 ASP A C 1
ATOM 2839 O O . ASP A 1 362 ? 17.150 -1.981 5.767 1.00 88.81 362 ASP A O 1
ATOM 2843 N N . LEU A 1 363 ? 16.368 -3.655 4.512 1.00 91.75 363 LEU A N 1
ATOM 2844 C CA . LEU A 1 363 ? 15.321 -4.066 5.455 1.00 91.75 363 LEU A CA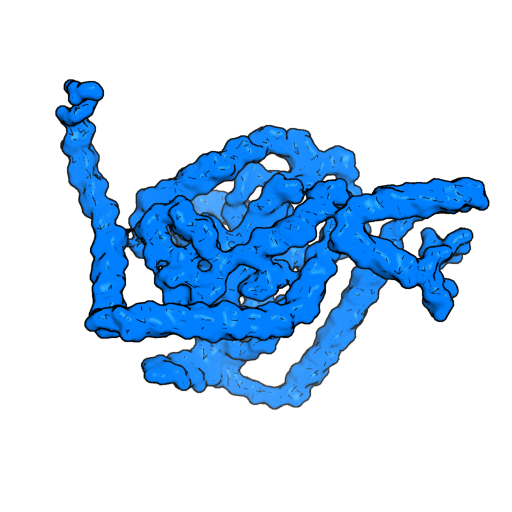 1
ATOM 2845 C C . LEU A 1 363 ? 15.860 -4.335 6.869 1.00 91.75 363 LEU A C 1
ATOM 2847 O O . LEU A 1 363 ? 15.203 -4.009 7.859 1.00 91.75 363 LEU A O 1
ATOM 2851 N N . GLY A 1 364 ? 17.059 -4.912 6.983 1.00 92.56 364 GLY A N 1
ATOM 2852 C CA . GLY A 1 364 ? 17.696 -5.170 8.278 1.00 92.56 364 GLY A CA 1
ATOM 2853 C C . GLY A 1 364 ? 18.001 -3.882 9.049 1.00 92.56 364 GLY A C 1
ATOM 2854 O O . GLY A 1 364 ? 17.676 -3.771 10.236 1.00 92.56 364 GLY A O 1
ATOM 2855 N N . ASP A 1 365 ? 18.562 -2.884 8.364 1.00 90.50 365 ASP A N 1
ATOM 2856 C CA . ASP A 1 365 ? 18.859 -1.577 8.949 1.00 90.50 365 ASP A CA 1
ATOM 2857 C C . ASP A 1 365 ? 17.584 -0.791 9.255 1.00 90.50 365 ASP A C 1
ATOM 2859 O O . ASP A 1 365 ? 17.488 -0.172 10.321 1.00 90.50 365 ASP A O 1
ATOM 2863 N N . TRP A 1 366 ? 16.568 -0.891 8.392 1.00 90.88 366 TRP A N 1
ATOM 2864 C CA . TRP A 1 366 ? 15.241 -0.330 8.643 1.00 90.88 366 TRP A CA 1
ATOM 2865 C C . TRP A 1 366 ? 14.653 -0.868 9.956 1.00 90.88 366 TRP A C 1
ATOM 2867 O O . TRP A 1 366 ? 14.254 -0.088 10.826 1.00 90.88 366 TRP A O 1
ATOM 2877 N N . ILE A 1 367 ? 14.666 -2.195 10.157 1.00 92.25 367 ILE A N 1
ATOM 2878 C CA . ILE A 1 367 ? 14.127 -2.837 11.371 1.00 92.25 367 ILE A CA 1
ATOM 2879 C C . ILE A 1 367 ? 14.917 -2.394 12.604 1.00 92.25 367 ILE A C 1
ATOM 2881 O O . ILE A 1 367 ? 14.328 -2.010 13.619 1.00 92.25 367 ILE A O 1
ATOM 2885 N N . LYS A 1 368 ? 16.251 -2.388 12.517 1.00 93.38 368 LYS A N 1
ATOM 2886 C CA . LYS A 1 368 ? 17.133 -1.946 13.604 1.00 93.38 368 LYS A CA 1
ATOM 2887 C C . LYS A 1 368 ? 16.871 -0.490 13.990 1.00 93.38 368 LYS A C 1
ATOM 2889 O O . LYS A 1 368 ? 16.795 -0.170 15.181 1.00 93.38 368 LYS A O 1
ATOM 2894 N N . HIS A 1 369 ? 16.709 0.391 13.005 1.00 89.94 369 HIS A N 1
ATOM 2895 C CA . HIS A 1 369 ? 16.390 1.793 13.242 1.00 89.94 369 HIS A CA 1
ATOM 2896 C C . HIS A 1 369 ? 15.015 1.942 13.895 1.00 89.94 369 HIS A C 1
ATOM 2898 O O . HIS A 1 369 ? 14.887 2.658 14.892 1.00 89.94 369 HIS A O 1
ATOM 2904 N N . ARG A 1 370 ? 13.997 1.224 13.399 1.00 90.50 370 ARG A N 1
ATOM 2905 C CA . ARG A 1 370 ? 12.640 1.287 13.954 1.00 90.50 370 ARG A CA 1
ATOM 2906 C C . ARG A 1 370 ? 12.579 0.762 15.385 1.00 90.50 370 ARG A C 1
ATOM 2908 O O . ARG A 1 370 ? 11.903 1.373 16.205 1.00 90.50 370 ARG A O 1
ATOM 2915 N N . LEU A 1 371 ? 13.328 -0.286 15.722 1.00 91.38 371 LEU A N 1
ATOM 2916 C CA . LEU A 1 371 ? 13.415 -0.791 17.094 1.00 91.38 371 LEU A CA 1
ATOM 2917 C C . LEU A 1 371 ? 14.086 0.224 18.032 1.00 91.38 371 LEU A C 1
ATOM 2919 O O . LEU A 1 371 ? 13.548 0.549 19.087 1.00 91.38 371 LEU A O 1
ATOM 2923 N N . LYS A 1 372 ? 15.244 0.772 17.642 1.00 90.12 372 LYS A N 1
ATOM 2924 C CA . LYS A 1 372 ? 16.013 1.680 18.507 1.00 90.12 372 LYS A CA 1
ATOM 2925 C C . LYS A 1 372 ? 15.373 3.065 18.642 1.00 90.12 372 LYS A C 1
ATOM 2927 O O . LYS A 1 372 ? 15.285 3.596 19.744 1.00 90.12 372 LYS A O 1
ATOM 2932 N N . ARG A 1 373 ? 15.001 3.688 17.521 1.00 86.25 373 ARG A N 1
ATOM 2933 C CA . ARG A 1 373 ? 14.545 5.090 17.462 1.00 86.25 373 ARG A CA 1
ATOM 2934 C C . ARG A 1 373 ? 13.027 5.215 17.446 1.00 86.25 373 ARG A C 1
ATOM 2936 O O . ARG A 1 373 ? 12.511 6.195 17.961 1.00 86.25 373 ARG A O 1
ATOM 2943 N N . GLY A 1 374 ? 12.331 4.240 16.866 1.00 85.50 374 GLY A N 1
ATOM 2944 C CA . GLY A 1 374 ? 10.874 4.183 16.901 1.00 85.50 374 GLY A CA 1
ATOM 2945 C C . GLY A 1 374 ? 10.397 3.681 18.255 1.00 85.50 374 GLY A C 1
ATOM 2946 O O . GLY A 1 374 ? 9.866 4.454 19.033 1.00 85.50 374 GLY A O 1
ATOM 2947 N N . ILE A 1 375 ? 10.628 2.405 18.556 1.00 89.75 375 ILE A N 1
ATOM 2948 C CA . ILE A 1 375 ? 10.061 1.760 19.745 1.00 89.75 375 ILE A CA 1
ATOM 2949 C C . ILE A 1 375 ? 10.742 2.274 21.015 1.00 89.75 375 ILE A C 1
ATOM 2951 O O . ILE A 1 375 ? 10.112 2.981 21.788 1.00 89.75 375 ILE A O 1
ATOM 2955 N N . ASN A 1 376 ? 12.034 2.000 21.218 1.00 91.06 376 ASN A N 1
ATOM 2956 C CA . ASN A 1 376 ? 12.662 2.263 22.519 1.00 91.06 376 ASN A CA 1
ATOM 2957 C C . ASN A 1 376 ? 12.639 3.752 22.902 1.00 91.06 376 ASN A C 1
ATOM 2959 O O . ASN A 1 376 ? 12.276 4.091 24.025 1.00 91.06 376 ASN A O 1
ATOM 2963 N N . ALA A 1 377 ? 13.000 4.646 21.975 1.00 90.00 377 ALA A N 1
ATOM 2964 C CA . ALA A 1 377 ? 13.043 6.077 22.268 1.00 90.00 377 ALA A CA 1
ATOM 2965 C C . ALA A 1 377 ? 11.644 6.694 22.457 1.00 90.00 377 ALA A C 1
ATOM 2967 O O . ALA A 1 377 ? 11.458 7.455 23.403 1.00 90.00 377 ALA A O 1
ATOM 2968 N N . GLN A 1 378 ? 10.658 6.363 21.607 1.00 89.81 378 GLN A N 1
ATOM 2969 C CA . GLN A 1 378 ? 9.304 6.917 21.768 1.00 89.81 378 GLN A CA 1
ATOM 2970 C C . GLN A 1 378 ? 8.590 6.312 22.976 1.00 89.81 378 GLN A C 1
ATOM 2972 O O . GLN A 1 378 ? 7.906 7.042 23.683 1.00 89.81 378 GLN A O 1
ATOM 2977 N N . SER A 1 379 ? 8.775 5.016 23.254 1.00 89.75 379 SER A N 1
ATOM 2978 C CA . SER A 1 379 ? 8.225 4.386 24.457 1.00 89.75 379 SER A CA 1
ATOM 2979 C C . SER A 1 379 ? 8.811 4.993 25.726 1.00 89.75 379 SER A C 1
ATOM 2981 O O . SER A 1 379 ? 8.047 5.264 26.642 1.00 89.75 379 SER A O 1
ATOM 2983 N N . SER A 1 380 ? 10.121 5.264 25.772 1.00 91.62 380 SER A N 1
ATOM 2984 C CA . SER A 1 380 ? 10.733 5.963 26.910 1.00 91.62 380 SER A CA 1
ATOM 2985 C C . SER A 1 380 ? 10.118 7.347 27.098 1.00 91.62 380 SER A C 1
ATOM 2987 O O . SER A 1 380 ? 9.624 7.641 28.176 1.00 91.62 380 SER A O 1
ATOM 2989 N N . ALA A 1 381 ? 10.057 8.160 26.038 1.00 91.50 381 ALA A N 1
ATOM 2990 C CA . ALA A 1 381 ? 9.487 9.504 26.122 1.00 91.50 381 ALA A CA 1
ATOM 2991 C C . ALA A 1 381 ? 7.999 9.494 26.526 1.00 91.50 381 ALA A C 1
ATOM 2993 O O . ALA A 1 381 ? 7.561 10.339 27.301 1.00 91.50 381 ALA A O 1
ATOM 2994 N N . ALA A 1 382 ? 7.218 8.531 26.028 1.00 89.62 382 ALA A N 1
ATOM 2995 C CA . ALA A 1 382 ? 5.813 8.377 26.396 1.00 89.62 382 ALA A CA 1
ATOM 2996 C C . ALA A 1 382 ? 5.644 7.926 27.855 1.00 89.62 382 ALA A C 1
ATOM 2998 O O . ALA A 1 382 ? 4.789 8.457 28.559 1.00 89.62 382 ALA A O 1
ATOM 2999 N N . LEU A 1 383 ? 6.468 6.980 28.320 1.00 90.31 383 LEU A N 1
ATOM 3000 C CA . LEU A 1 383 ? 6.486 6.546 29.718 1.00 90.31 383 LEU A CA 1
ATOM 3001 C C . LEU A 1 383 ? 6.894 7.686 30.645 1.00 90.31 383 LEU A C 1
ATOM 3003 O O . LEU A 1 383 ? 6.281 7.843 31.692 1.00 90.31 383 LEU A O 1
ATOM 3007 N N . ASP A 1 384 ? 7.862 8.513 30.250 1.00 93.69 384 ASP A N 1
ATOM 3008 C CA . ASP A 1 384 ? 8.254 9.688 31.023 1.00 93.69 384 ASP A CA 1
ATOM 3009 C C . ASP A 1 384 ? 7.066 10.646 31.186 1.00 93.69 384 ASP A C 1
ATOM 3011 O O . ASP A 1 384 ? 6.784 11.069 32.303 1.00 93.69 384 ASP A O 1
ATOM 3015 N N . ILE A 1 385 ? 6.303 10.924 30.123 1.00 92.88 385 ILE A N 1
ATOM 3016 C CA . ILE A 1 385 ? 5.087 11.756 30.206 1.00 92.88 385 ILE A CA 1
ATOM 3017 C C . ILE A 1 385 ? 4.052 11.141 31.159 1.00 92.88 385 ILE A C 1
ATOM 3019 O O . ILE A 1 385 ? 3.485 11.852 31.986 1.00 92.88 385 ILE A O 1
ATOM 3023 N N . ILE A 1 386 ? 3.820 9.828 31.066 1.00 90.56 386 ILE A N 1
ATOM 3024 C CA . ILE A 1 386 ? 2.856 9.120 31.921 1.00 90.56 386 ILE A CA 1
ATOM 3025 C C . ILE A 1 386 ? 3.306 9.140 33.387 1.00 90.56 386 ILE A C 1
ATOM 3027 O O . ILE A 1 386 ? 2.496 9.410 34.264 1.00 90.56 386 ILE A O 1
ATOM 3031 N N . ASN A 1 387 ? 4.593 8.921 33.660 1.00 91.31 387 ASN A N 1
ATOM 3032 C CA . ASN A 1 387 ? 5.144 8.890 35.016 1.00 91.31 387 ASN A CA 1
ATOM 3033 C C . ASN A 1 387 ? 5.101 10.258 35.715 1.00 91.31 387 ASN A C 1
ATOM 3035 O O . ASN A 1 387 ? 5.074 10.310 36.941 1.00 91.31 387 ASN A O 1
ATOM 3039 N N . HIS A 1 388 ? 5.110 11.357 34.954 1.00 93.44 388 HIS A N 1
ATOM 3040 C CA . HIS A 1 388 ? 4.936 12.712 35.489 1.00 93.44 388 HIS A CA 1
ATOM 3041 C C . HIS A 1 388 ? 3.459 13.126 35.592 1.00 93.44 388 HIS A C 1
ATOM 3043 O O . HIS A 1 388 ? 3.166 14.222 36.069 1.00 93.44 388 HIS A O 1
ATOM 3049 N N . CYS A 1 389 ? 2.524 12.287 35.139 1.00 91.69 389 CYS A N 1
ATOM 3050 C CA . CYS A 1 389 ? 1.100 12.537 35.292 1.00 91.69 389 CYS A CA 1
ATOM 3051 C C . CYS A 1 389 ? 0.649 12.134 36.701 1.00 91.69 389 CYS A C 1
ATOM 3053 O O . CYS A 1 389 ? 0.893 11.018 37.148 1.00 91.69 389 CYS A O 1
ATOM 3055 N N . GLU A 1 390 ? -0.056 13.027 37.395 1.00 93.12 390 GLU A N 1
ATOM 3056 C CA . GLU A 1 390 ? -0.621 12.745 38.725 1.00 93.12 390 GLU A CA 1
ATOM 3057 C C . GLU A 1 390 ? -1.854 11.820 38.668 1.00 93.12 390 GLU A C 1
ATOM 3059 O O . GLU A 1 390 ? -2.369 11.395 39.699 1.00 93.12 390 GLU A O 1
ATOM 3064 N N . THR A 1 391 ? -2.353 11.522 37.464 1.00 93.31 391 THR A N 1
ATOM 3065 C CA . THR A 1 391 ? -3.540 10.688 37.228 1.00 93.31 391 THR A CA 1
ATOM 3066 C C . THR A 1 391 ? -3.130 9.254 36.900 1.00 93.31 391 THR A C 1
ATOM 3068 O O . THR A 1 391 ? -2.186 9.040 36.139 1.00 93.31 391 THR A O 1
ATOM 3071 N N . SER A 1 392 ? -3.853 8.266 37.439 1.00 93.31 392 SER A N 1
ATOM 3072 C CA . SER A 1 392 ? -3.582 6.854 37.148 1.00 93.31 392 SER A CA 1
ATOM 3073 C C . SER A 1 392 ? -3.805 6.527 35.666 1.00 93.31 392 SER A C 1
ATOM 3075 O O . SER A 1 392 ? -4.618 7.155 34.981 1.00 93.31 392 SER A O 1
ATOM 3077 N N . VAL A 1 393 ? -3.092 5.524 35.149 1.00 90.38 393 VAL A N 1
ATOM 3078 C CA . VAL A 1 393 ? -3.254 5.087 33.752 1.00 90.38 393 VAL A CA 1
ATOM 3079 C C . VAL A 1 393 ? -4.664 4.546 33.518 1.00 90.38 393 VAL A C 1
ATOM 3081 O O . VAL A 1 393 ? -5.243 4.783 32.459 1.00 90.38 393 VAL A O 1
ATOM 3084 N N . GLU A 1 394 ? -5.234 3.866 34.511 1.00 94.00 394 GLU A N 1
ATOM 3085 C CA . GLU A 1 394 ? -6.601 3.357 34.492 1.00 94.00 394 GLU A CA 1
ATOM 3086 C C . GLU A 1 394 ? -7.621 4.496 34.357 1.00 94.00 394 GLU A C 1
ATOM 3088 O O . GLU A 1 394 ? -8.513 4.429 33.508 1.00 94.00 394 GLU A O 1
ATOM 3093 N N . ASP A 1 395 ? -7.452 5.577 35.125 1.00 94.69 395 ASP A N 1
ATOM 3094 C CA . ASP A 1 395 ? -8.323 6.752 35.041 1.00 94.69 395 ASP A CA 1
ATOM 3095 C C . ASP A 1 395 ? -8.178 7.453 33.686 1.00 94.69 395 ASP A C 1
ATOM 3097 O O . ASP A 1 395 ? -9.181 7.808 33.067 1.00 94.69 395 ASP A O 1
ATOM 3101 N N . LEU A 1 396 ? -6.952 7.606 33.168 1.00 92.50 396 LEU A N 1
ATOM 3102 C CA . LEU A 1 396 ? -6.717 8.180 31.838 1.00 92.50 396 LEU A CA 1
ATOM 3103 C C . LEU A 1 396 ? -7.393 7.354 30.732 1.00 92.50 396 LEU A C 1
ATOM 3105 O O . LEU A 1 396 ? -8.006 7.917 29.822 1.00 92.50 396 LEU A O 1
ATOM 3109 N N . GLN A 1 397 ? -7.323 6.023 30.814 1.00 92.88 397 GLN A N 1
ATOM 3110 C CA . GLN A 1 397 ? -8.001 5.122 29.879 1.00 92.88 397 GLN A CA 1
ATOM 3111 C C . GLN A 1 397 ? -9.526 5.240 29.976 1.00 92.88 397 GLN A C 1
ATOM 3113 O O . GLN A 1 397 ? -10.197 5.286 28.941 1.00 92.88 397 GLN A O 1
ATOM 3118 N N . ALA A 1 398 ? -10.076 5.333 31.191 1.00 94.94 398 ALA A N 1
ATOM 3119 C CA . ALA A 1 398 ? -11.505 5.532 31.407 1.00 94.94 398 ALA A CA 1
ATOM 3120 C C . ALA A 1 398 ? -11.980 6.883 30.845 1.00 94.94 398 ALA A C 1
ATOM 3122 O O . ALA A 1 398 ? -12.958 6.931 30.095 1.00 94.94 398 ALA A O 1
ATOM 3123 N N . GLN A 1 399 ? -11.256 7.971 31.127 1.00 94.50 399 GLN A N 1
ATOM 3124 C CA . GLN A 1 399 ? -11.551 9.302 30.585 1.00 94.50 399 GLN A CA 1
ATOM 3125 C C . GLN A 1 399 ? -11.491 9.316 29.055 1.00 94.50 399 GLN A C 1
ATOM 3127 O O . GLN A 1 399 ? -12.394 9.841 28.402 1.00 94.50 399 GLN A O 1
ATOM 3132 N N . TRP A 1 400 ? -10.482 8.671 28.466 1.00 93.25 400 TRP A N 1
ATOM 3133 C CA . TRP A 1 400 ? -10.380 8.527 27.016 1.00 93.25 400 TRP A CA 1
ATOM 3134 C C . TRP A 1 400 ? -11.568 7.758 26.424 1.00 93.25 400 TRP A C 1
ATOM 3136 O O . TRP A 1 400 ? -12.148 8.187 25.423 1.00 93.25 400 TRP A O 1
ATOM 3146 N N . ALA A 1 401 ? -11.983 6.654 27.050 1.00 92.44 401 ALA A N 1
ATOM 3147 C CA . ALA A 1 401 ? -13.148 5.889 26.611 1.00 92.44 401 ALA A CA 1
ATOM 3148 C C . ALA A 1 401 ? -14.439 6.728 26.665 1.00 92.44 401 ALA A C 1
ATOM 3150 O O . ALA A 1 401 ? -15.194 6.754 25.687 1.00 92.44 401 ALA A O 1
ATOM 3151 N N . HIS A 1 402 ? -14.657 7.476 27.753 1.00 92.88 402 HIS A N 1
ATOM 3152 C CA . HIS A 1 402 ? -15.797 8.387 27.895 1.00 92.88 402 HIS A CA 1
ATOM 3153 C C . HIS A 1 402 ? -15.791 9.510 26.852 1.00 92.88 402 HIS A C 1
ATOM 3155 O O . HIS A 1 402 ? -16.835 9.815 26.262 1.00 92.88 402 HIS A O 1
ATOM 3161 N N . GLN A 1 403 ? -14.624 10.101 26.586 1.00 91.62 403 GLN A N 1
ATOM 3162 C CA . GLN A 1 403 ? -14.466 11.142 25.575 1.00 91.62 403 GLN A CA 1
ATOM 3163 C C . GLN A 1 403 ? -14.808 10.608 24.179 1.00 91.62 403 GLN A C 1
ATOM 3165 O O . GLN A 1 403 ? -15.629 11.208 23.480 1.00 91.62 403 GLN A O 1
ATOM 3170 N N . ARG A 1 404 ? -14.248 9.450 23.798 1.00 92.06 404 ARG A N 1
ATOM 3171 C CA . ARG A 1 404 ? -14.540 8.799 22.511 1.00 92.06 404 ARG A CA 1
ATOM 3172 C C . ARG A 1 404 ? -16.024 8.513 22.348 1.00 92.06 404 ARG A C 1
ATOM 3174 O O . ARG A 1 404 ? -16.597 8.852 21.316 1.00 92.06 404 ARG A O 1
ATOM 3181 N N . GLN A 1 405 ? -16.648 7.912 23.361 1.00 89.06 405 GLN A N 1
ATOM 3182 C CA . GLN A 1 405 ? -18.071 7.590 23.323 1.00 89.06 405 GLN A CA 1
ATOM 3183 C C . GLN A 1 405 ? -18.914 8.855 23.131 1.00 89.06 405 GLN A C 1
ATOM 3185 O O . GLN A 1 405 ? -19.782 8.891 22.263 1.00 89.06 405 GLN A O 1
ATOM 3190 N N . SER A 1 406 ? -18.628 9.910 23.893 1.00 87.88 406 SER A N 1
ATOM 3191 C CA . SER A 1 406 ? -19.374 11.168 23.813 1.00 87.88 406 SER A CA 1
ATOM 3192 C C . SER A 1 406 ? -19.238 11.817 22.433 1.00 87.88 406 SER A C 1
ATOM 3194 O O . SER A 1 406 ? -20.233 12.187 21.816 1.00 87.88 406 SER A O 1
ATOM 3196 N N . GLN A 1 407 ? -18.019 11.904 21.903 1.00 86.81 407 GLN A N 1
ATOM 3197 C CA . GLN A 1 407 ? -17.741 12.603 20.646 1.00 86.81 407 GLN A CA 1
ATOM 3198 C C . GLN A 1 407 ? -18.220 11.847 19.399 1.00 86.81 407 GLN A C 1
ATOM 3200 O O . GLN A 1 407 ? -18.554 12.485 18.403 1.00 86.81 407 GLN A O 1
ATOM 3205 N N . LEU A 1 408 ? -18.324 10.516 19.457 1.00 85.56 408 LEU A N 1
ATOM 3206 C CA . LEU A 1 408 ? -18.958 9.725 18.396 1.00 85.56 408 LEU A CA 1
ATOM 3207 C C . LEU A 1 408 ? -20.496 9.822 18.428 1.00 85.56 408 LEU A C 1
ATOM 3209 O O . LEU A 1 408 ? -21.133 9.680 17.388 1.00 85.56 408 LEU A O 1
ATOM 3213 N N . LEU A 1 409 ? -21.099 10.117 19.589 1.00 76.81 409 LEU A N 1
ATOM 3214 C CA . LEU A 1 409 ? -22.554 10.254 19.749 1.00 76.81 409 LEU A CA 1
ATOM 3215 C C . LEU A 1 409 ? -23.094 11.658 19.423 1.00 76.81 409 LEU A C 1
ATOM 3217 O O . LEU A 1 409 ? -24.229 11.774 18.960 1.00 76.81 409 LEU A O 1
ATOM 3221 N N . ILE A 1 410 ? -22.323 12.725 19.670 1.00 59.50 410 ILE A N 1
ATOM 3222 C CA . ILE A 1 410 ? -22.812 14.120 19.595 1.00 59.50 410 ILE A CA 1
ATOM 3223 C C . ILE A 1 410 ? -23.318 14.495 18.191 1.00 59.50 410 ILE A C 1
ATOM 3225 O O . ILE A 1 410 ? -24.379 15.109 18.073 1.00 59.50 410 ILE A O 1
ATOM 3229 N N . ARG A 1 411 ? -22.676 14.032 17.111 1.00 52.66 411 ARG A N 1
ATOM 3230 C CA . ARG A 1 411 ? -23.158 14.337 15.749 1.00 52.66 411 ARG A CA 1
ATOM 3231 C C . ARG A 1 411 ? -24.370 13.515 15.293 1.00 52.66 411 ARG A C 1
ATOM 3233 O O . ARG A 1 411 ? -25.033 13.927 14.351 1.00 52.66 411 ARG A O 1
ATOM 3240 N N . ALA A 1 412 ? -24.737 12.437 15.992 1.00 47.00 412 ALA A N 1
ATOM 3241 C CA . ALA A 1 412 ? -25.977 11.708 15.700 1.00 47.00 412 ALA A CA 1
ATOM 3242 C C . ALA A 1 412 ? -27.240 12.452 16.190 1.00 47.00 412 ALA A C 1
ATOM 3244 O O . ALA A 1 412 ? -28.345 12.142 15.752 1.00 47.00 412 ALA A O 1
ATOM 3245 N N . ARG A 1 413 ? -27.102 13.426 17.108 1.00 42.50 413 ARG A N 1
ATOM 3246 C CA . ARG A 1 413 ? -28.237 14.149 17.718 1.00 42.50 413 ARG A CA 1
ATOM 3247 C C . ARG A 1 413 ? -28.462 15.560 17.173 1.00 42.50 413 ARG A C 1
ATOM 3249 O O . ARG A 1 413 ? -29.604 16.012 17.161 1.00 42.50 413 ARG A O 1
ATOM 3256 N N . GLU A 1 414 ? -27.432 16.253 16.693 1.00 42.97 414 GLU A N 1
ATOM 3257 C CA . GLU A 1 414 ? -27.556 17.682 16.354 1.00 42.97 414 GLU A CA 1
ATOM 3258 C C . GLU A 1 414 ? -28.235 17.975 14.999 1.00 42.97 414 GLU A C 1
ATOM 3260 O O . GLU A 1 414 ? -28.782 19.063 14.817 1.00 42.97 414 GLU A O 1
ATOM 3265 N N . LEU A 1 415 ? -28.346 17.004 14.084 1.00 43.09 415 LEU A N 1
ATOM 3266 C CA . LEU A 1 415 ? -29.086 17.194 12.821 1.00 43.09 415 LEU A CA 1
ATOM 3267 C C . LEU A 1 415 ? -30.589 16.888 12.904 1.00 43.09 415 LEU A C 1
ATOM 3269 O O . LEU A 1 415 ? -31.356 17.428 12.108 1.00 43.09 415 LEU A O 1
ATOM 3273 N N . ALA A 1 416 ? -31.046 16.125 13.902 1.00 37.25 416 ALA A N 1
ATOM 3274 C CA . ALA A 1 416 ? -32.480 15.896 14.112 1.00 37.25 416 ALA A CA 1
ATOM 3275 C C . ALA A 1 416 ? -33.204 17.129 14.698 1.00 37.25 416 ALA A C 1
ATOM 3277 O O . ALA A 1 416 ? -34.426 17.232 14.602 1.00 37.25 416 ALA A O 1
ATOM 3278 N N . HIS A 1 417 ? -32.467 18.082 15.283 1.00 37.91 417 HIS A N 1
ATOM 3279 C CA . HIS A 1 417 ? -33.039 19.300 15.873 1.00 37.91 417 HIS A CA 1
ATOM 3280 C C . HIS A 1 417 ? -32.702 20.603 15.143 1.00 37.91 417 HIS A C 1
ATOM 3282 O O . HIS A 1 417 ? -33.448 21.567 15.305 1.00 37.91 417 HIS A O 1
ATOM 3288 N N . SER A 1 418 ? -31.664 20.646 14.302 1.00 35.38 418 SER A N 1
ATOM 3289 C CA . SER A 1 418 ? -31.252 21.894 13.636 1.00 35.38 418 SER A CA 1
ATOM 3290 C C . SER A 1 418 ? -32.002 22.194 12.323 1.00 35.38 418 SER A C 1
ATOM 3292 O O . SER A 1 418 ? -32.168 23.356 11.951 1.00 35.38 418 SER A O 1
ATOM 3294 N N . ILE A 1 419 ? -32.579 21.183 11.651 1.00 37.22 419 ILE A N 1
ATOM 3295 C CA . ILE A 1 419 ? -33.348 21.400 10.404 1.00 37.22 419 ILE A CA 1
ATOM 3296 C C . ILE A 1 419 ? -34.698 22.106 10.662 1.00 37.22 419 ILE A C 1
ATOM 3298 O O . ILE A 1 419 ? -35.259 22.711 9.751 1.00 37.22 419 ILE A O 1
ATOM 3302 N N . HIS A 1 420 ? -35.205 22.119 11.902 1.00 34.28 420 HIS A N 1
ATOM 3303 C CA . HIS A 1 420 ? -36.463 22.808 12.228 1.00 34.28 420 HIS A CA 1
ATOM 3304 C C . HIS A 1 420 ? -36.287 24.222 12.809 1.00 34.28 420 HIS A C 1
ATOM 3306 O O . HIS A 1 420 ? -37.257 24.971 12.880 1.00 34.28 420 HIS A O 1
ATOM 3312 N N . THR A 1 421 ? -35.070 24.623 13.191 1.00 32.75 421 THR A N 1
ATOM 3313 C CA . THR A 1 421 ? -34.818 25.893 13.902 1.00 32.75 421 THR A CA 1
ATOM 3314 C C . THR A 1 421 ? -33.944 26.898 13.149 1.00 32.75 421 THR A C 1
ATOM 3316 O O . THR A 1 421 ? -33.950 28.070 13.514 1.00 32.75 421 THR A O 1
ATOM 3319 N N . MET A 1 422 ? -33.263 26.518 12.059 1.00 30.92 422 MET A N 1
ATOM 3320 C CA . MET A 1 422 ? -32.444 27.458 11.267 1.00 30.92 422 MET A CA 1
ATOM 3321 C C . MET A 1 422 ? -33.151 28.104 10.059 1.00 30.92 422 MET A C 1
ATOM 3323 O O . MET A 1 422 ? -32.508 28.826 9.304 1.00 30.92 422 MET A O 1
ATOM 3327 N N . SER A 1 423 ? -34.468 27.924 9.881 1.00 33.31 423 SER A N 1
ATOM 3328 C CA . SER A 1 423 ? -35.230 28.637 8.832 1.00 33.31 423 SER A CA 1
ATOM 3329 C C . SER A 1 423 ? -35.877 29.951 9.305 1.00 33.31 423 SER A C 1
ATOM 3331 O O . SER A 1 423 ? -36.556 30.605 8.516 1.00 33.31 423 SER A O 1
ATOM 3333 N N . THR A 1 424 ? -35.685 30.362 10.563 1.00 34.91 424 THR A N 1
ATOM 3334 C CA . THR A 1 424 ? -36.365 31.538 11.146 1.00 34.91 424 THR A CA 1
ATOM 3335 C C . THR A 1 424 ? -35.450 32.663 11.634 1.00 34.91 424 THR A C 1
ATOM 3337 O O . THR A 1 424 ? -35.977 33.686 12.055 1.00 34.91 424 THR A O 1
ATOM 3340 N N . TYR A 1 425 ? -34.115 32.552 11.552 1.00 31.78 425 TYR A N 1
ATOM 3341 C CA . TYR A 1 425 ? -33.231 33.513 12.245 1.00 31.78 425 TYR A CA 1
ATOM 3342 C C . TYR A 1 425 ? -31.997 34.048 11.499 1.00 31.78 425 TYR A C 1
ATOM 3344 O O . TYR A 1 425 ? -31.131 34.641 12.133 1.00 31.78 425 TYR A O 1
ATOM 3352 N N . VAL A 1 426 ? -31.919 33.955 10.167 1.00 31.86 426 VAL A N 1
ATOM 3353 C CA . VAL A 1 426 ? -30.885 34.690 9.401 1.00 31.86 426 VAL A CA 1
ATOM 3354 C C . VAL A 1 426 ? -31.548 35.622 8.392 1.00 31.86 426 VAL A C 1
ATOM 3356 O O . VAL A 1 426 ? -31.521 35.430 7.183 1.00 31.86 426 VAL A O 1
ATOM 3359 N N . GLY A 1 427 ? -32.205 36.631 8.955 1.00 29.39 427 GLY A N 1
ATOM 3360 C CA . GLY A 1 427 ? -32.762 37.790 8.272 1.00 29.39 427 GLY A CA 1
ATOM 3361 C C . GLY A 1 427 ? -32.578 39.025 9.147 1.00 29.39 427 GLY A C 1
ATOM 3362 O O . GLY A 1 427 ? -33.555 39.682 9.462 1.00 29.39 427 GLY A O 1
ATOM 3363 N N . CYS A 1 428 ? -31.354 39.245 9.635 1.00 31.05 428 CYS A N 1
ATOM 3364 C CA . CYS A 1 428 ? -30.845 40.493 10.210 1.00 31.05 428 CYS A CA 1
ATOM 3365 C C . CYS A 1 428 ? -29.416 40.226 10.698 1.00 31.05 428 CYS A C 1
ATOM 3367 O O . CYS A 1 428 ? -29.248 39.658 11.773 1.00 31.05 428 CYS A O 1
ATOM 3369 N N . PHE A 1 429 ? -28.425 40.547 9.866 1.00 30.00 429 PHE A N 1
ATOM 3370 C CA . PHE A 1 429 ? -27.219 41.338 10.159 1.00 30.00 429 PHE A CA 1
ATOM 3371 C C . PHE A 1 429 ? -26.237 41.222 8.995 1.00 30.00 429 PHE A C 1
ATOM 3373 O O . PHE A 1 429 ? -25.920 40.078 8.600 1.00 30.00 429 PHE A O 1
#

InterPro domains:
  IPR040521 Kyakuja-Dileera-Zisupton transposase [PF18758] (137-349)

Organism: NCBI:txid116603

Sequence (429 aa):
LLHHGLFPTAPLQPRMAVSVDLLSFYRALFERSCDAINALASALKTHYSRRGFQVTDSEWYDILQVEIEQQVDTVLQHSRDCVAIHRPPQPPTVTRNESSASTILHFARCAPLLAQRCPACFGGTLYGRPIDQGADIHVATDGNFHHRHRRSAGDCPHFYEPTYFLSKQFVDAVGRRIDGQRKRPPKQHTSLVPDEAIDQCENAYEAADGKKQKTAMDSFDDTGIMALICRHDIPLFFANIDSPGEQQKYSVALIEHLFTLLPSQATVVTLYDVGCVLARSLSKFEILPPDVVSCLRFATTAMHAYGHEWACQLVHNPRMCIGLGLSDSEGTERLWSRFVRLIGVERSSSVPTVIGSEMKADLGDWIKHRLKRGINAQSSAALDIINHCETSVEDLQAQWAHQRQSQLLIRARELAHSIHTMSTYVGCF

pLDDT: mean 82.58, std 14.97, range [29.39, 98.44]

Foldseek 3Di:
DVVVQWAFLDDPDGPDTDGVVVVVVLVVCCLVFVVVCCVVVVVVCVVQVVVVDHRDDDPVVVLVVVVVVVVVVVVVVVVVVVVVVVDPDDDQWDWDDDPPDIFIWGFAFFAVLVCVLAVPLGVDGTAQDDVLQQFSFEKEKDKDQLQFFFPVVDDDPPSDDQPAEDDPVLLVVLVVLLVVFVVDFWDDFDDLAPVVLLVLLVVLVCVVQVVPFPPPLVTTQFRIKMWMATLLLFTRHIYTRRDRDPDPSGVLSVLQVSCVRDDLSGAYEYEYQSQVVVLVSVRGTPSDDPSSNVRYDYAYAQVSLVVGDPLNSCDRRLVNRRNSQPRRSCSVVVVVVSCVSVSPNHDDSCSSVVVSVVSNVCSVVSVVCCVPVVPPVVVVVVVVVQVPDPDDPVVVVVVSVVVSVCVSCPVVPPVVPPVVPVVPPPPDD